Protein AF-0000000078799407 (afdb_homodimer)

Foldseek 3Di:
DDAFEKEKAWDPDDPPDDIDIDIDGPPPDDDDPVNVLVVVVVVDVDDSVRVVVVVVVVVVVCVVQQVVQDWDADPLFFIKGWAKDFPDDPDPVPRDPVRIDTPGMDTDGDPNNVVVVVVPHHHDYDHPQAAQPPDDPVRLLVLVLVVVVPPFWADLVRQCVSRSYDSVVSVVSQCVLCDDPDRQWHWDDDDPTIIIGGDDPGSPPDPPPPDD/DDAFEKEKAWDPDDPPDDIDIDIDGPPPDDDDPVNVLVVVVVVDVDDSVRVVVVVVVVVVVCVVQQVVQDWDADPLFFIKGWAKDFPDDPDPVPRDPVRIDTPGMDTDGDPNNVVVVVVPHHHDYDHPQAAQPPDDPVRLLVLVLVVVVPPFWDDLVRQCVSRSYDSVVSVVSQCVLCDDPDRQWHWDDDDPDIIIGGDDPGSPPDPPPPPD

Organism: NCBI:txid997891

InterPro domains:
  IPR000119 Histone-like DNA-binding protein [PTHR33175] (29-121)
  IPR010992 Integration host factor (IHF)-like DNA-binding domain superfamily [G3DSA:4.10.520.10] (23-118)
  IPR010992 Integration host factor (IHF)-like DNA-binding domain superfamily [SSF47729] (33-116)
  IPR041607 HU domain fused to wHTH, Ig, or Glycine-rich motif [PF18291] (4-123)

Sequence (424 aa):
MSDIKFDIYESPANDGEKKKYHVRNTNKQTIHSKDLIHEATLYTSVSRSDWAAVVEGLIDILSEKLGDGKRIHINGLGYFSVSIGSTESENPKKMTRGTVQITGVNFQPEKSFKKSIISRAHFVRERYKVHTVDLSPIEVDGLLSEYFKDHRSITCARMQQVCGMTRSTAYRRLQALTQGVHPSLQREGYKNATAYIPVKGHYGRSYTADRWMSDIKFDIYESPANDGEKKKYHVRNTNKQTIHSKDLIHEATLYTSVSRSDWAAVVEGLIDILSEKLGDGKRIHINGLGYFSVSIGSTESENPKKMTRGTVQITGVNFQPEKSFKKSIISRAHFVRERYKVHTVDLSPIEVDGLLSEYFKDHRSITCARMQQVCGMTRSTAYRRLQALTQGVHPSLQREGYKNATAYIPVKGHYGRSYTADRW

Secondary structure (DSSP, 8-state):
---EEEEEEEE---TTS--EEEEEE----EEEHHHHHHHHHHHSSS-HHHHHHHHHHHHHHHHHHHHTT-EEEETTTEEEEEEEEES--S-GGG--TTTEEEEEEEEEE-HHHHHHHHHH--EEE---TTS-----HHHHHHHHHHHTTT-S-EEHHHHHHHHT--HHHHHHHHHHHHSSSS-SEEEES-TT--EEEEPTTSTT--------/---EEEEEEEE---TTS--EEEEEE----EEEHHHHHHHHHHHSSS-HHHHHHHHHHHHHHHHHHHHTT-EEEETTTEEEEEEEEES--S-GGG--TTTEEEEEEEEEE-HHHHHHHHHH--EEE---TTS-----HHHHHHHHHHHTTT-S-EEHHHHHHHHT--HHHHHHHHHHHHSSSS-SEEEEEETTEEEEEEPTTSTT--------

Nearest PDB structures (foldseek):
  6n2l-assembly1_A-2  TM=7.820E-01  e=4.147E-05  Burkholderia ambifaria MC40-6
  5lvt-assembly2_B  TM=7.020E-01  e=3.246E-05  Lactococcus lactis subsp. lactis Il1403
  3rhi-assembly1_B  TM=7.546E-01  e=5.434E-04  Bacillus anthracis str. Sterne
  4qju-assembly1_B  TM=6.700E-01  e=3.131E-04  Staphylococcus aureus subsp. aureus Mu50
  1hue-assembly1_B  TM=7.453E-01  e=1.637E-03  Geobacillus stearothermophilus

pLDDT: mean 79.2, std 12.62, range [26.53, 95.38]

Solvent-accessible surface area (backbone atoms only — not comparable to full-atom values): 22953 Å² total; per-residue (Å²): 130,55,50,22,33,26,32,81,41,79,43,88,54,62,93,89,51,73,67,34,37,43,47,39,73,64,48,78,54,69,45,44,38,71,61,48,51,55,56,47,39,71,76,42,93,55,49,66,67,55,47,52,49,46,54,53,50,51,47,51,51,49,34,55,44,36,12,28,37,30,30,37,34,38,83,72,45,25,34,37,34,62,37,54,35,47,80,46,34,68,45,72,88,63,53,38,59,82,36,44,40,74,72,46,67,45,57,46,68,29,70,67,34,51,47,53,19,54,72,54,46,37,59,38,80,41,75,65,68,63,58,50,56,86,63,50,73,64,52,50,50,50,52,47,31,59,48,37,70,81,38,76,58,44,34,52,71,52,41,16,65,76,62,40,27,34,65,68,56,26,45,52,52,52,48,53,37,43,47,70,96,77,38,42,27,39,82,42,71,61,94,89,56,54,32,34,25,63,24,79,76,26,52,82,42,63,75,64,78,73,75,123,130,54,50,22,32,25,34,80,40,78,42,87,54,61,92,87,52,76,66,34,39,45,47,41,74,65,48,77,54,69,46,44,38,71,60,48,50,56,54,47,40,71,76,41,92,55,49,65,68,54,46,51,48,44,55,52,49,50,46,52,51,49,33,52,44,37,13,29,38,29,28,37,33,39,84,72,45,26,34,38,35,60,37,56,36,46,79,46,35,69,45,70,85,63,53,38,61,82,36,47,40,75,74,45,65,44,56,47,68,30,69,68,35,51,46,52,19,53,72,54,45,38,58,38,82,42,76,65,69,62,57,50,56,86,63,49,73,66,51,49,50,50,51,48,30,59,48,38,72,82,35,74,58,45,34,52,72,52,40,15,66,76,61,41,26,33,64,68,55,28,46,51,52,51,49,52,36,42,47,72,95,77,39,43,27,40,82,43,72,59,95,90,55,54,31,34,26,64,25,81,78,26,50,82,43,63,77,63,74,70,79,119

Radius of gyration: 33.86 Å; Cα contacts (8 Å, |Δi|>4): 729; chains: 2; bounding box: 66×125×49 Å

Structure (mmCIF, N/CA/C/O backbone):
data_AF-0000000078799407-model_v1
#
loop_
_entity.id
_entity.type
_entity.pdbx_description
1 polymer 'Viral histone-like protein'
#
loop_
_atom_site.group_PDB
_atom_site.id
_atom_site.type_symbol
_atom_site.label_atom_id
_atom_site.label_alt_id
_atom_site.label_comp_id
_atom_site.label_asym_id
_atom_site.label_entity_id
_atom_site.label_seq_id
_atom_site.pdbx_PDB_ins_code
_atom_site.Cartn_x
_atom_site.Cartn_y
_atom_site.Cartn_z
_atom_site.occupancy
_atom_site.B_iso_or_equiv
_atom_site.auth_seq_id
_atom_site.auth_comp_id
_atom_site.auth_asym_id
_atom_site.auth_atom_id
_atom_site.pdbx_PDB_model_num
ATOM 1 N N . MET A 1 1 ? 11.141 -11.859 -23.078 1 48.09 1 MET A N 1
ATOM 2 C CA . MET A 1 1 ? 10.141 -10.914 -22.594 1 48.09 1 MET A CA 1
ATOM 3 C C . MET A 1 1 ? 9.133 -11.609 -21.688 1 48.09 1 MET A C 1
ATOM 5 O O . MET A 1 1 ? 8.531 -12.609 -22.062 1 48.09 1 MET A O 1
ATOM 9 N N . SER A 1 2 ? 9.406 -11.648 -20.5 1 63.5 2 SER A N 1
ATOM 10 C CA . SER A 1 2 ? 8.555 -12.508 -19.688 1 63.5 2 SER A CA 1
ATOM 11 C C . SER A 1 2 ? 7.168 -11.906 -19.5 1 63.5 2 SER A C 1
ATOM 13 O O . SER A 1 2 ? 7.008 -10.68 -19.531 1 63.5 2 SER A O 1
ATOM 15 N N . ASP A 1 3 ? 6.223 -12.641 -19.891 1 75.19 3 ASP A N 1
ATOM 16 C CA . ASP A 1 3 ? 4.801 -12.32 -19.875 1 75.19 3 ASP A CA 1
ATOM 17 C C . ASP A 1 3 ? 4.207 -12.469 -18.484 1 75.19 3 ASP A C 1
ATOM 19 O O . ASP A 1 3 ? 4.672 -13.289 -17.688 1 75.19 3 ASP A O 1
ATOM 23 N N . ILE A 1 4 ? 3.455 -11.516 -18.156 1 81.62 4 ILE A N 1
ATOM 24 C CA . ILE A 1 4 ? 2.693 -11.633 -16.922 1 81.62 4 ILE A CA 1
ATOM 25 C C . ILE A 1 4 ? 1.514 -12.578 -17.125 1 81.62 4 ILE A C 1
ATOM 27 O O . ILE A 1 4 ? 0.664 -12.344 -17.984 1 81.62 4 ILE A O 1
ATOM 31 N N . LYS A 1 5 ? 1.596 -13.641 -16.469 1 80.88 5 LYS A N 1
ATOM 32 C CA . LYS A 1 5 ? 0.52 -14.625 -16.562 1 80.88 5 LYS A CA 1
ATOM 33 C C . LYS A 1 5 ? -0.622 -14.289 -15.617 1 80.88 5 LYS A C 1
ATOM 35 O O . LYS A 1 5 ? -0.386 -13.914 -14.461 1 80.88 5 LYS A O 1
ATOM 40 N N . PHE A 1 6 ? -1.775 -14.344 -16.156 1 83.88 6 PHE A N 1
ATOM 41 C CA . PHE A 1 6 ? -2.914 -14.031 -15.305 1 83.88 6 PHE A CA 1
ATOM 42 C C . PHE A 1 6 ? -4.062 -15 -15.555 1 83.88 6 PHE A C 1
ATOM 44 O O . PHE A 1 6 ? -4.082 -15.695 -16.562 1 83.88 6 PHE A O 1
ATOM 51 N N . ASP A 1 7 ? -4.965 -15.062 -14.562 1 82.44 7 ASP A N 1
ATOM 52 C CA . ASP A 1 7 ? -6.199 -15.836 -14.672 1 82.44 7 ASP A CA 1
ATOM 53 C C . ASP A 1 7 ? -7.395 -15.031 -14.172 1 82.44 7 ASP A C 1
ATOM 55 O O . ASP A 1 7 ? -7.227 -14 -13.523 1 82.44 7 ASP A O 1
ATOM 59 N N . ILE A 1 8 ? -8.547 -15.453 -14.617 1 80.38 8 ILE A N 1
ATOM 60 C CA . ILE A 1 8 ? -9.773 -14.734 -14.289 1 80.38 8 ILE A CA 1
ATOM 61 C C . ILE A 1 8 ? -10.523 -15.477 -13.18 1 80.38 8 ILE A C 1
ATOM 63 O O . ILE A 1 8 ? -10.695 -16.703 -13.25 1 80.38 8 ILE A O 1
ATOM 67 N N . TYR A 1 9 ? -10.883 -14.727 -12.164 1 80.5 9 TYR A N 1
ATOM 68 C CA . TYR A 1 9 ? -11.586 -15.297 -11.023 1 80.5 9 TYR A CA 1
ATOM 69 C C . TYR A 1 9 ? -12.93 -14.594 -10.805 1 80.5 9 TYR A C 1
ATOM 71 O O . TYR A 1 9 ? -13.086 -13.422 -11.156 1 80.5 9 TYR A O 1
ATOM 79 N N . GLU A 1 10 ? -13.883 -15.406 -10.344 1 75.88 10 GLU A N 1
ATOM 80 C CA . GLU A 1 10 ? -15.203 -14.852 -10.047 1 75.88 10 GLU A CA 1
ATOM 81 C C . GLU A 1 10 ? -15.211 -14.117 -8.711 1 75.88 10 GLU A C 1
ATOM 83 O O . GLU A 1 10 ? -14.711 -14.641 -7.707 1 75.88 10 GLU A O 1
ATOM 88 N N . SER A 1 11 ? -15.656 -12.797 -8.688 1 76.38 11 SER A N 1
ATOM 89 C CA . SER A 1 11 ? -15.766 -12.039 -7.445 1 76.38 11 SER A CA 1
ATOM 90 C C . SER A 1 11 ? -16.969 -12.484 -6.629 1 76.38 11 SER A C 1
ATOM 92 O O . SER A 1 11 ? -18.016 -12.812 -7.191 1 76.38 11 SER A O 1
ATOM 94 N N . PRO A 1 12 ? -16.719 -12.602 -5.305 1 71.56 12 PRO A N 1
ATOM 95 C CA . PRO A 1 12 ? -17.844 -13.023 -4.461 1 71.56 12 PRO A CA 1
ATOM 96 C C . PRO A 1 12 ? -19.047 -12.086 -4.574 1 71.56 12 PRO A C 1
ATOM 98 O O . PRO A 1 12 ? -18.875 -10.867 -4.594 1 71.56 12 PRO A O 1
ATOM 101 N N . ALA A 1 13 ? -20.016 -12.523 -5.273 1 61.34 13 ALA A N 1
ATOM 102 C CA . ALA A 1 13 ? -21.203 -11.719 -5.504 1 61.34 13 ALA A CA 1
ATOM 103 C C . ALA A 1 13 ? -22.125 -11.734 -4.281 1 61.34 13 ALA A C 1
ATOM 105 O O . ALA A 1 13 ? -22.188 -12.727 -3.559 1 61.34 13 ALA A O 1
ATOM 106 N N . ASN A 1 14 ? -22.297 -10.523 -3.795 1 59.12 14 ASN A N 1
ATOM 107 C CA . ASN A 1 14 ? -23.422 -10.516 -2.875 1 59.12 14 ASN A CA 1
ATOM 108 C C . ASN A 1 14 ? -24.688 -11.023 -3.547 1 59.12 14 ASN A C 1
ATOM 110 O O . ASN A 1 14 ? -24.797 -11.031 -4.773 1 59.12 14 ASN A O 1
ATOM 114 N N . ASP A 1 15 ? -25.656 -11.586 -2.836 1 57.06 15 ASP A N 1
ATOM 115 C CA . ASP A 1 15 ? -26.938 -12.125 -3.262 1 57.06 15 ASP A CA 1
ATOM 116 C C . ASP A 1 15 ? -27.625 -11.195 -4.273 1 57.06 15 ASP A C 1
ATOM 118 O O . ASP A 1 15 ? -27.828 -10.016 -3.994 1 57.06 15 ASP A O 1
ATOM 122 N N . GLY A 1 16 ? -27.844 -11.703 -5.57 1 61.22 16 GLY A N 1
ATOM 123 C CA . GLY A 1 16 ? -28.641 -11.055 -6.602 1 61.22 16 GLY A CA 1
ATOM 124 C C . GLY A 1 16 ? -27.812 -10.312 -7.625 1 61.22 16 GLY A C 1
ATOM 125 O O . GLY A 1 16 ? -28.344 -9.781 -8.602 1 61.22 16 GLY A O 1
ATOM 126 N N . GLU A 1 17 ? -26.656 -9.945 -7.301 1 61.72 17 GLU A N 1
ATOM 127 C CA . GLU A 1 17 ? -25.906 -9.094 -8.219 1 61.72 17 GLU A CA 1
ATOM 128 C C . GLU A 1 17 ? -25.172 -9.922 -9.266 1 61.72 17 GLU A C 1
ATOM 130 O O . GLU A 1 17 ? -24.938 -11.117 -9.07 1 61.72 17 GLU A O 1
ATOM 135 N N . LYS A 1 18 ? -25.234 -9.445 -10.477 1 65.69 18 LYS A N 1
ATOM 136 C CA . LYS A 1 18 ? -24.547 -10.078 -11.602 1 65.69 18 LYS A CA 1
ATOM 137 C C . LYS A 1 18 ? -23.125 -10.477 -11.227 1 65.69 18 LYS A C 1
ATOM 139 O O . LYS A 1 18 ? -22.5 -9.836 -10.391 1 65.69 18 LYS A O 1
ATOM 144 N N . LYS A 1 19 ? -22.797 -11.641 -11.57 1 74.44 19 LYS A N 1
ATOM 145 C CA . LYS A 1 19 ? -21.469 -12.18 -11.305 1 74.44 19 LYS A CA 1
ATOM 146 C C . LYS A 1 19 ? -20.375 -11.258 -11.844 1 74.44 19 LYS A C 1
ATOM 148 O O . LYS A 1 19 ? -20.484 -10.742 -12.961 1 74.44 19 LYS A O 1
ATOM 153 N N . LYS A 1 20 ? -19.5 -10.734 -10.961 1 80.81 20 LYS A N 1
ATOM 154 C CA . LYS A 1 20 ? -18.359 -9.922 -11.359 1 80.81 20 LYS A CA 1
ATOM 155 C C . LYS A 1 20 ? -17.062 -10.75 -11.336 1 80.81 20 LYS A C 1
ATOM 157 O O . LYS A 1 20 ? -16.953 -11.711 -10.57 1 80.81 20 LYS A O 1
ATOM 162 N N . TYR A 1 21 ? -16.25 -10.43 -12.328 1 81.5 21 TYR A N 1
ATOM 163 C CA . TYR A 1 21 ? -15 -11.164 -12.453 1 81.5 21 TYR A CA 1
ATOM 164 C C . TYR A 1 21 ? -13.805 -10.25 -12.242 1 81.5 21 TYR A C 1
ATOM 166 O O . TYR A 1 21 ? -13.891 -9.039 -12.492 1 81.5 21 TYR A O 1
ATOM 174 N N . HIS A 1 22 ? -12.664 -10.781 -11.648 1 85.44 22 HIS A N 1
ATOM 175 C CA . HIS A 1 22 ? -11.406 -10.055 -11.508 1 85.44 22 HIS A CA 1
ATOM 176 C C . HIS A 1 22 ? -10.227 -10.914 -11.938 1 85.44 22 HIS A C 1
ATOM 178 O O . HIS A 1 22 ? -10.336 -12.141 -12.016 1 85.44 22 HIS A O 1
ATOM 184 N N . VAL A 1 23 ? -9.211 -10.281 -12.344 1 84.94 23 VAL A N 1
ATOM 185 C CA . VAL A 1 23 ? -8.016 -10.984 -12.812 1 84.94 23 VAL A CA 1
ATOM 186 C C . VAL A 1 23 ? -7.008 -11.109 -11.672 1 84.94 23 VAL A C 1
ATOM 188 O O . VAL A 1 23 ? -6.938 -10.234 -10.805 1 84.94 23 VAL A O 1
ATOM 191 N N . ARG A 1 24 ? -6.34 -12.25 -11.68 1 83.56 24 ARG A N 1
ATOM 192 C CA . ARG A 1 24 ? -5.285 -12.461 -10.695 1 83.56 24 ARG A CA 1
ATOM 193 C C . ARG A 1 24 ? -3.98 -12.875 -11.367 1 83.56 24 ARG A C 1
ATOM 195 O O . ARG A 1 24 ? -3.99 -13.625 -12.344 1 83.56 24 ARG A O 1
ATOM 202 N N . ASN A 1 25 ? -2.908 -12.281 -10.812 1 82.38 25 ASN A N 1
ATOM 203 C CA . ASN A 1 25 ? -1.582 -12.688 -11.266 1 82.38 25 ASN A CA 1
ATOM 204 C C . ASN A 1 25 ? -1.241 -14.102 -10.805 1 82.38 25 ASN A C 1
ATOM 206 O O . ASN A 1 25 ? -1.233 -14.383 -9.602 1 82.38 25 ASN A O 1
ATOM 210 N N . THR A 1 26 ? -0.996 -15.008 -11.719 1 77.12 26 THR A N 1
ATOM 211 C CA . THR A 1 26 ? -0.738 -16.406 -11.383 1 77.12 26 THR A CA 1
ATOM 212 C C . THR A 1 26 ? 0.762 -16.672 -11.312 1 77.12 26 THR A C 1
ATOM 214 O O . THR A 1 26 ? 1.184 -17.781 -10.945 1 77.12 26 THR A O 1
ATOM 217 N N . ASN A 1 27 ? 1.531 -15.672 -11.727 1 73.81 27 ASN A N 1
ATOM 218 C CA . ASN A 1 27 ? 2.975 -15.852 -11.594 1 73.81 27 ASN A CA 1
ATOM 219 C C . ASN A 1 27 ? 3.408 -15.859 -10.133 1 73.81 27 ASN A C 1
ATOM 221 O O . ASN A 1 27 ? 3.266 -14.852 -9.43 1 73.81 27 ASN A O 1
ATOM 225 N N . LYS A 1 28 ? 3.836 -16.969 -9.664 1 70.12 28 LYS A N 1
ATOM 226 C CA . LYS A 1 28 ? 4.184 -17.094 -8.25 1 70.12 28 LYS A CA 1
ATOM 227 C C . LYS A 1 28 ? 5.695 -17.078 -8.055 1 70.12 28 LYS A C 1
ATOM 229 O O . LYS A 1 28 ? 6.191 -17.391 -6.969 1 70.12 28 LYS A O 1
ATOM 234 N N . GLN A 1 29 ? 6.418 -16.75 -9.086 1 82.31 29 GLN A N 1
ATOM 235 C CA . GLN A 1 29 ? 7.867 -16.781 -8.914 1 82.31 29 GLN A CA 1
ATOM 236 C C . GLN A 1 29 ? 8.352 -15.586 -8.109 1 82.31 29 GLN A C 1
ATOM 238 O O . GLN A 1 29 ? 7.938 -14.453 -8.352 1 82.31 29 GLN A O 1
ATOM 243 N N . THR A 1 30 ? 9.102 -15.891 -7.07 1 87.31 30 THR A N 1
ATOM 244 C CA . THR A 1 30 ? 9.695 -14.852 -6.23 1 87.31 30 THR A CA 1
ATOM 245 C C . THR A 1 30 ? 11.203 -14.773 -6.449 1 87.31 30 THR A C 1
ATOM 247 O O . THR A 1 30 ? 11.898 -15.781 -6.375 1 87.31 30 THR A O 1
ATOM 250 N N . ILE A 1 31 ? 11.656 -13.625 -6.832 1 89.06 31 ILE A N 1
ATOM 251 C CA . ILE A 1 31 ? 13.086 -13.383 -6.977 1 89.06 31 ILE A CA 1
ATOM 252 C C . ILE A 1 31 ? 13.625 -12.742 -5.699 1 89.06 31 ILE A C 1
ATOM 254 O O . ILE A 1 31 ? 13.039 -11.805 -5.164 1 89.06 31 ILE A O 1
ATOM 258 N N . HIS A 1 32 ? 14.789 -13.25 -5.281 1 91.69 32 HIS A N 1
ATOM 259 C CA . HIS A 1 32 ? 15.367 -12.758 -4.039 1 91.69 32 HIS A CA 1
ATOM 260 C C . HIS A 1 32 ? 16.531 -11.797 -4.309 1 91.69 32 HIS A C 1
ATOM 262 O O . HIS A 1 32 ? 17.125 -11.828 -5.391 1 91.69 32 HIS A O 1
ATOM 268 N N . SER A 1 33 ? 16.781 -10.961 -3.328 1 86.88 33 SER A N 1
ATOM 269 C CA . SER A 1 33 ? 17.781 -9.898 -3.432 1 86.88 33 SER A CA 1
ATOM 270 C C . SER A 1 33 ? 19.125 -10.445 -3.893 1 86.88 33 SER A C 1
ATOM 272 O O . SER A 1 33 ? 19.844 -9.789 -4.656 1 86.88 33 SER A O 1
ATOM 274 N N . LYS A 1 34 ? 19.484 -11.625 -3.357 1 82.69 34 LYS A N 1
ATOM 275 C CA . LYS A 1 34 ? 20.766 -12.203 -3.734 1 82.69 34 LYS A CA 1
ATOM 276 C C . LYS A 1 34 ? 20.875 -12.391 -5.246 1 82.69 34 LYS A C 1
ATOM 278 O O . LYS A 1 34 ? 21.906 -12.094 -5.848 1 82.69 34 LYS A O 1
ATOM 283 N N . ASP A 1 35 ? 19.75 -12.891 -5.785 1 85.12 35 ASP A N 1
ATOM 284 C CA . ASP A 1 35 ? 19.703 -13.109 -7.227 1 85.12 35 ASP A CA 1
ATOM 285 C C . ASP A 1 35 ? 19.719 -11.773 -7.98 1 85.12 35 ASP A C 1
ATOM 287 O O . ASP A 1 35 ? 20.344 -11.664 -9.039 1 85.12 35 ASP A O 1
ATOM 291 N N . LEU A 1 36 ? 19.156 -10.82 -7.426 1 83.19 36 LEU A N 1
ATOM 292 C CA . LEU A 1 36 ? 19.078 -9.5 -8.055 1 83.19 36 LEU A CA 1
ATOM 293 C C . LEU A 1 36 ? 20.438 -8.82 -8.055 1 83.19 36 LEU A C 1
ATOM 295 O O . LEU A 1 36 ? 20.828 -8.211 -9.047 1 83.19 36 LEU A O 1
ATOM 299 N N . ILE A 1 37 ? 21.109 -8.969 -6.898 1 80.31 37 ILE A N 1
ATOM 300 C CA . ILE A 1 37 ? 22.438 -8.367 -6.781 1 80.31 37 ILE A CA 1
ATOM 301 C C . ILE A 1 37 ? 23.375 -8.992 -7.805 1 80.31 37 ILE A C 1
ATOM 303 O O . ILE A 1 37 ? 24.188 -8.297 -8.43 1 80.31 37 ILE A O 1
ATOM 307 N N . HIS A 1 38 ? 23.219 -10.281 -7.941 1 82.38 38 HIS A N 1
ATOM 308 C CA . HIS A 1 38 ? 24.047 -10.984 -8.914 1 82.38 38 HIS A CA 1
ATOM 309 C C . HIS A 1 38 ? 23.797 -10.469 -10.328 1 82.38 38 HIS A C 1
ATOM 311 O O . HIS A 1 38 ? 24.75 -10.203 -11.07 1 82.38 38 HIS A O 1
ATOM 317 N N . GLU A 1 39 ? 22.594 -10.289 -10.594 1 81.69 39 GLU A N 1
ATOM 318 C CA . GLU A 1 39 ? 22.234 -9.789 -11.914 1 81.69 39 GLU A CA 1
ATOM 319 C C . GLU A 1 39 ? 22.688 -8.344 -12.102 1 81.69 39 GLU A C 1
ATOM 321 O O . GLU A 1 39 ? 23.141 -7.961 -13.18 1 81.69 39 GLU A O 1
ATOM 326 N N . ALA A 1 40 ? 22.531 -7.621 -11.102 1 79.88 40 ALA A N 1
ATOM 327 C CA . ALA A 1 40 ? 22.906 -6.207 -11.172 1 79.88 40 ALA A CA 1
ATOM 328 C C . ALA A 1 40 ? 24.406 -6.039 -11.367 1 79.88 40 ALA A C 1
ATOM 330 O O . ALA A 1 40 ? 24.844 -5.125 -12.078 1 79.88 40 ALA A O 1
ATOM 331 N N . THR A 1 41 ? 25.188 -6.844 -10.68 1 79.88 41 THR A N 1
ATOM 332 C CA . THR A 1 41 ? 26.641 -6.734 -10.742 1 79.88 41 THR A CA 1
ATOM 333 C C . THR A 1 41 ? 27.156 -7.137 -12.125 1 79.88 41 THR A C 1
ATOM 335 O O . THR A 1 41 ? 28.266 -6.77 -12.508 1 79.88 41 THR A O 1
ATOM 338 N N . LEU A 1 42 ? 26.312 -7.777 -12.828 1 77.12 42 LEU A N 1
ATOM 339 C CA . LEU A 1 42 ? 26.688 -8.164 -14.188 1 77.12 42 LEU A CA 1
ATOM 340 C C . LEU A 1 42 ? 26.641 -6.961 -15.125 1 77.12 42 LEU A C 1
ATOM 342 O O . LEU A 1 42 ? 27.406 -6.883 -16.078 1 77.12 42 LEU A O 1
ATOM 346 N N . TYR A 1 43 ? 25.828 -6 -14.734 1 72.5 43 TYR A N 1
ATOM 347 C CA . TYR A 1 43 ? 25.578 -4.898 -15.656 1 72.5 43 TYR A CA 1
ATOM 348 C C . TYR A 1 43 ? 26.203 -3.609 -15.148 1 72.5 43 TYR A C 1
ATOM 350 O O . TYR A 1 43 ? 26.141 -2.572 -15.812 1 72.5 43 TYR A O 1
ATOM 358 N N . THR A 1 44 ? 26.703 -3.686 -14 1 72.19 44 THR A N 1
ATOM 359 C CA . THR A 1 44 ? 27.281 -2.463 -13.453 1 72.19 44 THR A CA 1
ATOM 360 C C . THR A 1 44 ? 28.75 -2.678 -13.07 1 72.19 44 THR A C 1
ATOM 362 O O . THR A 1 44 ? 29.203 -3.816 -12.969 1 72.19 44 THR A O 1
ATOM 365 N N . SER A 1 45 ? 29.469 -1.532 -12.961 1 80.38 45 SER A N 1
ATOM 366 C CA . SER A 1 45 ? 30.875 -1.558 -12.594 1 80.38 45 SER A CA 1
ATOM 367 C C . SER A 1 45 ? 31.047 -1.56 -11.078 1 80.38 45 SER A C 1
ATOM 369 O O . SER A 1 45 ? 32.188 -1.657 -10.578 1 80.38 45 SER A O 1
ATOM 371 N N . VAL A 1 46 ? 29.969 -1.605 -10.406 1 83.44 46 VAL A N 1
ATOM 372 C CA . VAL A 1 46 ? 30.047 -1.553 -8.953 1 83.44 46 VAL A CA 1
ATOM 373 C C . VAL A 1 46 ? 30.188 -2.965 -8.391 1 83.44 46 VAL A C 1
ATOM 375 O O . VAL A 1 46 ? 29.562 -3.904 -8.875 1 83.44 46 VAL A O 1
ATOM 378 N N . SER A 1 47 ? 31.094 -3.127 -7.469 1 85.25 47 SER A N 1
ATOM 379 C CA . SER A 1 47 ? 31.375 -4.434 -6.883 1 85.25 47 SER A CA 1
ATOM 380 C C . SER A 1 47 ? 30.156 -4.961 -6.117 1 85.25 47 SER A C 1
ATOM 382 O O . SER A 1 47 ? 29.297 -4.184 -5.695 1 85.25 47 SER A O 1
ATOM 384 N N . ARG A 1 48 ? 30.203 -6.27 -5.938 1 85.69 48 ARG A N 1
ATOM 385 C CA . ARG A 1 48 ? 29.141 -6.93 -5.199 1 85.69 48 ARG A CA 1
ATOM 386 C C . ARG A 1 48 ? 29.078 -6.434 -3.76 1 85.69 48 ARG A C 1
ATOM 388 O O . ARG A 1 48 ? 27.984 -6.262 -3.201 1 85.69 48 ARG A O 1
ATOM 395 N N . SER A 1 49 ? 30.203 -6.262 -3.248 1 86.88 49 SER A N 1
ATOM 396 C CA . SER A 1 49 ? 30.266 -5.805 -1.865 1 86.88 49 SER A CA 1
ATOM 397 C C . SER A 1 49 ? 29.703 -4.398 -1.718 1 86.88 49 SER A C 1
ATOM 399 O O . SER A 1 49 ? 29.016 -4.102 -0.742 1 86.88 49 SER A O 1
ATOM 401 N N . ASP A 1 50 ? 30 -3.613 -2.688 1 86.38 50 ASP A N 1
ATOM 402 C CA . ASP A 1 50 ? 29.484 -2.248 -2.656 1 86.38 50 ASP A CA 1
ATOM 403 C C . ASP A 1 50 ? 27.969 -2.23 -2.85 1 86.38 50 ASP A C 1
ATOM 405 O O . ASP A 1 50 ? 27.266 -1.446 -2.211 1 86.38 50 ASP A O 1
ATOM 409 N N . TRP A 1 51 ? 27.484 -3.062 -3.689 1 87.88 51 TRP A N 1
ATOM 410 C CA . TRP A 1 51 ? 26.047 -3.188 -3.926 1 87.88 51 TRP A CA 1
ATOM 411 C C . TRP A 1 51 ? 25.312 -3.553 -2.641 1 87.88 51 TRP A C 1
ATOM 413 O O . TRP A 1 51 ? 24.328 -2.906 -2.275 1 87.88 51 TRP A O 1
ATOM 423 N N . ALA A 1 52 ? 25.875 -4.5 -2.012 1 87.25 52 ALA A N 1
ATOM 424 C CA . ALA A 1 52 ? 25.25 -4.957 -0.771 1 87.25 52 ALA A CA 1
ATOM 425 C C . ALA A 1 52 ? 25.281 -3.865 0.293 1 87.25 52 ALA A C 1
ATOM 427 O O . ALA A 1 52 ? 24.297 -3.662 1.014 1 87.25 52 ALA A O 1
ATOM 428 N N . ALA A 1 53 ? 26.328 -3.203 0.342 1 88 53 ALA A N 1
ATOM 429 C CA . ALA A 1 53 ? 26.5 -2.15 1.34 1 88 53 ALA A CA 1
ATOM 430 C C . ALA A 1 53 ? 25.516 -1.011 1.104 1 88 53 ALA A C 1
ATOM 432 O O . ALA A 1 53 ? 24.938 -0.468 2.055 1 88 53 ALA A O 1
ATOM 433 N N . VAL A 1 54 ? 25.375 -0.695 -0.137 1 88.38 54 VAL A N 1
ATOM 434 C CA . VAL A 1 54 ? 24.484 0.415 -0.485 1 88.38 54 VAL A CA 1
ATOM 435 C C . VAL A 1 54 ? 23.047 0.034 -0.195 1 88.38 54 VAL A C 1
ATOM 437 O O . VAL A 1 54 ? 22.281 0.826 0.375 1 88.38 54 VAL A O 1
ATOM 440 N N . VAL A 1 55 ? 22.625 -1.145 -0.557 1 88.88 55 VAL A N 1
ATOM 441 C CA . VAL A 1 55 ? 21.266 -1.595 -0.327 1 88.88 55 VAL A CA 1
ATOM 442 C C . VAL A 1 55 ? 20.984 -1.651 1.173 1 88.88 55 VAL A C 1
ATOM 444 O O . VAL A 1 55 ? 19.938 -1.171 1.635 1 88.88 55 VAL A O 1
ATOM 447 N N . GLU A 1 56 ? 21.891 -2.172 1.903 1 88.69 56 GLU A N 1
ATOM 448 C CA . GLU A 1 56 ? 21.734 -2.23 3.354 1 88.69 56 GLU A CA 1
ATOM 449 C C . GLU A 1 56 ? 21.688 -0.831 3.961 1 88.69 56 GLU A C 1
ATOM 451 O O . GLU A 1 56 ? 20.906 -0.575 4.879 1 88.69 56 GLU A O 1
ATOM 456 N N . GLY A 1 57 ? 22.578 -0.019 3.467 1 88.19 57 GLY A N 1
ATOM 457 C CA . GLY A 1 57 ? 22.578 1.36 3.926 1 88.19 57 GLY A CA 1
ATOM 458 C C . GLY A 1 57 ? 21.266 2.072 3.645 1 88.19 57 GLY A C 1
ATOM 459 O O . GLY A 1 57 ? 20.781 2.838 4.48 1 88.19 57 GLY A O 1
ATOM 460 N N . LEU A 1 58 ? 20.734 1.866 2.5 1 89 58 LEU A N 1
ATOM 461 C CA . LEU A 1 58 ? 19.469 2.465 2.119 1 89 58 LEU A CA 1
ATOM 462 C C . LEU A 1 58 ? 18.344 2.014 3.057 1 89 58 LEU A C 1
ATOM 464 O O . LEU A 1 58 ? 17.531 2.828 3.498 1 89 58 LEU A O 1
ATOM 468 N N . ILE A 1 59 ? 18.312 0.732 3.391 1 90.25 59 ILE A N 1
ATOM 469 C CA . ILE A 1 59 ? 17.297 0.165 4.273 1 90.25 59 ILE A CA 1
ATOM 470 C C . ILE A 1 59 ? 17.422 0.796 5.66 1 90.25 59 ILE A C 1
ATOM 472 O O . ILE A 1 59 ? 16.406 1.129 6.281 1 90.25 59 ILE A O 1
ATOM 476 N N . ASP A 1 60 ? 18.594 0.979 6.078 1 90.19 60 ASP A N 1
ATOM 477 C CA . ASP A 1 60 ? 18.812 1.581 7.391 1 90.19 60 ASP A CA 1
ATOM 478 C C . ASP A 1 60 ? 18.328 3.025 7.426 1 90.19 60 ASP A C 1
ATOM 480 O O . ASP A 1 60 ? 17.688 3.445 8.398 1 90.19 60 ASP A O 1
ATOM 484 N N . ILE A 1 61 ? 18.641 3.715 6.414 1 88.81 61 ILE A N 1
ATOM 485 C CA . ILE A 1 61 ? 18.234 5.113 6.344 1 88.81 61 ILE A CA 1
ATOM 486 C C . ILE A 1 61 ? 16.719 5.207 6.273 1 88.81 61 ILE A C 1
ATOM 488 O O . ILE A 1 61 ? 16.109 6.066 6.918 1 88.81 61 ILE A O 1
ATOM 492 N N . LEU A 1 62 ? 16.094 4.367 5.469 1 90.81 62 LEU A N 1
ATOM 493 C CA . LEU A 1 62 ? 14.641 4.332 5.383 1 90.81 62 LEU A CA 1
ATOM 494 C C . LEU A 1 62 ? 14.016 4.066 6.75 1 90.81 62 LEU A C 1
ATOM 496 O O . LEU A 1 62 ? 13.062 4.738 7.145 1 90.81 62 LEU A O 1
ATOM 500 N N . SER A 1 63 ? 14.602 3.088 7.387 1 90.75 63 SER A N 1
ATOM 501 C CA . SER A 1 63 ? 14.086 2.729 8.703 1 90.75 63 SER A CA 1
ATOM 502 C C . SER A 1 63 ? 14.18 3.902 9.672 1 90.75 63 SER A C 1
ATOM 504 O O . SER A 1 63 ? 13.25 4.16 10.438 1 90.75 63 SER A O 1
ATOM 506 N N . GLU A 1 64 ? 15.266 4.551 9.641 1 89.25 64 GLU A N 1
ATOM 507 C CA . GLU A 1 64 ? 15.508 5.672 10.547 1 89.25 64 GLU A CA 1
ATOM 508 C C . GLU A 1 64 ? 14.547 6.824 10.266 1 89.25 64 GLU A C 1
ATOM 510 O O . GLU A 1 64 ? 13.906 7.344 11.18 1 89.25 64 GLU A O 1
ATOM 515 N N . LYS A 1 65 ? 14.461 7.207 9.008 1 89.62 65 LYS A N 1
ATOM 516 C CA . LYS A 1 65 ? 13.664 8.375 8.648 1 89.62 65 LYS A CA 1
ATOM 517 C C . LYS A 1 65 ? 12.172 8.078 8.781 1 89.62 65 LYS A C 1
ATOM 519 O O . LYS A 1 65 ? 11.398 8.938 9.195 1 89.62 65 LYS A O 1
ATOM 524 N N . LEU A 1 66 ? 11.742 6.922 8.414 1 90.5 66 LEU A N 1
ATOM 525 C CA . LEU A 1 66 ? 10.352 6.527 8.602 1 90.5 66 LEU A CA 1
ATOM 526 C C . LEU A 1 66 ? 10 6.449 10.086 1 90.5 66 LEU A C 1
ATOM 528 O O . LEU A 1 66 ? 8.875 6.77 10.477 1 90.5 66 LEU A O 1
ATOM 532 N N . GLY A 1 67 ? 10.938 5.969 10.797 1 88.25 67 GLY A N 1
ATOM 533 C CA . GLY A 1 67 ? 10.734 5.945 12.234 1 88.25 67 GLY A CA 1
ATOM 534 C C . GLY A 1 67 ? 10.477 7.316 12.828 1 88.25 67 GLY A C 1
ATOM 535 O O . GLY A 1 67 ? 9.852 7.438 13.883 1 88.25 67 GLY A O 1
ATOM 536 N N . ASP A 1 68 ? 10.992 8.289 12.109 1 86.25 68 ASP A N 1
ATOM 537 C CA . ASP A 1 68 ? 10.789 9.672 12.523 1 86.25 68 ASP A CA 1
ATOM 538 C C . ASP A 1 68 ? 9.469 10.219 11.984 1 86.25 68 ASP A C 1
ATOM 540 O O . ASP A 1 68 ? 9.148 11.398 12.18 1 86.25 68 ASP A O 1
ATOM 544 N N . GLY A 1 69 ? 8.789 9.383 11.281 1 86.25 69 GLY A N 1
ATOM 545 C CA . GLY A 1 69 ? 7.492 9.781 10.758 1 86.25 69 GLY A CA 1
ATOM 546 C C . GLY A 1 69 ? 7.586 10.625 9.5 1 86.25 69 GLY A C 1
ATOM 547 O O . GLY A 1 69 ? 6.609 11.266 9.102 1 86.25 69 GLY A O 1
ATOM 548 N N . LYS A 1 70 ? 8.719 10.68 8.906 1 88.44 70 LYS A N 1
ATOM 549 C CA . LYS A 1 70 ? 8.93 11.484 7.699 1 88.44 70 LYS A CA 1
ATOM 550 C C . LYS A 1 70 ? 8.578 10.688 6.445 1 88.44 70 LYS A C 1
ATOM 552 O O . LYS A 1 70 ? 8.562 9.453 6.469 1 88.44 70 LYS A O 1
ATOM 557 N N . ARG A 1 71 ? 8.242 11.484 5.484 1 92 71 ARG A N 1
ATOM 558 C CA . ARG A 1 71 ? 8.047 10.898 4.16 1 92 71 ARG A CA 1
ATOM 559 C C . ARG A 1 71 ? 9.336 10.938 3.35 1 92 71 ARG A C 1
ATOM 561 O O . ARG A 1 71 ? 10.078 11.922 3.398 1 92 71 ARG A O 1
ATOM 568 N N . ILE A 1 72 ? 9.578 9.859 2.672 1 93.62 72 ILE A N 1
ATOM 569 C CA . ILE A 1 72 ? 10.82 9.758 1.915 1 93.62 72 ILE A CA 1
ATOM 570 C C . ILE A 1 72 ? 10.508 9.594 0.429 1 93.62 72 ILE A C 1
ATOM 572 O O . ILE A 1 72 ? 9.695 8.75 0.051 1 93.62 72 ILE A O 1
ATOM 576 N N . HIS A 1 73 ? 11.164 10.453 -0.284 1 95.19 73 HIS A N 1
ATOM 577 C CA . HIS A 1 73 ? 11.039 10.344 -1.733 1 95.19 73 HIS A CA 1
ATOM 578 C C . HIS A 1 73 ? 12.328 9.82 -2.359 1 95.19 73 HIS A C 1
ATOM 580 O O . HIS A 1 73 ? 13.391 10.43 -2.201 1 95.19 73 HIS A O 1
ATOM 586 N N . ILE A 1 74 ? 12.258 8.742 -3.004 1 92.94 74 ILE A N 1
ATOM 587 C CA . ILE A 1 74 ? 13.359 8.219 -3.795 1 92.94 74 ILE A CA 1
ATOM 588 C C . ILE A 1 74 ? 13.117 8.5 -5.277 1 92.94 74 ILE A C 1
ATOM 590 O O . ILE A 1 74 ? 12.172 7.977 -5.867 1 92.94 74 ILE A O 1
ATOM 594 N N . ASN A 1 75 ? 14.07 9.219 -5.816 1 92.19 75 ASN A N 1
ATOM 595 C CA . ASN A 1 75 ? 13.906 9.609 -7.215 1 92.19 75 ASN A CA 1
ATOM 596 C C . ASN A 1 75 ? 13.891 8.391 -8.133 1 92.19 75 ASN A C 1
ATOM 598 O O . ASN A 1 75 ? 14.805 7.562 -8.086 1 92.19 75 ASN A O 1
ATOM 602 N N . GLY A 1 76 ? 12.789 8.297 -8.914 1 92.25 76 GLY A N 1
ATOM 603 C CA . GLY A 1 76 ? 12.672 7.211 -9.867 1 92.25 76 GLY A CA 1
ATOM 604 C C . GLY A 1 76 ? 11.883 6.031 -9.328 1 92.25 76 GLY A C 1
ATOM 605 O O . GLY A 1 76 ? 11.5 5.137 -10.086 1 92.25 76 GLY A O 1
ATOM 606 N N . LEU A 1 77 ? 11.703 5.965 -8.117 1 93.69 77 LEU A N 1
ATOM 607 C CA . LEU A 1 77 ? 11.008 4.848 -7.484 1 93.69 77 LEU A CA 1
ATOM 608 C C . LEU A 1 77 ? 9.664 5.289 -6.918 1 93.69 77 LEU A C 1
ATOM 610 O O . LEU A 1 77 ? 8.609 4.926 -7.449 1 93.69 77 LEU A O 1
ATOM 614 N N . GLY A 1 78 ? 9.727 6.215 -5.938 1 95.25 78 GLY A N 1
ATOM 615 C CA . GLY A 1 78 ? 8.477 6.656 -5.352 1 95.25 78 GLY A CA 1
ATOM 616 C C . GLY A 1 78 ? 8.617 7.129 -3.918 1 95.25 78 GLY A C 1
ATOM 617 O O . GLY A 1 78 ? 9.68 7.613 -3.521 1 95.25 78 GLY A O 1
ATOM 618 N N . TYR A 1 79 ? 7.48 7.043 -3.256 1 94.81 79 TYR A N 1
ATOM 619 C CA . TYR A 1 79 ? 7.41 7.598 -1.91 1 94.81 79 TYR A CA 1
ATOM 620 C C . TYR A 1 79 ? 7.168 6.504 -0.88 1 94.81 79 TYR A C 1
ATOM 622 O O . TYR A 1 79 ? 6.375 5.586 -1.115 1 94.81 79 TYR A O 1
ATOM 630 N N . PHE A 1 80 ? 7.879 6.68 0.235 1 94.5 80 PHE A N 1
ATOM 631 C CA . PHE A 1 80 ? 7.645 5.832 1.398 1 94.5 80 PHE A CA 1
ATOM 632 C C . PHE A 1 80 ? 7.121 6.652 2.57 1 94.5 80 PHE A C 1
ATOM 634 O O . PHE A 1 80 ? 7.578 7.773 2.799 1 94.5 80 PHE A O 1
ATOM 641 N N . SER A 1 81 ? 6.188 6.094 3.234 1 93 81 SER A N 1
ATOM 642 C CA . SER A 1 81 ? 5.641 6.73 4.43 1 93 81 SER A CA 1
ATOM 643 C C . SER A 1 81 ? 5.086 5.695 5.402 1 93 81 SER A C 1
ATOM 645 O O . SER A 1 81 ? 4.988 4.512 5.066 1 93 81 SER A O 1
ATOM 647 N N . VAL A 1 82 ? 4.82 6.152 6.582 1 91.06 82 VAL A N 1
ATOM 648 C CA . VAL A 1 82 ? 4.309 5.23 7.586 1 91.06 82 VAL A CA 1
ATOM 649 C C . VAL A 1 82 ? 2.818 5.484 7.812 1 91.06 82 VAL A C 1
ATOM 651 O O . VAL A 1 82 ? 2.355 6.625 7.707 1 91.06 82 VAL A O 1
ATOM 654 N N . SER A 1 83 ? 2.111 4.434 8.016 1 90.5 83 SER A N 1
ATOM 655 C CA . SER A 1 83 ? 0.721 4.523 8.445 1 90.5 83 SER A CA 1
ATOM 656 C C . SER A 1 83 ? 0.601 4.371 9.961 1 90.5 83 SER A C 1
ATOM 658 O O . SER A 1 83 ? 1.233 3.492 10.555 1 90.5 83 SER A O 1
ATOM 660 N N . ILE A 1 84 ? -0.12 5.297 10.531 1 87.62 84 ILE A N 1
ATOM 661 C CA . ILE A 1 84 ? -0.304 5.246 11.984 1 87.62 84 ILE A CA 1
ATOM 662 C C . ILE A 1 84 ? -1.77 4.969 12.305 1 87.62 84 ILE A C 1
ATOM 664 O O . ILE A 1 84 ? -2.662 5.332 11.539 1 87.62 84 ILE A O 1
ATOM 668 N N . GLY A 1 85 ? -1.937 4.285 13.281 1 86.94 85 GLY A N 1
ATOM 669 C CA . GLY A 1 85 ? -3.268 3.99 13.789 1 86.94 85 GLY A CA 1
ATOM 670 C C . GLY A 1 85 ? -3.334 3.939 15.305 1 86.94 85 GLY A C 1
ATOM 671 O O . GLY A 1 85 ? -2.303 3.967 15.977 1 86.94 85 GLY A O 1
ATOM 672 N N . SER A 1 86 ? -4.609 4.012 15.742 1 85.62 86 SER A N 1
ATOM 673 C CA . SER A 1 86 ? -4.82 3.938 17.188 1 85.62 86 SER A CA 1
ATOM 674 C C . SER A 1 86 ? -5.699 2.746 17.547 1 85.62 86 SER A C 1
ATOM 676 O O . SER A 1 86 ? -6.59 2.367 16.781 1 85.62 86 SER A O 1
ATOM 678 N N . THR A 1 87 ? -5.316 2.162 18.594 1 79.62 87 THR A N 1
ATOM 679 C CA . THR A 1 87 ? -6.121 1.055 19.094 1 79.62 87 THR A CA 1
ATOM 680 C C . THR A 1 87 ? -7.438 1.562 19.672 1 79.62 87 THR A C 1
ATOM 682 O O . THR A 1 87 ? -8.422 0.82 19.734 1 79.62 87 THR A O 1
ATOM 685 N N . GLU A 1 88 ? -7.438 2.758 20.047 1 77.19 88 GLU A N 1
ATOM 686 C CA . GLU A 1 88 ? -8.641 3.385 20.578 1 77.19 88 GLU A CA 1
ATOM 687 C C . GLU A 1 88 ? -9.312 4.273 19.531 1 77.19 88 GLU A C 1
ATOM 689 O O . GLU A 1 88 ? -8.633 5.035 18.844 1 77.19 88 GLU A O 1
ATOM 694 N N . SER A 1 89 ? -10.492 4.047 19.25 1 77.56 89 SER A N 1
ATOM 695 C CA . SER A 1 89 ? -11.164 4.84 18.219 1 77.56 89 SER A CA 1
ATOM 696 C C . SER A 1 89 ? -12.375 5.574 18.797 1 77.56 89 SER A C 1
ATOM 698 O O . SER A 1 89 ? -12.93 6.457 18.141 1 77.56 89 SER A O 1
ATOM 700 N N . GLU A 1 90 ? -12.719 5.254 19.938 1 75.62 90 GLU A N 1
ATOM 701 C CA . GLU A 1 90 ? -13.945 5.84 20.469 1 75.62 90 GLU A CA 1
ATOM 702 C C . GLU A 1 90 ? -13.641 7.051 21.344 1 75.62 90 GLU A C 1
ATOM 704 O O . GLU A 1 90 ? -14.391 8.023 21.359 1 75.62 90 GLU A O 1
ATOM 709 N N . ASN A 1 91 ? -12.609 6.953 22.094 1 75.81 91 ASN A N 1
ATOM 710 C CA . ASN A 1 91 ? -12.289 8.016 23.031 1 75.81 91 ASN A CA 1
ATOM 711 C C . ASN A 1 91 ? -11.016 8.758 22.625 1 75.81 91 ASN A C 1
ATOM 713 O O . ASN A 1 91 ? -9.906 8.273 22.844 1 75.81 91 ASN A O 1
ATOM 717 N N . PRO A 1 92 ? -11.258 9.93 22.078 1 74.88 92 PRO A N 1
ATOM 718 C CA . PRO A 1 92 ? -10.094 10.719 21.641 1 74.88 92 PRO A CA 1
ATOM 719 C C . PRO A 1 92 ? -9.133 11.016 22.797 1 74.88 92 PRO A C 1
ATOM 721 O O . PRO A 1 92 ? -7.93 11.18 22.562 1 74.88 92 PRO A O 1
ATOM 724 N N . LYS A 1 93 ? -9.617 11.102 24 1 74.62 93 LYS A N 1
ATOM 725 C CA . LYS A 1 93 ? -8.758 11.414 25.141 1 74.62 93 LYS A CA 1
ATOM 726 C C . LYS A 1 93 ? -7.82 10.242 25.453 1 74.62 93 LYS A C 1
ATOM 728 O O . LYS A 1 93 ? -6.754 10.438 26.031 1 74.62 93 LYS A O 1
ATOM 733 N N . LYS A 1 94 ? -8.219 9.117 25.047 1 76.5 94 LYS A N 1
ATOM 734 C CA . LYS A 1 94 ? -7.41 7.93 25.328 1 76.5 94 LYS A CA 1
ATOM 735 C C . LYS A 1 94 ? -6.434 7.656 24.172 1 76.5 94 LYS A C 1
ATOM 737 O O . LYS A 1 94 ? -5.594 6.762 24.266 1 76.5 94 LYS A O 1
ATOM 742 N N . MET A 1 95 ? -6.672 8.383 23.141 1 71.31 95 MET A N 1
ATOM 743 C CA . MET A 1 95 ? -5.754 8.219 22.016 1 71.31 95 MET A CA 1
ATOM 744 C C . MET A 1 95 ? -4.453 8.977 22.266 1 71.31 95 MET A C 1
ATOM 746 O O . MET A 1 95 ? -4.277 10.094 21.781 1 71.31 95 MET A O 1
ATOM 750 N N . THR A 1 96 ? -3.684 8.359 23.172 1 73.94 96 THR A N 1
ATOM 751 C CA . THR A 1 96 ? -2.424 8.961 23.609 1 73.94 96 THR A CA 1
ATOM 752 C C . THR A 1 96 ? -1.238 8.234 22.969 1 73.94 96 THR A C 1
ATOM 754 O O . THR A 1 96 ? -1.421 7.359 22.125 1 73.94 96 THR A O 1
ATOM 757 N N . ARG A 1 97 ? -0.004 8.711 23.219 1 73.06 97 ARG A N 1
ATOM 758 C CA . ARG A 1 97 ? 1.258 8.188 22.703 1 73.06 97 ARG A CA 1
ATOM 759 C C . ARG A 1 97 ? 1.336 6.676 22.891 1 73.06 97 ARG A C 1
ATOM 761 O O . ARG A 1 97 ? 1.996 5.984 22.109 1 73.06 97 ARG A O 1
ATOM 768 N N . GLY A 1 98 ? 0.545 6.238 23.781 1 73.38 98 GLY A N 1
ATOM 769 C CA . GLY A 1 98 ? 0.631 4.816 24.094 1 73.38 98 GLY A CA 1
ATOM 770 C C . GLY A 1 98 ? -0.27 3.965 23.219 1 73.38 98 GLY A C 1
ATOM 771 O O . GLY A 1 98 ? -0.033 2.766 23.062 1 73.38 98 GLY A O 1
ATOM 772 N N . THR A 1 99 ? -1.268 4.582 22.688 1 80 99 THR A N 1
ATOM 773 C CA . THR A 1 99 ? -2.227 3.779 21.938 1 80 99 THR A CA 1
ATOM 774 C C . THR A 1 99 ? -1.977 3.9 20.438 1 80 99 THR A C 1
ATOM 776 O O . THR A 1 99 ? -2.486 3.1 19.641 1 80 99 THR A O 1
ATOM 779 N N . VAL A 1 100 ? -1.218 4.902 20.203 1 84.25 100 VAL A N 1
ATOM 780 C CA . VAL A 1 100 ? -0.913 5.113 18.797 1 84.25 100 VAL A CA 1
ATOM 781 C C . VAL A 1 100 ? 0.27 4.238 18.375 1 84.25 100 VAL A C 1
ATOM 783 O O . VAL A 1 100 ? 1.236 4.098 19.141 1 84.25 100 VAL A O 1
ATOM 786 N N . GLN A 1 101 ? 0.074 3.596 17.281 1 86.62 101 GLN A N 1
ATOM 787 C CA . GLN A 1 101 ? 1.122 2.707 16.797 1 86.62 101 GLN A CA 1
ATOM 788 C C . GLN A 1 101 ? 1.252 2.797 15.273 1 86.62 101 GLN A C 1
ATOM 790 O O . GLN A 1 101 ? 0.337 3.268 14.594 1 86.62 101 GLN A O 1
ATOM 795 N N . ILE A 1 102 ? 2.373 2.4 14.883 1 87.31 102 ILE A N 1
ATOM 796 C CA . ILE A 1 102 ? 2.57 2.273 13.445 1 87.31 102 ILE A CA 1
ATOM 797 C C . ILE A 1 102 ? 1.87 1.014 12.938 1 87.31 102 ILE A C 1
ATOM 799 O O . ILE A 1 102 ? 2.09 -0.08 13.461 1 87.31 102 ILE A O 1
ATOM 803 N N . THR A 1 103 ? 0.987 1.207 12 1 86.56 103 THR A N 1
ATOM 804 C CA . THR A 1 103 ? 0.205 0.082 11.5 1 86.56 103 THR A CA 1
ATOM 805 C C . THR A 1 103 ? 0.82 -0.479 10.219 1 86.56 103 THR A C 1
ATOM 807 O O . THR A 1 103 ? 0.582 -1.636 9.867 1 86.56 103 THR A O 1
ATOM 810 N N . GLY A 1 104 ? 1.596 0.342 9.586 1 90.69 104 GLY A N 1
ATOM 811 C CA . GLY A 1 104 ? 2.18 -0.157 8.344 1 90.69 104 GLY A CA 1
ATOM 812 C C . GLY A 1 104 ? 3.078 0.853 7.66 1 90.69 104 GLY A C 1
ATOM 813 O O . GLY A 1 104 ? 3.303 1.947 8.18 1 90.69 104 GLY A O 1
ATOM 814 N N . VAL A 1 105 ? 3.711 0.324 6.547 1 93.06 105 VAL A N 1
ATOM 815 C CA . VAL A 1 105 ? 4.543 1.164 5.695 1 93.06 105 VAL A CA 1
ATOM 816 C C . VAL A 1 105 ? 3.918 1.275 4.305 1 93.06 105 VAL A C 1
ATOM 818 O O . VAL A 1 105 ? 3.533 0.267 3.709 1 93.06 105 VAL A O 1
ATOM 821 N N . ASN A 1 106 ? 3.77 2.512 3.883 1 92.75 106 ASN A N 1
ATOM 822 C CA . ASN A 1 106 ? 3.16 2.76 2.582 1 92.75 106 ASN A CA 1
ATOM 823 C C . ASN A 1 106 ? 4.215 3.039 1.513 1 92.75 106 ASN A C 1
ATOM 825 O O . ASN A 1 106 ? 5.211 3.713 1.778 1 92.75 106 ASN A O 1
ATOM 829 N N . PHE A 1 107 ? 3.953 2.479 0.387 1 95.38 107 PHE A N 1
ATOM 830 C CA . PHE A 1 107 ? 4.754 2.779 -0.795 1 95.38 107 PHE A CA 1
ATOM 831 C C . PHE A 1 107 ? 3.877 3.314 -1.921 1 95.38 107 PHE A C 1
ATOM 833 O O . PHE A 1 107 ? 2.895 2.678 -2.307 1 95.38 107 PHE A O 1
ATOM 840 N N . GLN A 1 108 ? 4.266 4.461 -2.375 1 95 108 GLN A N 1
ATOM 841 C CA . GLN A 1 108 ? 3.598 5.066 -3.523 1 95 108 GLN A CA 1
ATOM 842 C C . GLN A 1 108 ? 4.566 5.246 -4.691 1 95 108 GLN A C 1
ATOM 844 O O . GLN A 1 108 ? 5.395 6.156 -4.684 1 95 108 GLN A O 1
ATOM 849 N N . PRO A 1 109 ? 4.395 4.504 -5.738 1 95.19 109 PRO A N 1
ATOM 850 C CA . PRO A 1 109 ? 5.316 4.59 -6.875 1 95.19 109 PRO A CA 1
ATOM 851 C C . PRO A 1 109 ? 5.16 5.887 -7.668 1 95.19 109 PRO A C 1
ATOM 853 O O . PRO A 1 109 ? 4.055 6.426 -7.758 1 95.19 109 PRO A O 1
ATOM 856 N N . GLU A 1 110 ? 6.281 6.344 -8.18 1 94.25 110 GLU A N 1
ATOM 857 C CA . GLU A 1 110 ? 6.242 7.473 -9.102 1 94.25 110 GLU A CA 1
ATOM 858 C C . GLU A 1 110 ? 5.547 7.098 -10.406 1 94.25 110 GLU A C 1
ATOM 860 O O . GLU A 1 110 ? 5.543 5.93 -10.797 1 94.25 110 GLU A O 1
ATOM 865 N N . LYS A 1 111 ? 5.027 8.109 -11.023 1 93.62 111 LYS A N 1
ATOM 866 C CA . LYS A 1 111 ? 4.332 7.879 -12.289 1 93.62 111 LYS A CA 1
ATOM 867 C C . LYS A 1 111 ? 5.273 7.281 -13.328 1 93.62 111 LYS A C 1
ATOM 869 O O . LYS A 1 111 ? 4.891 6.375 -14.078 1 93.62 111 LYS A O 1
ATOM 874 N N . SER A 1 112 ? 6.441 7.801 -13.359 1 92.62 112 SER A N 1
ATOM 875 C CA . SER A 1 112 ? 7.414 7.324 -14.344 1 92.62 112 SER A CA 1
ATOM 876 C C . SER A 1 112 ? 7.773 5.863 -14.094 1 92.62 112 SER A C 1
ATOM 878 O O . SER A 1 112 ? 7.938 5.09 -15.039 1 92.62 112 SER A O 1
ATOM 880 N N . PHE A 1 113 ? 7.926 5.539 -12.859 1 93.75 113 PHE A N 1
ATOM 881 C CA . PHE A 1 113 ? 8.234 4.16 -12.492 1 93.75 113 PHE A CA 1
ATOM 882 C C . PHE A 1 113 ? 7.105 3.225 -12.914 1 93.75 113 PHE A C 1
ATOM 884 O O . PHE A 1 113 ? 7.348 2.189 -13.539 1 93.75 113 PHE A O 1
ATOM 891 N N . LYS A 1 114 ? 5.945 3.598 -12.602 1 92.75 114 LYS A N 1
ATOM 892 C CA . LYS A 1 114 ? 4.773 2.811 -12.977 1 92.75 114 LYS A CA 1
ATOM 893 C C . LYS A 1 114 ? 4.688 2.652 -14.492 1 92.75 114 LYS A C 1
ATOM 895 O O . LYS A 1 114 ? 4.418 1.559 -14.992 1 92.75 114 LYS A O 1
ATOM 900 N N . LYS A 1 115 ? 4.949 3.711 -15.156 1 92.44 115 LYS A N 1
ATOM 901 C CA . LYS A 1 115 ? 4.898 3.676 -16.609 1 92.44 115 LYS A CA 1
ATOM 902 C C . LYS A 1 115 ? 5.945 2.719 -17.172 1 92.44 115 LYS A C 1
ATOM 904 O O . LYS A 1 115 ? 5.691 2.021 -18.156 1 92.44 115 LYS A O 1
ATOM 909 N N . SER A 1 116 ? 7.078 2.791 -16.578 1 91.69 116 SER A N 1
ATOM 910 C CA . SER A 1 116 ? 8.148 1.903 -17.016 1 91.69 116 SER A CA 1
ATOM 911 C C . SER A 1 116 ? 7.746 0.439 -16.875 1 91.69 116 SER A C 1
ATOM 913 O O . SER A 1 116 ? 8.047 -0.38 -17.75 1 91.69 116 SER A O 1
ATOM 915 N N . ILE A 1 117 ? 7.074 0.133 -15.82 1 91.25 117 ILE A N 1
ATOM 916 C CA . ILE A 1 117 ? 6.633 -1.236 -15.586 1 91.25 117 ILE A CA 1
ATOM 917 C C . ILE A 1 117 ? 5.539 -1.608 -16.578 1 91.25 117 ILE A C 1
ATOM 919 O O . ILE A 1 117 ? 5.574 -2.689 -17.188 1 91.25 117 ILE A O 1
ATOM 923 N N . ILE A 1 118 ? 4.629 -0.662 -16.781 1 87.62 118 ILE A N 1
ATOM 924 C CA . ILE A 1 118 ? 3.49 -0.894 -17.672 1 87.62 118 ILE A CA 1
ATOM 925 C C . ILE A 1 118 ? 3.98 -1.088 -19.109 1 87.62 118 ILE A C 1
ATOM 927 O O . ILE A 1 118 ? 3.449 -1.923 -19.844 1 87.62 118 ILE A O 1
ATOM 931 N N . SER A 1 119 ? 5.008 -0.363 -19.469 1 88 119 SER A N 1
ATOM 932 C CA . SER A 1 119 ? 5.527 -0.428 -20.828 1 88 119 SER A CA 1
ATOM 933 C C . SER A 1 119 ? 6.184 -1.776 -21.109 1 88 119 SER A C 1
ATOM 935 O O . SER A 1 119 ? 6.246 -2.217 -22.266 1 88 119 SER A O 1
ATOM 937 N N . ARG A 1 120 ? 6.629 -2.379 -20.109 1 84.06 120 ARG A N 1
ATOM 938 C CA . ARG A 1 120 ? 7.32 -3.654 -20.266 1 84.06 120 ARG A CA 1
ATOM 939 C C . ARG A 1 120 ? 6.355 -4.824 -20.109 1 84.06 120 ARG A C 1
ATOM 941 O O . ARG A 1 120 ? 6.672 -5.957 -20.469 1 84.06 120 ARG A O 1
ATOM 948 N N . ALA A 1 121 ? 5.195 -4.551 -19.656 1 83.19 121 ALA A N 1
ATOM 949 C CA . ALA A 1 121 ? 4.277 -5.613 -19.266 1 83.19 121 ALA A CA 1
ATOM 950 C C . ALA A 1 121 ? 3.553 -6.199 -20.469 1 83.19 121 ALA A C 1
ATOM 952 O O . ALA A 1 121 ? 3.152 -5.465 -21.375 1 83.19 121 ALA A O 1
ATOM 953 N N . HIS A 1 122 ? 3.631 -7.492 -20.594 1 83.88 122 HIS A N 1
ATOM 954 C CA . HIS A 1 122 ? 2.84 -8.266 -21.531 1 83.88 122 HIS A CA 1
ATOM 955 C C . HIS A 1 122 ? 2.012 -9.328 -20.828 1 83.88 122 HIS A C 1
ATOM 957 O O . HIS A 1 122 ? 2.51 -10.008 -19.922 1 83.88 122 HIS A O 1
ATOM 963 N N . PHE A 1 123 ? 0.744 -9.352 -21.203 1 85.5 123 PHE A N 1
ATOM 964 C CA . PHE A 1 123 ? -0.151 -10.234 -20.469 1 85.5 123 PHE A CA 1
ATOM 965 C C . PHE A 1 123 ? -0.508 -11.461 -21.297 1 85.5 123 PHE A C 1
ATOM 967 O O . PHE A 1 123 ? -0.729 -11.359 -22.5 1 85.5 123 PHE A O 1
ATOM 974 N N . VAL A 1 124 ? -0.371 -12.578 -20.672 1 79.12 124 VAL A N 1
ATOM 975 C CA . VAL A 1 124 ? -0.8 -13.836 -21.281 1 79.12 124 VAL A CA 1
ATOM 976 C C . VAL A 1 124 ? -1.728 -14.578 -20.328 1 79.12 124 VAL A C 1
ATOM 978 O O . VAL A 1 124 ? -1.417 -14.734 -19.141 1 79.12 124 VAL A O 1
ATOM 981 N N . ARG A 1 125 ? -2.857 -14.867 -20.859 1 78.62 125 ARG A N 1
ATOM 982 C CA . ARG A 1 125 ? -3.787 -15.609 -20.016 1 78.62 125 ARG A CA 1
ATOM 983 C C . ARG A 1 125 ? -3.348 -17.062 -19.859 1 78.62 125 ARG A C 1
ATOM 985 O O . ARG A 1 125 ? -3.059 -17.734 -20.859 1 78.62 125 ARG A O 1
ATOM 992 N N . GLU A 1 126 ? -2.982 -17.328 -18.688 1 71.38 126 GLU A N 1
ATOM 993 C CA . GLU A 1 126 ? -2.666 -18.719 -18.391 1 71.38 126 GLU A CA 1
ATOM 994 C C . GLU A 1 126 ? -3.732 -19.359 -17.5 1 71.38 126 GLU A C 1
ATOM 996 O O . GLU A 1 126 ? -3.895 -18.969 -16.344 1 71.38 126 GLU A O 1
ATOM 1001 N N . ARG A 1 127 ? -4.656 -20.031 -18.141 1 59.56 127 ARG A N 1
ATOM 1002 C CA . ARG A 1 127 ? -5.688 -20.719 -17.375 1 59.56 127 ARG A CA 1
ATOM 1003 C C . ARG A 1 127 ? -5.07 -21.719 -16.391 1 59.56 127 ARG A C 1
ATOM 1005 O O . ARG A 1 127 ? -4.242 -22.547 -16.766 1 59.56 127 ARG A O 1
ATOM 1012 N N . TYR A 1 128 ? -4.699 -21.109 -15.297 1 55.69 128 TYR A N 1
ATOM 1013 C CA . TYR A 1 128 ? -4.129 -22.031 -14.328 1 55.69 128 TYR A CA 1
ATOM 1014 C C . TYR A 1 128 ? -4.973 -23.297 -14.219 1 55.69 128 TYR A C 1
ATOM 1016 O O . TYR A 1 128 ? -6.207 -23.234 -14.227 1 55.69 128 TYR A O 1
ATOM 1024 N N . LYS A 1 129 ? -4.523 -24.375 -14.773 1 50.28 129 LYS A N 1
ATOM 1025 C CA . LYS A 1 129 ? -5.059 -25.734 -14.789 1 50.28 129 LYS A CA 1
ATOM 1026 C C . LYS A 1 129 ? -5.883 -26.016 -13.539 1 50.28 129 LYS A C 1
ATOM 1028 O O . LYS A 1 129 ? -6.926 -26.672 -13.609 1 50.28 129 LYS A O 1
ATOM 1033 N N . VAL A 1 130 ? -5.199 -25.766 -12.328 1 49.31 130 VAL A N 1
ATOM 1034 C CA . VAL A 1 130 ? -5.715 -26.625 -11.273 1 49.31 130 VAL A CA 1
ATOM 1035 C C . VAL A 1 130 ? -7.07 -26.109 -10.797 1 49.31 130 VAL A C 1
ATOM 1037 O O . VAL A 1 130 ? -7.598 -26.578 -9.781 1 49.31 130 VAL A O 1
ATOM 1040 N N . HIS A 1 131 ? -7.477 -24.891 -11.219 1 52.97 131 HIS A N 1
ATOM 1041 C CA . HIS A 1 131 ? -8.75 -24.609 -10.57 1 52.97 131 HIS A CA 1
ATOM 1042 C C . HIS A 1 131 ? -9.836 -25.594 -11.008 1 52.97 131 HIS A C 1
ATOM 1044 O O . HIS A 1 131 ? -9.758 -26.156 -12.102 1 52.97 131 HIS A O 1
ATOM 1050 N N . THR A 1 132 ? -10.367 -26.281 -10.031 1 54.12 132 THR A N 1
ATOM 1051 C CA . THR A 1 132 ? -11.43 -27.25 -10.25 1 54.12 132 THR A CA 1
ATOM 1052 C C . THR A 1 132 ? -12.43 -26.75 -11.273 1 54.12 132 THR A C 1
ATOM 1054 O O . THR A 1 132 ? -12.906 -25.609 -11.18 1 54.12 132 THR A O 1
ATOM 1057 N N . VAL A 1 133 ? -12.273 -27.266 -12.516 1 54.19 133 VAL A N 1
ATOM 1058 C CA . VAL A 1 133 ? -13.375 -27.047 -13.445 1 54.19 133 VAL A CA 1
ATOM 1059 C C . VAL A 1 133 ? -14.703 -27.109 -12.703 1 54.19 133 VAL A C 1
ATOM 1061 O O . VAL A 1 133 ? -14.922 -28 -11.883 1 54.19 133 VAL A O 1
ATOM 1064 N N . ASP A 1 134 ? -15.312 -26.109 -12.539 1 60.16 134 ASP A N 1
ATOM 1065 C CA . ASP A 1 134 ? -16.641 -26.094 -11.914 1 60.16 134 ASP A CA 1
ATOM 1066 C C . ASP A 1 134 ? -17.578 -27.078 -12.586 1 60.16 134 ASP A C 1
ATOM 1068 O O . ASP A 1 134 ? -18.375 -26.703 -13.453 1 60.16 134 ASP A O 1
ATOM 1072 N N . LEU A 1 135 ? -17.375 -28.344 -12.422 1 71.62 135 LEU A N 1
ATOM 1073 C CA . LEU A 1 135 ? -18.281 -29.328 -12.992 1 71.62 135 LEU A CA 1
ATOM 1074 C C . LEU A 1 135 ? -19.5 -29.547 -12.086 1 71.62 135 LEU A C 1
ATOM 1076 O O . LEU A 1 135 ? -19.359 -29.625 -10.867 1 71.62 135 LEU A O 1
ATOM 1080 N N . SER A 1 136 ? -20.641 -29.484 -12.68 1 76.75 136 SER A N 1
ATOM 1081 C CA . SER A 1 136 ? -21.859 -29.797 -11.945 1 76.75 136 SER A CA 1
ATOM 1082 C C . SER A 1 136 ? -21.859 -31.266 -11.508 1 76.75 136 SER A C 1
ATOM 1084 O O . SER A 1 136 ? -21.141 -32.094 -12.07 1 76.75 136 SER A O 1
ATOM 1086 N N . PRO A 1 137 ? -22.625 -31.531 -10.438 1 80 137 PRO A N 1
ATOM 1087 C CA . PRO A 1 137 ? -22.719 -32.906 -9.992 1 80 137 PRO A CA 1
ATOM 1088 C C . PRO A 1 137 ? -23.141 -33.875 -11.117 1 80 137 PRO A C 1
ATOM 1090 O O . PRO A 1 137 ? -22.672 -35 -11.188 1 80 137 PRO A O 1
ATOM 1093 N N . ILE A 1 138 ? -23.891 -33.281 -11.953 1 81 138 ILE A N 1
ATOM 1094 C CA . ILE A 1 138 ? -24.375 -34.125 -13.047 1 81 138 ILE A CA 1
ATOM 1095 C C . ILE A 1 138 ? -23.25 -34.406 -14.031 1 81 138 ILE A C 1
ATOM 1097 O O . ILE A 1 138 ? -23.125 -35.5 -14.539 1 81 138 ILE A O 1
ATOM 1101 N N . GLU A 1 139 ? -22.484 -33.406 -14.18 1 84.19 139 GLU A N 1
ATOM 1102 C CA . GLU A 1 139 ? -21.359 -33.594 -15.109 1 84.19 139 GLU A CA 1
ATOM 1103 C C . GLU A 1 139 ? -20.312 -34.531 -14.547 1 84.19 139 GLU A C 1
ATOM 1105 O O . GLU A 1 139 ? -19.75 -35.344 -15.289 1 84.19 139 GLU A O 1
ATOM 1110 N N . VAL A 1 140 ? -20.078 -34.406 -13.344 1 84.81 140 VAL A N 1
ATOM 1111 C CA . VAL A 1 140 ? -19.125 -35.312 -12.688 1 84.81 140 VAL A CA 1
ATOM 1112 C C . VAL A 1 140 ? -19.625 -36.75 -12.789 1 84.81 140 VAL A C 1
ATOM 1114 O O . VAL A 1 140 ? -18.844 -37.656 -13.094 1 84.81 140 VAL A O 1
ATOM 1117 N N . ASP A 1 141 ? -20.891 -36.938 -12.547 1 81.94 141 ASP A N 1
ATOM 1118 C CA . ASP A 1 141 ? -21.5 -38.25 -12.641 1 81.94 141 ASP A CA 1
ATOM 1119 C C . ASP A 1 141 ? -21.375 -38.812 -14.055 1 81.94 141 ASP A C 1
ATOM 1121 O O . ASP A 1 141 ? -21.141 -40 -14.242 1 81.94 141 ASP A O 1
ATOM 1125 N N . GLY A 1 142 ? -21.562 -37.906 -14.945 1 83 142 GLY A N 1
ATOM 1126 C CA . GLY A 1 142 ? -21.406 -38.312 -16.328 1 83 142 GLY A CA 1
ATOM 1127 C C . GLY A 1 142 ? -20 -38.781 -16.656 1 83 142 GLY A C 1
ATOM 1128 O O . GLY A 1 142 ? -19.812 -39.812 -17.312 1 83 142 GLY A O 1
ATOM 1129 N N . LEU A 1 143 ? -19.078 -38.062 -16.203 1 86.88 143 LEU A N 1
ATOM 1130 C CA . LEU A 1 143 ? -17.688 -38.406 -16.438 1 86.88 143 LEU A CA 1
ATOM 1131 C C . LEU A 1 143 ? -17.312 -39.719 -15.734 1 86.88 143 LEU A C 1
ATOM 1133 O O . LEU A 1 143 ? -16.625 -40.562 -16.312 1 86.88 143 LEU A O 1
ATOM 1137 N N . LEU A 1 144 ? -17.828 -39.844 -14.57 1 86.94 144 LEU A N 1
ATOM 1138 C CA . LEU A 1 144 ? -17.562 -41.062 -13.82 1 86.94 144 LEU A CA 1
ATOM 1139 C C . LEU A 1 144 ? -18.234 -42.25 -14.484 1 86.94 144 LEU A C 1
ATOM 1141 O O . LEU A 1 144 ? -17.656 -43.344 -14.523 1 86.94 144 LEU A O 1
ATOM 1145 N N . SER A 1 145 ? -19.422 -42.031 -15.008 1 84.06 145 SER A N 1
ATOM 1146 C CA . SER A 1 145 ? -20.141 -43.125 -15.688 1 84.06 145 SER A CA 1
ATOM 1147 C C . SER A 1 145 ? -19.375 -43.594 -16.922 1 84.06 145 SER A C 1
ATOM 1149 O O . SER A 1 145 ? -19.312 -44.781 -17.188 1 84.06 145 SER A O 1
ATOM 1151 N N . GLU A 1 146 ? -18.828 -42.625 -17.547 1 84.5 146 GLU A N 1
ATOM 1152 C CA . GLU A 1 146 ? -18 -42.969 -18.703 1 84.5 146 GLU A CA 1
ATOM 1153 C C . GLU A 1 146 ? -16.71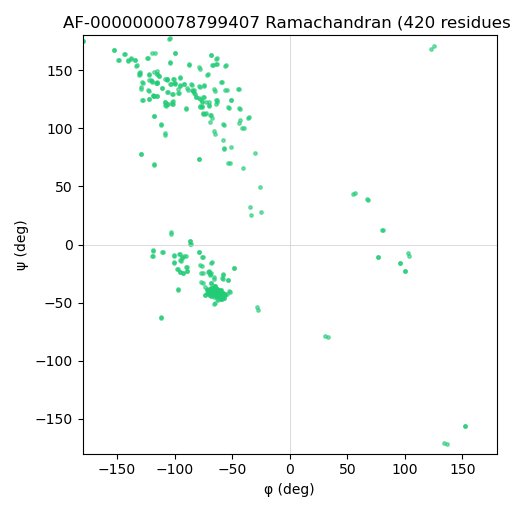9 -43.688 -18.297 1 84.5 146 GLU A C 1
ATOM 1155 O O . GLU A 1 146 ? -16.297 -44.625 -18.938 1 84.5 146 GLU A O 1
ATOM 1160 N N . TYR A 1 147 ? -16.203 -43.25 -17.281 1 87.06 147 TYR A N 1
ATOM 1161 C CA . TYR A 1 147 ? -14.953 -43.812 -16.797 1 87.06 147 TYR A CA 1
ATOM 1162 C C . TYR A 1 147 ? -15.164 -45.25 -16.312 1 87.06 147 TYR A C 1
ATOM 1164 O O . TYR A 1 147 ? -14.336 -46.125 -16.578 1 87.06 147 TYR A O 1
ATOM 1172 N N . PHE A 1 148 ? -16.25 -45.5 -15.68 1 85.69 148 PHE A N 1
ATOM 1173 C CA . PHE A 1 148 ? -16.5 -46.812 -15.078 1 85.69 148 PHE A CA 1
ATOM 1174 C C . PHE A 1 148 ? -16.938 -47.812 -16.141 1 85.69 148 PHE A C 1
ATOM 1176 O O . PHE A 1 148 ? -17.047 -49 -15.852 1 85.69 148 PHE A O 1
ATOM 1183 N N . LYS A 1 149 ? -17.125 -47.375 -17.266 1 81.12 149 LYS A N 1
ATOM 1184 C CA . LYS A 1 149 ? -17.391 -48.312 -18.359 1 81.12 149 LYS A CA 1
ATOM 1185 C C . LYS A 1 149 ? -16.188 -49.188 -18.641 1 81.12 149 LYS A C 1
ATOM 1187 O O . LYS A 1 149 ? -16.328 -50.344 -19 1 81.12 149 LYS A O 1
ATOM 1192 N N . ASP A 1 150 ? -15.023 -48.531 -18.328 1 82.38 150 ASP A N 1
ATOM 1193 C CA . ASP A 1 150 ? -13.789 -49.25 -18.672 1 82.38 150 ASP A CA 1
ATOM 1194 C C . ASP A 1 150 ? -12.953 -49.531 -17.422 1 82.38 150 ASP A C 1
ATOM 1196 O O . ASP A 1 150 ? -11.93 -50.188 -17.5 1 82.38 150 ASP A O 1
ATOM 1200 N N . HIS A 1 151 ? -13.438 -49 -16.312 1 83.88 151 HIS A N 1
ATOM 1201 C CA . HIS A 1 151 ? -12.648 -49.156 -15.102 1 83.88 151 HIS A CA 1
ATOM 1202 C C . HIS A 1 151 ? -13.508 -49.656 -13.953 1 83.88 151 HIS A C 1
ATOM 1204 O O . HIS A 1 151 ? -14.703 -49.375 -13.883 1 83.88 151 HIS A O 1
ATOM 1210 N N . ARG A 1 152 ? -12.961 -50.406 -13.078 1 80.88 152 ARG A N 1
ATOM 1211 C CA . ARG A 1 152 ? -13.68 -51 -11.969 1 80.88 152 ARG A CA 1
ATOM 1212 C C . ARG A 1 152 ? -13.625 -50.125 -10.727 1 80.88 152 ARG A C 1
ATOM 1214 O O . ARG A 1 152 ? -14.477 -50.25 -9.844 1 80.88 152 ARG A O 1
ATOM 1221 N N . SER A 1 153 ? -12.648 -49.344 -10.664 1 84.62 153 SER A N 1
ATOM 1222 C CA . SER A 1 153 ? -12.484 -48.5 -9.492 1 84.62 153 SER A CA 1
ATOM 1223 C C . SER A 1 153 ? -11.812 -47.156 -9.852 1 84.62 153 SER A C 1
ATOM 1225 O O . SER A 1 153 ? -11.25 -47.031 -10.938 1 84.62 153 SER A O 1
ATOM 1227 N N . ILE A 1 154 ? -12.023 -46.219 -9 1 85.44 154 ILE A N 1
ATOM 1228 C CA . ILE A 1 154 ? -11.391 -44.906 -9.227 1 85.44 154 ILE A CA 1
ATOM 1229 C C . ILE A 1 154 ? -10.664 -44.469 -7.961 1 85.44 154 ILE A C 1
ATOM 1231 O O . ILE A 1 154 ? -11.141 -44.688 -6.848 1 85.44 154 ILE A O 1
ATOM 1235 N N . THR A 1 155 ? -9.461 -44 -8.133 1 86.12 155 THR A N 1
ATOM 1236 C CA . THR A 1 155 ? -8.695 -43.438 -7.027 1 86.12 155 THR A CA 1
ATOM 1237 C C . THR A 1 155 ? -8.781 -41.906 -7.055 1 86.12 155 THR A C 1
ATOM 1239 O O . THR A 1 155 ? -9.25 -41.312 -8.031 1 86.12 155 THR A O 1
ATOM 1242 N N . CYS A 1 156 ? -8.375 -41.344 -5.902 1 86.44 156 CYS A N 1
ATOM 1243 C CA . CYS A 1 156 ? -8.375 -39.906 -5.816 1 86.44 156 CYS A CA 1
ATOM 1244 C C . CYS A 1 156 ? -7.504 -39.281 -6.906 1 86.44 156 CYS A C 1
ATOM 1246 O O . CYS A 1 156 ? -7.879 -38.281 -7.52 1 86.44 156 CYS A O 1
ATOM 1248 N N . ALA A 1 157 ? -6.414 -39.875 -7.098 1 83.62 157 ALA A N 1
ATOM 1249 C CA . ALA A 1 157 ? -5.512 -39.406 -8.141 1 83.62 157 ALA A CA 1
ATOM 1250 C C . ALA A 1 157 ? -6.18 -39.438 -9.508 1 83.62 157 ALA A C 1
ATOM 1252 O O . ALA A 1 157 ? -6.043 -38.5 -10.297 1 83.62 157 ALA A O 1
ATOM 1253 N N . ARG A 1 158 ? -6.836 -40.562 -9.773 1 83.56 158 ARG A N 1
ATOM 1254 C CA . ARG A 1 158 ? -7.508 -40.688 -11.062 1 83.56 158 ARG A CA 1
ATOM 1255 C C . ARG A 1 158 ? -8.688 -39.75 -11.18 1 83.56 158 ARG A C 1
ATOM 1257 O O . ARG A 1 158 ? -8.961 -39.188 -12.25 1 83.56 158 ARG A O 1
ATOM 1264 N N . MET A 1 159 ? -9.398 -39.562 -10.094 1 87.12 159 MET A N 1
ATOM 1265 C CA . MET A 1 159 ? -10.477 -38.594 -10.047 1 87.12 159 MET A CA 1
ATOM 1266 C C . MET A 1 159 ? -9.977 -37.188 -10.438 1 87.12 159 MET A C 1
ATOM 1268 O O . MET A 1 159 ? -10.641 -36.469 -11.18 1 87.12 159 MET A O 1
ATOM 1272 N N . GLN A 1 160 ? -8.852 -36.875 -9.938 1 84.62 160 GLN A N 1
ATOM 1273 C CA . GLN A 1 160 ? -8.227 -35.594 -10.273 1 84.62 160 GLN A CA 1
ATOM 1274 C C . GLN A 1 160 ? -8.047 -35.438 -11.781 1 84.62 160 GLN A C 1
ATOM 1276 O O . GLN A 1 160 ? -8.359 -34.406 -12.352 1 84.62 160 GLN A O 1
ATOM 1281 N N . GLN A 1 161 ? -7.617 -36.469 -12.359 1 82.88 161 GLN A N 1
ATOM 1282 C CA . GLN A 1 161 ? -7.312 -36.469 -13.789 1 82.88 161 GLN A CA 1
ATOM 1283 C C . GLN A 1 161 ? -8.586 -36.469 -14.625 1 82.88 161 GLN A C 1
ATOM 1285 O O . GLN A 1 161 ? -8.68 -35.75 -15.617 1 82.88 161 GLN A O 1
ATOM 1290 N N . VAL A 1 162 ? -9.555 -37.312 -14.211 1 82.31 162 VAL A N 1
ATOM 1291 C CA . VAL A 1 162 ? -10.773 -37.5 -14.984 1 82.31 162 VAL A CA 1
ATOM 1292 C C . VAL A 1 162 ? -11.602 -36.188 -14.953 1 82.31 162 VAL A C 1
ATOM 1294 O O . VAL A 1 162 ? -12.148 -35.781 -15.977 1 82.31 162 VAL A O 1
ATOM 1297 N N . CYS A 1 163 ? -11.688 -35.562 -13.773 1 84.69 163 CYS A N 1
ATOM 1298 C CA . CYS A 1 163 ? -12.555 -34.406 -13.609 1 84.69 163 CYS A CA 1
ATOM 1299 C C . CYS A 1 163 ? -11.742 -33.125 -13.664 1 84.69 163 CYS A C 1
ATOM 1301 O O . CYS A 1 163 ? -12.312 -32.031 -13.719 1 84.69 163 CYS A O 1
ATOM 1303 N N . GLY A 1 164 ? -10.43 -33.219 -13.641 1 78 164 GLY A N 1
ATOM 1304 C CA . GLY A 1 164 ? -9.578 -32.031 -13.711 1 78 164 GLY A CA 1
ATOM 1305 C C . GLY A 1 164 ? -9.68 -31.156 -12.477 1 78 164 GLY A C 1
ATOM 1306 O O . GLY A 1 164 ? -9.82 -29.938 -12.594 1 78 164 GLY A O 1
ATOM 1307 N N . MET A 1 165 ? -9.781 -31.781 -11.406 1 80.31 165 MET A N 1
ATOM 1308 C CA . MET A 1 165 ? -9.938 -31.031 -10.172 1 80.31 165 MET A CA 1
ATOM 1309 C C . MET A 1 165 ? -8.766 -31.266 -9.227 1 80.31 165 MET A C 1
ATOM 1311 O O . MET A 1 165 ? -7.957 -32.156 -9.461 1 80.31 165 MET A O 1
ATOM 1315 N N . THR A 1 166 ? -8.68 -30.391 -8.25 1 78.94 166 THR A N 1
ATOM 1316 C CA . THR A 1 166 ? -7.633 -30.531 -7.242 1 78.94 166 THR A CA 1
ATOM 1317 C C . THR A 1 166 ? -7.879 -31.766 -6.379 1 78.94 166 THR A C 1
ATOM 1319 O O . THR A 1 166 ? -8.984 -32.312 -6.359 1 78.94 166 THR A O 1
ATOM 1322 N N . ARG A 1 167 ? -6.762 -32.125 -5.695 1 79.94 167 ARG A N 1
ATOM 1323 C CA . ARG A 1 167 ? -6.855 -33.312 -4.84 1 79.94 167 ARG A CA 1
ATOM 1324 C C . ARG A 1 167 ? -7.91 -33.094 -3.758 1 79.94 167 ARG A C 1
ATOM 1326 O O . ARG A 1 167 ? -8.68 -34.031 -3.467 1 79.94 167 ARG A O 1
ATOM 1333 N N . SER A 1 168 ? -7.957 -31.969 -3.223 1 80.75 168 SER A N 1
ATOM 1334 C CA . SER A 1 168 ? -8.906 -31.703 -2.148 1 80.75 168 SER A CA 1
ATOM 1335 C C . SER A 1 168 ? -10.344 -31.75 -2.658 1 80.75 168 SER A C 1
ATOM 1337 O O . SER A 1 168 ? -11.219 -32.312 -2.002 1 80.75 168 SER A O 1
ATOM 1339 N N . THR A 1 169 ? -10.57 -31.188 -3.852 1 82.81 169 THR A N 1
ATOM 1340 C CA . THR A 1 169 ? -11.914 -31.203 -4.434 1 82.81 169 THR A CA 1
ATOM 1341 C C . THR A 1 169 ? -12.305 -32.625 -4.832 1 82.81 169 THR A C 1
ATOM 1343 O O . THR A 1 169 ? -13.453 -33.031 -4.641 1 82.81 169 THR A O 1
ATOM 1346 N N . ALA A 1 170 ? -11.328 -33.312 -5.395 1 85 170 ALA A N 1
ATOM 1347 C CA . ALA A 1 170 ? -11.57 -34.719 -5.762 1 85 170 ALA A CA 1
ATOM 1348 C C . ALA A 1 170 ? -11.953 -35.531 -4.539 1 85 170 ALA A C 1
ATOM 1350 O O . ALA A 1 170 ? -12.914 -36.312 -4.582 1 85 170 ALA A O 1
ATOM 1351 N N . TYR A 1 171 ? -11.227 -35.312 -3.539 1 85 171 TYR A N 1
ATOM 1352 C CA . TYR A 1 171 ? -11.5 -36.031 -2.305 1 85 171 TYR A CA 1
ATOM 1353 C C . TYR A 1 171 ? -12.883 -35.688 -1.76 1 85 171 TYR A C 1
ATOM 1355 O O . TYR A 1 171 ? -13.641 -36.562 -1.36 1 85 171 TYR A O 1
ATOM 1363 N N . ARG A 1 172 ? -13.188 -34.469 -1.786 1 84.88 172 ARG A N 1
ATOM 1364 C CA . ARG A 1 172 ? -14.484 -34 -1.29 1 84.88 172 ARG A CA 1
ATOM 1365 C C . ARG A 1 172 ? -15.625 -34.594 -2.115 1 84.88 172 ARG A C 1
ATOM 1367 O O . ARG A 1 172 ? -16.641 -35.031 -1.563 1 84.88 172 ARG A O 1
ATOM 1374 N N . ARG A 1 173 ? -15.492 -34.594 -3.35 1 84.38 173 ARG A N 1
ATOM 1375 C CA . ARG A 1 173 ? -16.516 -35.125 -4.238 1 84.38 173 ARG A CA 1
ATOM 1376 C C . ARG A 1 173 ? -16.656 -36.625 -4.074 1 84.38 173 ARG A C 1
ATOM 1378 O O . ARG A 1 173 ? -17.781 -37.156 -4.086 1 84.38 173 ARG A O 1
ATOM 1385 N N . LEU A 1 174 ? -15.617 -37.312 -3.936 1 85.62 174 LEU A N 1
ATOM 1386 C CA . LEU A 1 174 ? -15.656 -38.781 -3.717 1 85.62 174 LEU A CA 1
ATOM 1387 C C . LEU A 1 174 ? -16.344 -39.094 -2.396 1 85.62 174 LEU A C 1
ATOM 1389 O O . LEU A 1 174 ? -17.156 -40.031 -2.328 1 85.62 174 LEU A O 1
ATOM 1393 N N . GLN A 1 175 ? -16.031 -38.312 -1.422 1 84.19 175 GLN A N 1
ATOM 1394 C CA . GLN A 1 175 ? -16.672 -38.5 -0.127 1 84.19 175 GLN A CA 1
ATOM 1395 C C . GLN A 1 175 ? -18.172 -38.281 -0.22 1 84.19 175 GLN A C 1
ATOM 1397 O O . GLN A 1 175 ? -18.969 -39.031 0.373 1 84.19 175 GLN A O 1
ATOM 1402 N N . ALA A 1 176 ? -18.484 -37.344 -0.962 1 83.81 176 ALA A N 1
ATOM 1403 C CA . ALA A 1 176 ? -19.891 -37.031 -1.132 1 83.81 176 ALA A CA 1
ATOM 1404 C C . ALA A 1 176 ? -20.625 -38.188 -1.834 1 83.81 176 ALA A C 1
ATOM 1406 O O . ALA A 1 176 ? -21.781 -38.5 -1.518 1 83.81 176 ALA A O 1
ATOM 1407 N N . LEU A 1 177 ? -20 -38.844 -2.76 1 83.75 177 LEU A N 1
ATOM 1408 C CA . LEU A 1 177 ? -20.594 -39.906 -3.537 1 83.75 177 LEU A CA 1
ATOM 1409 C C . LEU A 1 177 ? -20.641 -41.219 -2.729 1 83.75 177 LEU A C 1
ATOM 1411 O O . LEU A 1 177 ? -21.391 -42.125 -3.064 1 83.75 177 LEU A O 1
ATOM 1415 N N . THR A 1 178 ? -19.812 -41.156 -1.711 1 81.56 178 THR A N 1
ATOM 1416 C CA . THR A 1 178 ? -19.781 -42.344 -0.87 1 81.56 178 THR A CA 1
ATOM 1417 C C . THR A 1 178 ? -20.703 -42.188 0.33 1 81.56 178 THR A C 1
ATOM 1419 O O . THR A 1 178 ? -21.172 -43.156 0.899 1 81.56 178 THR A O 1
ATOM 1422 N N . GLN A 1 179 ? -20.875 -40.812 0.581 1 76.62 179 GLN A N 1
ATOM 1423 C CA . GLN A 1 179 ? -21.672 -40.5 1.777 1 76.62 179 GLN A CA 1
ATOM 1424 C C . GLN A 1 179 ? -23.125 -40.219 1.425 1 76.62 179 GLN A C 1
ATOM 1426 O O . GLN A 1 179 ? -23.406 -39.75 0.317 1 76.62 179 GLN A O 1
ATOM 1431 N N . GLY A 1 180 ? -24.156 -40.781 2.145 1 68.44 180 GLY A N 1
ATOM 1432 C CA . GLY A 1 180 ? -25.562 -40.469 1.942 1 68.44 180 GLY A CA 1
ATOM 1433 C C . GLY A 1 180 ? -26.453 -41.688 1.951 1 68.44 180 GLY A C 1
ATOM 1434 O O . GLY A 1 180 ? -25.984 -42.812 2.227 1 68.44 180 GLY A O 1
ATOM 1435 N N . VAL A 1 181 ? -27.75 -41.5 1.603 1 71.19 181 VAL A N 1
ATOM 1436 C CA . VAL A 1 181 ? -28.766 -42.562 1.659 1 71.19 181 VAL A CA 1
ATOM 1437 C C . VAL A 1 181 ? -28.578 -43.531 0.491 1 71.19 181 VAL A C 1
ATOM 1439 O O . VAL A 1 181 ? -28.734 -44.75 0.646 1 71.19 181 VAL A O 1
ATOM 1442 N N . HIS A 1 182 ? -28.125 -43.062 -0.661 1 73.25 182 HIS A N 1
ATOM 1443 C CA . HIS A 1 182 ? -27.875 -43.875 -1.846 1 73.25 182 HIS A CA 1
ATOM 1444 C C . HIS A 1 182 ? -26.469 -43.625 -2.398 1 73.25 182 HIS A C 1
ATOM 1446 O O . HIS A 1 182 ? -26.297 -42.844 -3.336 1 73.25 182 HIS A O 1
ATOM 1452 N N . PRO A 1 183 ? -25.484 -44.219 -1.741 1 76.81 183 PRO A N 1
ATOM 1453 C CA . PRO A 1 183 ? -24.109 -44.031 -2.211 1 76.81 183 PRO A CA 1
ATOM 1454 C C . PRO A 1 183 ? -23.859 -44.625 -3.588 1 76.81 183 PRO A C 1
ATOM 1456 O O . PRO A 1 183 ? -24.328 -45.75 -3.871 1 76.81 183 PRO A O 1
ATOM 1459 N N . SER A 1 184 ? -23.281 -43.938 -4.445 1 78.81 184 SER A N 1
ATOM 1460 C CA . SER A 1 184 ? -22.984 -44.438 -5.785 1 78.81 184 SER A CA 1
ATOM 1461 C C . SER A 1 184 ? -21.625 -45.125 -5.824 1 78.81 184 SER A C 1
ATOM 1463 O O . SER A 1 184 ? -21.344 -45.875 -6.754 1 78.81 184 SER A O 1
ATOM 1465 N N . LEU A 1 185 ? -20.859 -44.75 -4.758 1 82.31 185 LEU A N 1
ATOM 1466 C CA . LEU A 1 185 ? -19.547 -45.344 -4.691 1 82.31 185 LEU A CA 1
ATOM 1467 C C . LEU A 1 185 ? -19.281 -45.906 -3.301 1 82.31 185 LEU A C 1
ATOM 1469 O O . LEU A 1 185 ? -19.891 -45.5 -2.322 1 82.31 185 LEU A O 1
ATOM 1473 N N . GLN A 1 186 ? -18.562 -46.969 -3.234 1 80.69 186 GLN A N 1
ATOM 1474 C CA . GLN A 1 186 ? -18.125 -47.562 -1.975 1 80.69 186 GLN A CA 1
ATOM 1475 C C . GLN A 1 186 ? -16.609 -47.562 -1.859 1 80.69 186 GLN A C 1
ATOM 1477 O O . GLN A 1 186 ? -15.906 -47.875 -2.824 1 80.69 186 GLN A O 1
ATOM 1482 N N . ARG A 1 187 ? -16.203 -47.031 -0.765 1 79.06 187 ARG A N 1
ATOM 1483 C CA . ARG A 1 187 ? -14.773 -46.906 -0.518 1 79.06 187 ARG A CA 1
ATOM 1484 C C . ARG A 1 187 ? -14.164 -48.25 -0.123 1 79.06 187 ARG A C 1
ATOM 1486 O O . ARG A 1 187 ? -14.688 -48.938 0.759 1 79.06 187 ARG A O 1
ATOM 1493 N N . GLU A 1 188 ? -13.25 -48.75 -0.889 1 76.31 188 GLU A N 1
ATOM 1494 C CA . GLU A 1 188 ? -12.539 -49.969 -0.552 1 76.31 188 GLU A CA 1
ATOM 1495 C C . GLU A 1 188 ? -11.039 -49.719 -0.454 1 76.31 188 GLU A C 1
ATOM 1497 O O . GLU A 1 188 ? -10.492 -48.906 -1.177 1 76.31 188 GLU A O 1
ATOM 1502 N N . GLY A 1 189 ? -10.422 -50.375 0.51 1 69.38 189 GLY A N 1
ATOM 1503 C CA . GLY A 1 189 ? -8.969 -50.344 0.564 1 69.38 189 GLY A CA 1
ATOM 1504 C C . GLY A 1 189 ? -8.43 -49.812 1.886 1 69.38 189 GLY A C 1
ATOM 1505 O O . GLY A 1 189 ? -9.203 -49.531 2.807 1 69.38 189 GLY A O 1
ATOM 1506 N N . TYR A 1 190 ? -7.199 -49.969 2.082 1 64.88 190 TYR A N 1
ATOM 1507 C CA . TYR A 1 190 ? -6.516 -49.656 3.328 1 64.88 190 TYR A CA 1
ATOM 1508 C C . TYR A 1 190 ? -5.742 -48.344 3.199 1 64.88 190 TYR A C 1
ATOM 1510 O O . TYR A 1 190 ? -4.973 -48.156 2.254 1 64.88 190 TYR A O 1
ATOM 1518 N N . LYS A 1 191 ? -5.723 -47.469 4.117 1 60.19 191 LYS A N 1
ATOM 1519 C CA . LYS A 1 191 ? -5.074 -46.219 4.504 1 60.19 191 LYS A CA 1
ATOM 1520 C C . LYS A 1 191 ? -4.742 -45.375 3.281 1 60.19 191 LYS A C 1
ATOM 1522 O O . LYS A 1 191 ? -5.285 -44.281 3.109 1 60.19 191 LYS A O 1
ATOM 1527 N N . ASN A 1 192 ? -3.617 -45.719 2.574 1 59.91 192 ASN A N 1
ATOM 1528 C CA . ASN A 1 192 ? -2.99 -44.875 1.554 1 59.91 192 ASN A CA 1
ATOM 1529 C C . ASN A 1 192 ? -3.469 -45.25 0.154 1 59.91 192 ASN A C 1
ATOM 1531 O O . ASN A 1 192 ? -3.129 -44.594 -0.822 1 59.91 192 ASN A O 1
ATOM 1535 N N . ALA A 1 193 ? -4.148 -46.438 -0.03 1 61.41 193 ALA A N 1
ATOM 1536 C CA . ALA A 1 193 ? -4.629 -46.906 -1.333 1 61.41 193 ALA A CA 1
ATOM 1537 C C . ALA A 1 193 ? -6.148 -47.031 -1.343 1 61.41 193 ALA A C 1
ATOM 1539 O O . ALA A 1 193 ? -6.684 -48.156 -1.311 1 61.41 193 ALA A O 1
ATOM 1540 N N . THR A 1 194 ? -6.805 -45.875 -1.283 1 72.12 194 THR A N 1
ATOM 1541 C CA . THR A 1 194 ? -8.258 -45.938 -1.266 1 72.12 194 THR A CA 1
ATOM 1542 C C . THR A 1 194 ? -8.82 -45.906 -2.686 1 72.12 194 THR A C 1
ATOM 1544 O O . THR A 1 194 ? -8.383 -45.125 -3.518 1 72.12 194 THR A O 1
ATOM 1547 N N . ALA A 1 195 ? -9.508 -47.031 -3.037 1 77.19 195 ALA A N 1
ATOM 1548 C CA . ALA A 1 195 ? -10.211 -47.094 -4.316 1 77.19 195 ALA A CA 1
ATOM 1549 C C . ALA A 1 195 ? -11.719 -47 -4.117 1 77.19 195 ALA A C 1
ATOM 1551 O O . ALA A 1 195 ? -12.25 -47.438 -3.098 1 77.19 195 ALA A O 1
ATOM 1552 N N . TYR A 1 196 ? -12.312 -46.312 -4.996 1 79.19 196 TYR A N 1
ATOM 1553 C CA . TYR A 1 196 ? -13.766 -46.156 -4.977 1 79.19 196 TYR A CA 1
ATOM 1554 C C . TYR A 1 196 ? -14.414 -46.969 -6.082 1 79.19 196 TYR A C 1
ATOM 1556 O O . TYR A 1 196 ? -14.016 -46.906 -7.242 1 79.19 196 TYR A O 1
ATOM 1564 N N . ILE A 1 197 ? -15.266 -47.844 -5.617 1 74.94 197 ILE A N 1
ATOM 1565 C CA . ILE A 1 197 ? -15.945 -48.75 -6.543 1 74.94 197 ILE A CA 1
ATOM 1566 C C . ILE A 1 197 ? -17.422 -48.406 -6.617 1 74.94 197 ILE A C 1
ATOM 1568 O O . ILE A 1 197 ? -18.062 -48.125 -5.598 1 74.94 197 ILE A O 1
ATOM 1572 N N . PRO A 1 198 ? -17.906 -48.375 -7.895 1 74.12 198 PRO A N 1
ATOM 1573 C CA . PRO A 1 198 ? -19.344 -48.062 -8.016 1 74.12 198 PRO A CA 1
ATOM 1574 C C . PRO A 1 198 ? -20.203 -49.094 -7.27 1 74.12 198 PRO A C 1
ATOM 1576 O O . PRO A 1 198 ? -19.906 -50.281 -7.258 1 74.12 198 PRO A O 1
ATOM 1579 N N . VAL A 1 199 ? -21.25 -48.5 -6.602 1 69.81 199 VAL A N 1
ATOM 1580 C CA . VAL A 1 199 ? -22.234 -49.375 -5.934 1 69.81 199 VAL A CA 1
ATOM 1581 C C . VAL A 1 199 ? -23.203 -49.938 -6.965 1 69.81 199 VAL A C 1
ATOM 1583 O O . VAL A 1 199 ? -23.422 -49.344 -8.023 1 69.81 199 VAL A O 1
ATOM 1586 N N . LYS A 1 200 ? -23.688 -51.094 -6.594 1 69 200 LYS A N 1
ATOM 1587 C CA . LYS A 1 200 ? -24.625 -51.781 -7.477 1 69 200 LYS A CA 1
ATOM 1588 C C . LYS A 1 200 ? -25.75 -50.875 -7.898 1 69 200 LYS A C 1
ATOM 1590 O O . LYS A 1 200 ? -26.359 -50.188 -7.059 1 69 200 LYS A O 1
ATOM 1595 N N . GLY A 1 201 ? -26 -50.688 -9.289 1 65.38 201 GLY A N 1
ATOM 1596 C CA . GLY A 1 201 ? -27.094 -49.875 -9.797 1 65.38 201 GLY A CA 1
ATOM 1597 C C . GLY A 1 201 ? -26.641 -48.531 -10.305 1 65.38 201 GLY A C 1
ATOM 1598 O O . GLY A 1 201 ? -27.422 -47.781 -10.891 1 65.38 201 GLY A O 1
ATOM 1599 N N . HIS A 1 202 ? -25.312 -48.344 -9.953 1 70.38 202 HIS A N 1
ATOM 1600 C CA . HIS A 1 202 ? -24.797 -47.062 -10.398 1 70.38 202 HIS A CA 1
ATOM 1601 C C . HIS A 1 202 ? -23.688 -47.219 -11.422 1 70.38 202 HIS A C 1
ATOM 1603 O O . HIS A 1 202 ? -22.953 -48.219 -11.391 1 70.38 202 HIS A O 1
ATOM 1609 N N . TYR A 1 203 ? -23.516 -46.312 -12.352 1 71.44 203 TYR A N 1
ATOM 1610 C CA . TYR A 1 203 ? -22.469 -46.188 -13.352 1 71.44 203 TYR A CA 1
ATOM 1611 C C . TYR A 1 203 ? -22.344 -47.438 -14.195 1 71.44 203 TYR A C 1
ATOM 1613 O O . TYR A 1 203 ? -21.234 -47.875 -14.531 1 71.44 203 TYR A O 1
ATOM 1621 N N . GLY A 1 204 ? -23.375 -48.094 -14.68 1 60.31 204 GLY A N 1
ATOM 1622 C CA . GLY A 1 204 ? -23.438 -49.219 -15.594 1 60.31 204 GLY A CA 1
ATOM 1623 C C . GLY A 1 204 ? -23.094 -50.562 -14.93 1 60.31 204 GLY A C 1
ATOM 1624 O O . GLY A 1 204 ? -22.938 -51.562 -15.609 1 60.31 204 GLY A O 1
ATOM 1625 N N . ARG A 1 205 ? -22.578 -50.5 -13.703 1 59.78 205 ARG A N 1
ATOM 1626 C CA . ARG A 1 205 ? -22.266 -51.781 -13.047 1 59.78 205 ARG A CA 1
ATOM 1627 C C . ARG A 1 205 ? -23.547 -52.594 -12.773 1 59.78 205 ARG A C 1
ATOM 1629 O O . ARG A 1 205 ? -24.516 -52.062 -12.227 1 59.78 205 ARG A O 1
ATOM 1636 N N . SER A 1 206 ? -23.719 -53.469 -13.719 1 51.41 206 SER A N 1
ATOM 1637 C CA . SER A 1 206 ? -24.859 -54.375 -13.602 1 51.41 206 SER A CA 1
ATOM 1638 C C . SER A 1 206 ? -24.844 -55.125 -12.258 1 51.41 206 SER A C 1
ATOM 1640 O O . SER A 1 206 ? -23.797 -55.219 -11.617 1 51.41 206 SER A O 1
ATOM 1642 N N . TYR A 1 207 ? -26 -55.156 -11.578 1 45 207 TYR A N 1
ATOM 1643 C CA . TYR A 1 207 ? -26.266 -56.031 -10.438 1 45 207 TYR A CA 1
ATOM 1644 C C . TYR A 1 207 ? -25.547 -57.375 -10.586 1 45 207 TYR A C 1
ATOM 1646 O O . TYR A 1 207 ? -26.188 -58.375 -10.891 1 45 207 TYR A O 1
ATOM 1654 N N . THR A 1 208 ? -24.469 -57.469 -11.32 1 37.75 208 THR A N 1
ATOM 1655 C CA . THR A 1 208 ? -24.109 -58.875 -11.281 1 37.75 208 THR A CA 1
ATOM 1656 C C . THR A 1 208 ? -23.656 -59.281 -9.875 1 37.75 208 THR A C 1
ATOM 1658 O O . THR A 1 208 ? -22.875 -58.562 -9.242 1 37.75 208 THR A O 1
ATOM 1661 N N . ALA A 1 209 ? -24.391 -60.062 -9.094 1 38.56 209 ALA A N 1
ATOM 1662 C CA . ALA A 1 209 ? -24.078 -60.969 -7.984 1 38.56 209 ALA A CA 1
ATOM 1663 C C . ALA A 1 209 ? -22.641 -61.469 -8.07 1 38.56 209 ALA A C 1
ATOM 1665 O O . ALA A 1 209 ? -22.359 -62.469 -8.727 1 38.56 209 ALA A O 1
ATOM 1666 N N . ASP A 1 210 ? -21.672 -60.781 -8.633 1 35.22 210 ASP A N 1
ATOM 1667 C CA . ASP A 1 210 ? -20.5 -61.656 -8.531 1 35.22 210 ASP A CA 1
ATOM 1668 C C . ASP A 1 210 ? -20.203 -62.031 -7.078 1 35.22 210 ASP A C 1
ATOM 1670 O O . ASP A 1 210 ? -20.094 -61.125 -6.223 1 35.22 210 ASP A O 1
ATOM 1674 N N . ARG A 1 211 ? -20.781 -63.062 -6.684 1 33.5 211 ARG A N 1
ATOM 1675 C CA . ARG A 1 211 ? -20.391 -64 -5.633 1 33.5 211 ARG A CA 1
ATOM 1676 C C . ARG A 1 211 ? -18.875 -64.062 -5.504 1 33.5 211 ARG A C 1
ATOM 1678 O O . ARG A 1 211 ? -18.188 -64.5 -6.434 1 33.5 211 ARG A O 1
ATOM 1685 N N . TRP A 1 212 ? -18.141 -63.188 -4.898 1 27.8 212 TRP A N 1
ATOM 1686 C CA . TRP A 1 212 ? -17.125 -63.906 -4.156 1 27.8 212 TRP A CA 1
ATOM 1687 C C . TRP A 1 212 ? -17.734 -64.688 -3.004 1 27.8 212 TRP A C 1
ATOM 1689 O O . TRP A 1 212 ? -18.766 -64.312 -2.449 1 27.8 212 TRP A O 1
ATOM 1699 N N . MET B 1 1 ? 15.945 12.5 18.5 1 47.97 1 MET B N 1
ATOM 1700 C CA . MET B 1 1 ? 14.977 11.43 18.281 1 47.97 1 MET B CA 1
ATOM 1701 C C . MET B 1 1 ? 13.672 11.977 17.703 1 47.97 1 MET B C 1
ATOM 1703 O O . MET B 1 1 ? 13.078 12.898 18.281 1 47.97 1 MET B O 1
ATOM 1707 N N . SER B 1 2 ? 13.602 12.047 16.5 1 63.5 2 SER B N 1
ATOM 1708 C CA . SER B 1 2 ? 12.461 12.789 15.969 1 63.5 2 SER B CA 1
ATOM 1709 C C . SER B 1 2 ? 11.156 12.023 16.188 1 63.5 2 SER B C 1
ATOM 1711 O O . SER B 1 2 ? 11.156 10.797 16.234 1 63.5 2 SER B O 1
ATOM 1713 N N . ASP B 1 3 ? 10.289 12.664 16.844 1 75.5 3 ASP B N 1
ATOM 1714 C CA . ASP B 1 3 ? 8.969 12.18 17.25 1 75.5 3 ASP B CA 1
ATOM 1715 C C . ASP B 1 3 ? 7.988 12.242 16.078 1 75.5 3 ASP B C 1
ATOM 1717 O O . ASP B 1 3 ? 8.117 13.102 15.203 1 75.5 3 ASP B O 1
ATOM 1721 N N . ILE B 1 4 ? 7.277 11.227 15.961 1 81.75 4 ILE B N 1
ATOM 1722 C CA . ILE B 1 4 ? 6.184 11.234 15 1 81.75 4 ILE B CA 1
ATOM 1723 C C . ILE B 1 4 ? 5.02 12.062 15.547 1 81.75 4 ILE B C 1
ATOM 1725 O O . ILE B 1 4 ? 4.48 11.758 16.609 1 81.75 4 ILE B O 1
ATOM 1729 N N . LYS B 1 5 ? 4.809 13.117 14.922 1 81.12 5 LYS B N 1
ATOM 1730 C CA . LYS B 1 5 ? 3.709 13.984 15.336 1 81.12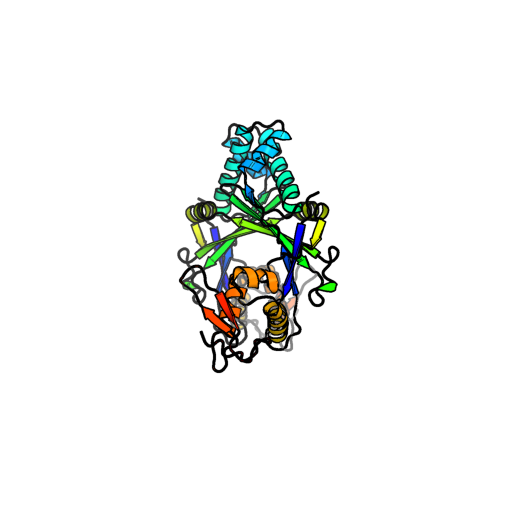 5 LYS B CA 1
ATOM 1731 C C . LYS B 1 5 ? 2.385 13.516 14.742 1 81.12 5 LYS B C 1
ATOM 1733 O O . LYS B 1 5 ? 2.314 13.156 13.57 1 81.12 5 LYS B O 1
ATOM 1738 N N . PHE B 1 6 ? 1.425 13.461 15.609 1 83.94 6 PHE B N 1
ATOM 1739 C CA . PHE B 1 6 ? 0.127 13.016 15.109 1 83.94 6 PHE B CA 1
ATOM 1740 C C . PHE B 1 6 ? -0.995 13.859 15.695 1 83.94 6 PHE B C 1
ATOM 1742 O O . PHE B 1 6 ? -0.795 14.57 16.688 1 83.94 6 PHE B O 1
ATOM 1749 N N . ASP B 1 7 ? -2.146 13.828 15.008 1 82.56 7 ASP 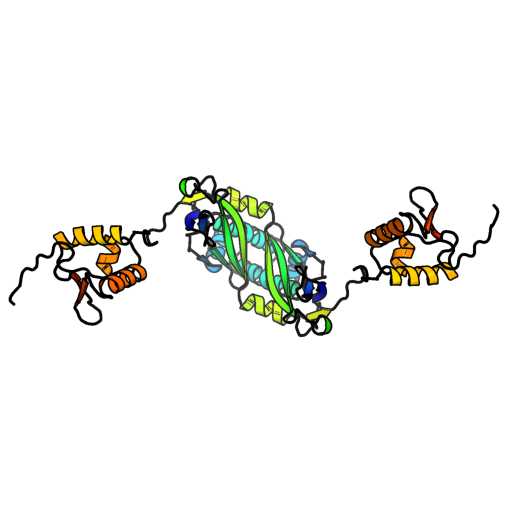B N 1
ATOM 1750 C CA . ASP B 1 7 ? -3.369 14.469 15.484 1 82.56 7 ASP B CA 1
ATOM 1751 C C . ASP B 1 7 ? -4.57 13.539 15.328 1 82.56 7 ASP B C 1
ATOM 1753 O O . ASP B 1 7 ? -4.488 12.516 14.641 1 82.56 7 ASP B O 1
ATOM 1757 N N . ILE B 1 8 ? -5.582 13.828 16.094 1 80.31 8 ILE B N 1
ATOM 1758 C CA . ILE B 1 8 ? -6.77 12.984 16.125 1 80.31 8 ILE B CA 1
ATOM 1759 C C . ILE B 1 8 ? -7.883 13.625 15.297 1 80.31 8 ILE B C 1
ATOM 1761 O O . ILE B 1 8 ? -8.156 14.82 15.438 1 80.31 8 ILE B O 1
ATOM 1765 N N . TYR B 1 9 ? -8.445 12.82 14.414 1 80.56 9 TYR B N 1
ATOM 1766 C CA . TYR B 1 9 ? -9.508 13.297 13.539 1 80.56 9 TYR B CA 1
ATOM 1767 C C . TYR B 1 9 ? -10.766 12.461 13.703 1 80.56 9 TYR B C 1
ATOM 1769 O O . TYR B 1 9 ? -10.695 11.281 14.062 1 80.56 9 TYR B O 1
ATOM 1777 N N . GLU B 1 10 ? -11.891 13.164 13.547 1 75.81 10 GLU B N 1
ATOM 1778 C CA . GLU B 1 10 ? -13.172 12.461 13.633 1 75.81 10 GLU B CA 1
ATOM 1779 C C . GLU B 1 10 ? -13.484 11.719 12.336 1 75.81 10 GLU B C 1
ATOM 1781 O O . GLU B 1 10 ? -13.344 12.273 11.242 1 75.81 10 GLU B O 1
ATOM 1786 N N . SER B 1 11 ? -13.773 10.352 12.43 1 76.38 11 SER B N 1
ATOM 1787 C CA . SER B 1 11 ? -14.148 9.57 11.258 1 76.38 11 SER B CA 1
ATOM 1788 C C . SER B 1 11 ? -15.578 9.875 10.82 1 76.38 11 SER B C 1
ATOM 1790 O O . SER B 1 11 ? -16.453 10.102 11.656 1 76.38 11 SER B O 1
ATOM 1792 N N . PRO B 1 12 ? -15.727 10.016 9.477 1 71.25 12 PRO B N 1
ATOM 1793 C CA . PRO B 1 12 ? -17.078 10.312 8.984 1 71.25 12 PRO B CA 1
ATOM 1794 C C . PRO B 1 12 ? -18.094 9.258 9.406 1 71.25 12 PRO B C 1
ATOM 1796 O O . PRO B 1 12 ? -17.812 8.055 9.344 1 71.25 12 PRO B O 1
ATOM 1799 N N . ALA B 1 13 ? -18.859 9.602 10.367 1 60.94 13 ALA B N 1
ATOM 1800 C CA . ALA B 1 13 ? -19.859 8.672 10.906 1 60.94 13 ALA B CA 1
ATOM 1801 C C . ALA B 1 13 ? -21.078 8.586 9.992 1 60.94 13 ALA B C 1
ATOM 1803 O O . ALA B 1 13 ? -21.438 9.562 9.336 1 60.94 13 ALA B O 1
ATOM 1804 N N . ASN B 1 14 ? -21.25 7.379 9.531 1 58.38 14 ASN B N 1
ATOM 1805 C CA . ASN B 1 14 ? -22.594 7.242 8.984 1 58.38 14 ASN B CA 1
ATOM 1806 C C . ASN B 1 14 ? -23.656 7.617 10.008 1 58.38 14 ASN B C 1
ATOM 1808 O O . ASN B 1 14 ? -23.391 7.617 11.211 1 58.38 14 ASN B O 1
ATOM 1812 N N . ASP B 1 15 ? -24.828 8.047 9.617 1 56.56 15 ASP B N 1
ATOM 1813 C CA . ASP B 1 15 ? -26 8.445 10.406 1 56.56 15 ASP B CA 1
ATOM 1814 C C . ASP B 1 15 ? -26.25 7.457 11.539 1 56.56 15 ASP B C 1
ATOM 1816 O O . ASP B 1 15 ? -26.406 6.258 11.305 1 56.56 15 ASP B O 1
ATOM 1820 N N . GLY B 1 16 ? -26.156 7.941 12.875 1 60.94 16 GLY B N 1
ATOM 1821 C CA . GLY B 1 16 ? -26.562 7.223 14.07 1 60.94 16 GLY B CA 1
ATOM 1822 C C . GLY B 1 16 ? -25.406 6.586 14.812 1 60.94 16 GLY B C 1
ATOM 1823 O O . GLY B 1 16 ? -25.578 6.016 15.891 1 60.94 16 GLY B O 1
ATOM 1824 N N . GLU B 1 17 ? -24.344 6.332 14.172 1 61.59 17 GLU B N 1
ATOM 1825 C CA . GLU B 1 17 ? -23.281 5.578 14.828 1 61.59 17 GLU B CA 1
ATOM 1826 C C . GLU B 1 17 ? -22.375 6.496 15.633 1 61.59 17 GLU B C 1
ATOM 1828 O O . GLU B 1 17 ? -22.328 7.703 15.398 1 61.59 17 GLU B O 1
ATOM 1833 N N . LYS B 1 18 ? -22.031 6.02 16.797 1 65.12 18 LYS B N 1
ATOM 1834 C CA . LYS B 1 18 ? -21.125 6.734 17.703 1 65.12 18 LYS B CA 1
ATOM 1835 C C . LYS B 1 18 ? -19.922 7.281 16.938 1 65.12 18 LYS B C 1
ATOM 1837 O O . LYS B 1 18 ? -19.484 6.699 15.945 1 65.12 18 LYS B O 1
ATOM 1842 N N . LYS B 1 19 ? -19.625 8.477 17.188 1 74.56 19 LYS B N 1
ATOM 1843 C CA . LYS B 1 19 ? -18.484 9.156 16.578 1 74.56 19 LYS B CA 1
ATOM 1844 C C . LYS B 1 19 ? -17.203 8.367 16.766 1 74.56 19 LYS B C 1
ATOM 1846 O O . LYS B 1 19 ? -16.922 7.867 17.859 1 74.56 19 LYS B O 1
ATOM 1851 N N . LYS B 1 20 ? -16.562 7.906 15.68 1 80.75 20 LYS B N 1
ATOM 1852 C CA . LYS B 1 20 ? -15.266 7.234 15.727 1 80.75 20 LYS B CA 1
ATOM 1853 C C . LYS B 1 20 ? -14.133 8.188 15.344 1 80.75 20 LYS B C 1
ATOM 1855 O O . LYS B 1 20 ? -14.352 9.148 14.594 1 80.75 20 LYS B O 1
ATOM 1860 N N . TYR B 1 21 ? -13.047 7.984 16.047 1 81.5 21 TYR B N 1
ATOM 1861 C CA . TYR B 1 21 ? -11.898 8.852 15.812 1 81.5 21 TYR B CA 1
ATOM 1862 C C . TYR B 1 21 ? -10.719 8.062 15.258 1 81.5 21 TYR B C 1
ATOM 1864 O O . TYR B 1 21 ? -10.602 6.859 15.508 1 81.5 21 TYR B O 1
ATOM 1872 N N . HIS B 1 22 ? -9.867 8.695 14.367 1 85.44 22 HIS B N 1
ATOM 1873 C CA . HIS B 1 22 ? -8.633 8.109 13.867 1 85.44 22 HIS B CA 1
ATOM 1874 C C . HIS B 1 22 ? -7.477 9.094 13.953 1 85.44 22 HIS B C 1
ATOM 1876 O O . HIS B 1 22 ? -7.691 10.297 14.086 1 85.44 22 HIS B O 1
ATOM 1882 N N . VAL B 1 23 ? -6.316 8.578 14.039 1 84.94 23 VAL B N 1
ATOM 1883 C CA . VAL B 1 23 ? -5.125 9.414 14.156 1 84.94 23 VAL B CA 1
ATOM 1884 C C . VAL B 1 23 ? -4.508 9.625 12.773 1 84.94 23 VAL B C 1
ATOM 1886 O O . VAL B 1 23 ? -4.594 8.75 11.906 1 84.94 23 VAL B O 1
ATOM 1889 N N . ARG B 1 24 ? -3.975 10.836 12.617 1 83.94 24 ARG B N 1
ATOM 1890 C CA . ARG B 1 24 ? -3.281 11.133 11.367 1 83.94 24 ARG B CA 1
ATOM 1891 C C . ARG B 1 24 ? -1.891 11.703 11.633 1 83.94 24 ARG B C 1
ATOM 1893 O O . ARG B 1 24 ? -1.698 12.461 12.586 1 83.94 24 ARG B O 1
ATOM 1900 N N . ASN B 1 25 ? -0.971 11.219 10.789 1 82.44 25 ASN B N 1
ATOM 1901 C CA . ASN B 1 25 ? 0.378 11.766 10.844 1 82.44 25 ASN B CA 1
ATOM 1902 C C . ASN B 1 25 ? 0.419 13.203 10.328 1 82.44 25 ASN B C 1
ATOM 1904 O O . ASN B 1 25 ? 0.046 13.477 9.188 1 82.44 25 ASN B O 1
ATOM 1908 N N . THR B 1 26 ? 0.816 14.148 11.148 1 77.25 26 THR B N 1
ATOM 1909 C CA . THR B 1 26 ? 0.819 15.555 10.781 1 77.25 26 THR B CA 1
ATOM 1910 C C . THR B 1 26 ? 2.197 15.984 10.281 1 77.25 26 THR B C 1
ATOM 1912 O O . THR B 1 26 ? 2.375 17.109 9.812 1 77.25 26 THR B O 1
ATOM 1915 N N . ASN B 1 27 ? 3.154 15.07 10.43 1 73.94 27 ASN B N 1
ATOM 1916 C CA . ASN B 1 27 ? 4.469 15.398 9.883 1 73.94 27 ASN B CA 1
ATOM 1917 C C . ASN B 1 27 ? 4.453 15.414 8.359 1 73.94 27 ASN B C 1
ATOM 1919 O O . ASN B 1 27 ? 4.23 14.375 7.727 1 73.94 27 ASN B O 1
ATOM 1923 N N . LYS B 1 28 ? 4.598 16.562 7.805 1 70.25 28 LYS B N 1
ATOM 1924 C CA . LYS B 1 28 ? 4.504 16.688 6.352 1 70.25 28 LYS B CA 1
ATOM 1925 C C . LYS B 1 28 ? 5.887 16.828 5.723 1 70.25 28 LYS B C 1
ATOM 1927 O O . LYS B 1 28 ? 6.004 17.172 4.547 1 70.25 28 LYS B O 1
ATOM 1932 N N . GLN B 1 29 ? 6.918 16.625 6.508 1 82.75 29 GLN B N 1
ATOM 1933 C CA . GLN B 1 29 ? 8.242 16.812 5.922 1 82.75 29 GLN B CA 1
ATOM 1934 C C . GLN B 1 29 ? 8.602 15.656 4.992 1 82.75 29 GLN B C 1
ATOM 1936 O O . GLN B 1 29 ? 8.398 14.484 5.336 1 82.75 29 GLN B O 1
ATOM 1941 N N . THR B 1 30 ? 8.977 15.992 3.787 1 87.81 30 THR B N 1
ATOM 1942 C CA . THR B 1 30 ? 9.406 15.008 2.803 1 87.81 30 THR B CA 1
ATOM 1943 C C . THR B 1 30 ? 10.914 15.094 2.572 1 87.81 30 THR B C 1
ATOM 1945 O O . THR B 1 30 ? 11.445 16.172 2.312 1 87.81 30 THR B O 1
ATOM 1948 N N . ILE B 1 31 ? 11.578 14.016 2.781 1 89.25 31 ILE B N 1
ATOM 1949 C CA . ILE B 1 31 ? 13.008 13.93 2.502 1 89.25 31 ILE B CA 1
ATOM 1950 C C . ILE B 1 31 ? 13.227 13.336 1.113 1 89.25 31 ILE B C 1
ATOM 1952 O O . ILE B 1 31 ? 12.617 12.32 0.764 1 89.25 31 ILE B O 1
ATOM 1956 N N . HIS B 1 32 ? 14.164 13.945 0.39 1 91.81 32 HIS B N 1
ATOM 1957 C CA . HIS B 1 32 ? 14.406 13.5 -0.976 1 91.81 32 HIS B CA 1
ATOM 1958 C C . HIS B 1 32 ? 15.688 12.672 -1.066 1 91.81 32 HIS B C 1
ATOM 1960 O O . HIS B 1 32 ? 16.562 12.789 -0.204 1 91.81 32 HIS B O 1
ATOM 1966 N N . SER B 1 33 ? 15.742 11.852 -2.1 1 87 33 SER B N 1
ATOM 1967 C CA . SER B 1 33 ? 16.828 10.898 -2.305 1 87 33 SER B CA 1
ATOM 1968 C C . SER B 1 33 ? 18.188 11.594 -2.248 1 87 33 SER B C 1
ATOM 1970 O O . SER B 1 33 ? 19.156 11.031 -1.73 1 87 33 SER B O 1
ATOM 1972 N N . LYS B 1 34 ? 18.234 12.805 -2.848 1 82.62 34 LYS B N 1
ATOM 1973 C CA . LYS B 1 34 ? 19.516 13.516 -2.854 1 82.62 34 LYS B CA 1
ATOM 1974 C C . LYS B 1 34 ? 20.016 13.75 -1.432 1 82.62 34 LYS B C 1
ATOM 1976 O O . LYS B 1 34 ? 21.203 13.57 -1.156 1 82.62 34 LYS B O 1
ATOM 1981 N N . ASP B 1 35 ? 19.062 14.133 -0.587 1 85.38 35 ASP B N 1
ATOM 1982 C CA . ASP B 1 35 ? 19.422 14.367 0.81 1 85.38 35 ASP B CA 1
ATOM 1983 C C . ASP B 1 35 ? 19.797 13.062 1.505 1 85.38 35 ASP B C 1
ATOM 1985 O O . ASP B 1 35 ? 20.703 13.031 2.336 1 85.38 35 ASP B O 1
ATOM 1989 N N . LEU B 1 36 ? 19.188 12.023 1.125 1 83.25 36 LEU B N 1
ATOM 1990 C CA . LEU B 1 36 ? 19.438 10.719 1.731 1 83.25 36 LEU B CA 1
ATOM 1991 C C . LEU B 1 36 ? 20.812 10.188 1.331 1 83.25 36 LEU B C 1
ATOM 1993 O O . LEU B 1 36 ? 21.531 9.633 2.162 1 83.25 36 LEU B O 1
ATOM 1997 N N . ILE B 1 37 ? 21.094 10.391 0.031 1 80.19 37 ILE B N 1
ATOM 1998 C CA . ILE B 1 37 ? 22.391 9.922 -0.469 1 80.19 37 ILE B CA 1
ATOM 1999 C C . ILE B 1 37 ? 23.516 10.664 0.246 1 80.19 37 ILE B C 1
ATOM 2001 O O . ILE B 1 37 ? 24.531 10.062 0.604 1 80.19 37 ILE B O 1
ATOM 2005 N N . HIS B 1 38 ? 23.266 11.938 0.435 1 82.31 38 HIS B N 1
ATOM 2006 C CA . HIS B 1 38 ? 24.25 12.742 1.139 1 82.31 38 HIS B CA 1
ATOM 2007 C C . HIS B 1 38 ? 24.484 12.219 2.557 1 82.31 38 HIS B C 1
ATOM 2009 O O . HIS B 1 38 ? 25.625 12.062 2.99 1 82.31 38 HIS B O 1
ATOM 2015 N N . GLU B 1 39 ? 23.422 11.922 3.162 1 81.81 39 GLU B N 1
ATOM 2016 C CA . GLU B 1 39 ? 23.516 11.406 4.527 1 81.81 39 GLU B CA 1
ATOM 2017 C C . GLU B 1 39 ? 24.141 10.016 4.555 1 81.81 39 GLU B C 1
ATOM 2019 O O . GLU B 1 39 ? 24.922 9.703 5.453 1 81.81 39 GLU B O 1
ATOM 2024 N N . ALA B 1 40 ? 23.797 9.266 3.631 1 79.94 40 ALA B N 1
ATOM 2025 C CA . ALA B 1 40 ? 24.297 7.895 3.574 1 79.94 40 ALA B CA 1
ATOM 2026 C C . ALA B 1 40 ? 25.812 7.883 3.326 1 79.94 40 ALA B C 1
ATOM 2028 O O . ALA B 1 40 ? 26.531 7.035 3.861 1 79.94 40 ALA B O 1
ATOM 2029 N N . THR B 1 41 ? 26.281 8.758 2.447 1 80 41 THR B N 1
ATOM 2030 C CA . THR B 1 41 ? 27.703 8.805 2.088 1 80 41 THR B CA 1
ATOM 2031 C C . THR B 1 41 ? 28.547 9.281 3.264 1 80 41 THR B C 1
ATOM 2033 O O . THR B 1 41 ? 29.75 9.039 3.307 1 80 41 THR B O 1
ATOM 2036 N N . LEU B 1 42 ? 27.859 9.828 4.191 1 77.06 42 LEU B N 1
ATOM 2037 C CA . LEU B 1 42 ? 28.578 10.273 5.383 1 77.06 42 LEU B CA 1
ATOM 2038 C C . LEU B 1 42 ? 28.922 9.086 6.277 1 77.06 42 LEU B C 1
ATOM 2040 O O . LEU B 1 42 ? 29.938 9.109 6.973 1 77.06 42 LEU B O 1
ATOM 2044 N N . TYR B 1 43 ? 28.141 8.047 6.137 1 72.5 43 TYR B N 1
ATOM 2045 C CA . TYR B 1 43 ? 28.281 6.938 7.074 1 72.5 43 TYR B CA 1
ATOM 2046 C C . TYR B 1 43 ? 28.875 5.715 6.387 1 72.5 43 TYR B C 1
ATOM 2048 O O . TYR B 1 43 ? 29.109 4.684 7.023 1 72.5 43 TYR B O 1
ATOM 2056 N N . THR B 1 44 ? 29.016 5.828 5.137 1 72.19 44 THR B N 1
ATOM 2057 C CA . THR B 1 44 ? 29.547 4.664 4.43 1 72.19 44 THR B CA 1
ATOM 2058 C C . THR B 1 44 ? 30.797 5.027 3.646 1 72.19 44 THR B C 1
ATOM 2060 O O . THR B 1 44 ? 31.094 6.207 3.434 1 72.19 44 THR B O 1
ATOM 2063 N N . SER B 1 45 ? 31.578 3.965 3.309 1 80.44 45 SER B N 1
ATOM 2064 C CA . SER B 1 45 ? 32.812 4.133 2.549 1 80.44 45 SER B CA 1
ATOM 2065 C C . SER B 1 45 ? 32.531 4.129 1.049 1 80.44 45 SER B C 1
ATOM 2067 O O . SER B 1 45 ? 33.438 4.336 0.247 1 80.44 45 SER B O 1
ATOM 2069 N N . VAL B 1 46 ? 31.312 4.047 0.725 1 83.44 46 VAL B N 1
ATOM 2070 C CA . VAL B 1 46 ? 30.969 3.979 -0.69 1 83.44 46 VAL B CA 1
ATOM 2071 C C . VAL B 1 46 ? 30.797 5.391 -1.251 1 83.44 46 VAL B C 1
ATOM 2073 O O . VAL B 1 46 ? 30.234 6.266 -0.589 1 83.44 46 VAL B O 1
ATOM 2076 N N . SER B 1 47 ? 31.391 5.629 -2.385 1 85.38 47 SER B N 1
ATOM 2077 C CA . SER B 1 47 ? 31.344 6.949 -3.006 1 85.38 47 SER B CA 1
ATOM 2078 C C . SER B 1 47 ? 29.906 7.336 -3.379 1 85.38 47 SER B C 1
ATOM 2080 O O . SER B 1 47 ? 29.047 6.465 -3.545 1 85.38 47 SER B O 1
ATOM 2082 N N . ARG B 1 48 ? 29.766 8.633 -3.551 1 85.81 48 ARG B N 1
ATOM 2083 C CA . ARG B 1 48 ? 28.469 9.164 -3.93 1 85.81 48 ARG B CA 1
ATOM 2084 C C . ARG B 1 48 ? 28.047 8.648 -5.301 1 85.81 48 ARG B C 1
ATOM 2086 O O . ARG B 1 48 ? 26.859 8.359 -5.523 1 85.81 48 ARG B O 1
ATOM 2093 N N . SER B 1 49 ? 28.984 8.594 -6.117 1 86.94 49 SER B N 1
ATOM 2094 C CA . SER B 1 49 ? 28.703 8.125 -7.469 1 86.94 49 SER B CA 1
ATOM 2095 C C . SER B 1 49 ? 28.25 6.664 -7.465 1 86.94 49 SER B C 1
ATOM 2097 O O . SER B 1 49 ? 27.344 6.285 -8.203 1 86.94 49 SER B O 1
ATOM 2099 N N . ASP B 1 50 ? 28.906 5.922 -6.637 1 86.38 50 ASP B N 1
ATOM 2100 C CA . ASP B 1 50 ? 28.547 4.508 -6.539 1 86.38 50 ASP B CA 1
ATOM 2101 C C . ASP B 1 50 ? 27.156 4.336 -5.914 1 86.38 50 ASP B C 1
ATOM 2103 O O . ASP B 1 50 ? 26.391 3.477 -6.336 1 86.38 50 ASP B O 1
ATOM 2107 N N . TRP B 1 51 ? 26.844 5.129 -4.957 1 87.94 51 TRP B N 1
ATOM 2108 C CA . TRP B 1 51 ? 25.531 5.105 -4.312 1 87.94 51 TRP B CA 1
ATOM 2109 C C . TRP B 1 51 ? 24.422 5.375 -5.328 1 87.94 51 TRP B C 1
ATOM 2111 O O . TRP B 1 51 ? 23.453 4.629 -5.398 1 87.94 51 TRP B O 1
ATOM 2121 N N . ALA B 1 52 ? 24.688 6.367 -6.074 1 87.25 52 ALA B N 1
ATOM 2122 C CA . ALA B 1 52 ? 23.688 6.738 -7.074 1 87.25 52 ALA B CA 1
ATOM 2123 C C . ALA B 1 52 ? 23.531 5.637 -8.117 1 87.25 52 ALA B C 1
ATOM 2125 O O . ALA B 1 52 ? 22.406 5.32 -8.531 1 87.25 52 ALA B O 1
ATOM 2126 N N . ALA B 1 53 ? 24.578 5.086 -8.484 1 87.94 53 ALA B N 1
ATOM 2127 C CA . ALA B 1 53 ? 24.562 4.039 -9.508 1 87.94 53 ALA B CA 1
ATOM 2128 C C . ALA B 1 53 ? 23.812 2.807 -9.016 1 87.94 53 ALA B C 1
ATOM 2130 O O . ALA B 1 53 ? 23.047 2.193 -9.766 1 87.94 53 ALA B O 1
ATOM 2131 N N . VAL B 1 54 ? 24.078 2.494 -7.789 1 88.31 54 VAL B N 1
ATOM 2132 C CA . VAL B 1 54 ? 23.453 1.304 -7.219 1 88.31 54 VAL B CA 1
ATOM 2133 C C . VAL B 1 54 ? 21.938 1.527 -7.07 1 88.31 54 VAL B C 1
ATOM 2135 O O . VAL B 1 54 ? 21.141 0.653 -7.414 1 88.31 54 VAL B O 1
ATOM 2138 N N . VAL B 1 55 ? 21.531 2.662 -6.586 1 88.94 55 VAL B N 1
ATOM 2139 C CA . VAL B 1 55 ? 20.109 2.963 -6.406 1 88.94 55 VAL B CA 1
ATOM 2140 C C . VAL B 1 55 ? 19.406 2.969 -7.758 1 88.94 55 VAL B C 1
ATOM 2142 O O . VAL B 1 55 ? 18.344 2.375 -7.914 1 88.94 55 VAL B O 1
ATOM 2145 N N . GLU B 1 56 ? 20.016 3.572 -8.711 1 88.69 56 GLU B N 1
ATOM 2146 C CA . GLU B 1 56 ? 19.453 3.592 -10.055 1 88.69 56 GLU B CA 1
ATOM 2147 C C . GLU B 1 56 ? 19.375 2.186 -10.641 1 88.69 56 GLU B C 1
ATOM 2149 O O . GLU B 1 56 ? 18.391 1.838 -11.305 1 88.69 56 GLU B O 1
ATOM 2154 N N . GLY B 1 57 ? 20.453 1.478 -10.445 1 88.19 57 GLY B N 1
ATOM 2155 C CA . GLY B 1 57 ? 20.453 0.098 -10.906 1 88.19 57 GLY B CA 1
ATOM 2156 C C . GLY B 1 57 ? 19.359 -0.742 -10.266 1 88.19 57 GLY B C 1
ATOM 2157 O O . GLY B 1 57 ? 18.734 -1.563 -10.938 1 88.19 57 GLY B O 1
ATOM 2158 N N . LEU B 1 58 ? 19.172 -0.574 -9.008 1 88.94 58 LEU B N 1
ATOM 2159 C CA . LEU B 1 58 ? 18.125 -1.297 -8.289 1 88.94 58 LEU B CA 1
ATOM 2160 C C . LEU B 1 58 ? 16.75 -0.978 -8.859 1 88.94 58 LEU B C 1
ATOM 2162 O O . LEU B 1 58 ? 15.93 -1.88 -9.055 1 88.94 58 LEU B O 1
ATOM 2166 N N . ILE B 1 59 ? 16.484 0.291 -9.148 1 90.25 59 ILE B N 1
ATOM 2167 C CA . ILE B 1 59 ? 15.211 0.736 -9.695 1 90.25 59 ILE B CA 1
ATOM 2168 C C . ILE B 1 59 ? 14.984 0.101 -11.062 1 90.25 59 ILE B C 1
ATOM 2170 O O . ILE B 1 59 ? 13.875 -0.344 -11.375 1 90.25 59 ILE B O 1
ATOM 2174 N N . ASP B 1 60 ? 16 0.032 -11.805 1 90.19 60 ASP B N 1
ATOM 2175 C CA . ASP B 1 60 ? 15.898 -0.56 -13.133 1 90.19 60 ASP B CA 1
ATOM 2176 C C . ASP B 1 60 ? 15.57 -2.047 -13.047 1 90.19 60 ASP B C 1
ATOM 2178 O O . ASP B 1 60 ? 14.727 -2.545 -13.805 1 90.19 60 ASP B O 1
ATOM 2182 N N . ILE B 1 61 ? 16.234 -2.691 -12.195 1 88.88 61 ILE B N 1
ATOM 2183 C CA . ILE B 1 61 ? 16.016 -4.125 -12.031 1 88.88 61 ILE B CA 1
ATOM 2184 C C . ILE B 1 61 ? 14.594 -4.375 -11.531 1 88.88 61 ILE B C 1
ATOM 2186 O O . ILE B 1 61 ? 13.922 -5.301 -11.984 1 88.88 61 ILE B O 1
ATOM 2190 N N . LEU B 1 62 ? 14.148 -3.596 -10.555 1 90.81 62 LEU B N 1
ATOM 2191 C CA . LEU B 1 62 ? 12.789 -3.713 -10.047 1 90.81 62 LEU B CA 1
ATOM 2192 C C . LEU B 1 62 ? 11.773 -3.533 -11.172 1 90.81 62 LEU B C 1
ATOM 2194 O O . LEU B 1 62 ? 10.82 -4.309 -11.289 1 90.81 62 LEU B O 1
ATOM 2198 N N . SER B 1 63 ? 12.039 -2.506 -11.938 1 90.75 63 SER B N 1
ATOM 2199 C CA . SER B 1 63 ? 11.133 -2.221 -13.047 1 90.75 63 SER B CA 1
ATOM 2200 C C . SER B 1 63 ? 11.062 -3.395 -14.016 1 90.75 63 SER B C 1
ATOM 2202 O O . SER B 1 63 ? 9.984 -3.758 -14.484 1 90.75 63 SER B O 1
ATOM 2204 N N . GLU B 1 64 ? 12.172 -3.936 -14.305 1 89.25 64 GLU B N 1
ATOM 2205 C CA . GLU B 1 64 ? 12.25 -5.039 -15.258 1 89.25 64 GLU B CA 1
ATOM 2206 C C . GLU B 1 64 ? 11.539 -6.281 -14.727 1 89.25 64 GLU B C 1
ATOM 2208 O O . GLU B 1 64 ? 10.719 -6.875 -15.43 1 89.25 64 GLU B O 1
ATOM 2213 N N . LYS B 1 65 ? 11.875 -6.656 -13.516 1 89.56 65 LYS B N 1
ATOM 2214 C CA . LYS B 1 65 ? 11.336 -7.891 -12.961 1 89.56 65 LYS B CA 1
ATOM 2215 C C . LYS B 1 65 ? 9.852 -7.754 -12.648 1 89.56 65 LYS B C 1
ATOM 2217 O O . LYS B 1 65 ? 9.086 -8.703 -12.836 1 89.56 65 LYS B O 1
ATOM 2222 N N . LEU B 1 66 ? 9.422 -6.648 -12.148 1 90.56 66 LEU B N 1
ATOM 2223 C CA . LEU B 1 66 ? 8.008 -6.406 -11.922 1 90.56 66 LEU B CA 1
ATOM 2224 C C . LEU B 1 66 ? 7.234 -6.387 -13.234 1 90.56 66 LEU B C 1
ATOM 2226 O O . LEU B 1 66 ? 6.086 -6.832 -13.297 1 90.56 66 LEU B O 1
ATOM 2230 N N . GLY B 1 67 ? 7.875 -5.816 -14.188 1 88.19 67 GLY B N 1
ATOM 2231 C CA . GLY B 1 67 ? 7.266 -5.832 -15.508 1 88.19 67 GLY B CA 1
ATOM 2232 C C . GLY B 1 67 ? 6.992 -7.23 -16.016 1 88.19 67 GLY B C 1
ATOM 2233 O O . GLY B 1 67 ? 6.102 -7.434 -16.844 1 88.19 67 GLY B O 1
ATOM 2234 N N . ASP B 1 68 ? 7.789 -8.141 -15.492 1 86.12 68 ASP B N 1
ATOM 2235 C CA . ASP B 1 68 ? 7.621 -9.547 -15.859 1 86.12 68 ASP B CA 1
ATOM 2236 C C . ASP B 1 68 ? 6.578 -10.219 -14.969 1 86.12 68 ASP B C 1
ATOM 2238 O O . ASP B 1 68 ? 6.34 -11.422 -15.086 1 86.12 68 ASP B O 1
ATOM 2242 N N . GLY B 1 69 ? 6.047 -9.445 -14.078 1 86.19 69 GLY B N 1
ATOM 2243 C CA . GLY B 1 69 ? 5.004 -9.969 -13.219 1 86.19 69 GLY B CA 1
ATOM 2244 C C . GLY B 1 69 ? 5.543 -10.781 -12.047 1 86.19 69 GLY B C 1
ATOM 2245 O O . GLY B 1 69 ? 4.797 -11.516 -11.398 1 86.19 69 GLY B O 1
ATOM 2246 N N . LYS B 1 70 ? 6.801 -10.711 -11.805 1 88.38 70 LYS B N 1
ATOM 2247 C CA . LYS B 1 70 ? 7.426 -11.469 -10.719 1 88.38 70 LYS B CA 1
ATOM 2248 C C . LYS B 1 70 ? 7.375 -10.695 -9.406 1 88.38 70 LYS B C 1
ATOM 2250 O O . LYS B 1 70 ? 7.227 -9.469 -9.406 1 88.38 70 LYS B O 1
ATOM 2255 N N . ARG B 1 71 ? 7.426 -11.5 -8.406 1 91.94 71 ARG B N 1
ATOM 2256 C CA . ARG B 1 71 ? 7.559 -10.922 -7.078 1 91.94 71 ARG B CA 1
ATOM 2257 C C . ARG B 1 71 ? 9.023 -10.805 -6.676 1 91.94 71 ARG B C 1
ATOM 2259 O O . ARG B 1 71 ? 9.82 -11.711 -6.949 1 91.94 71 ARG B O 1
ATOM 2266 N N . ILE B 1 72 ? 9.336 -9.695 -6.078 1 93.56 72 ILE B N 1
ATOM 2267 C CA . ILE B 1 72 ? 10.727 -9.453 -5.711 1 93.56 72 ILE B CA 1
ATOM 2268 C C . ILE B 1 72 ? 10.844 -9.297 -4.199 1 93.56 72 ILE B C 1
ATOM 2270 O O . ILE B 1 72 ? 10.086 -8.539 -3.586 1 93.56 72 ILE B O 1
ATOM 2274 N N . HIS B 1 73 ? 11.758 -10.086 -3.713 1 95.06 73 HIS B N 1
ATOM 2275 C CA . HIS B 1 73 ? 12.047 -9.969 -2.289 1 95.06 73 HIS B CA 1
ATOM 2276 C C . HIS B 1 73 ? 13.398 -9.305 -2.055 1 95.06 73 HIS B C 1
ATOM 2278 O O . HIS B 1 73 ? 14.43 -9.805 -2.523 1 95.06 73 HIS B O 1
ATOM 2284 N N . ILE B 1 74 ? 13.406 -8.219 -1.404 1 92.94 74 ILE B N 1
ATOM 2285 C CA . ILE B 1 74 ? 14.641 -7.57 -0.96 1 92.94 74 ILE B CA 1
ATOM 2286 C C . ILE B 1 74 ? 14.867 -7.855 0.523 1 92.94 74 ILE B C 1
ATOM 2288 O O . ILE B 1 74 ? 14.078 -7.422 1.37 1 92.94 74 ILE B O 1
ATOM 2292 N N . ASN B 1 75 ? 15.992 -8.469 0.76 1 92.06 75 ASN B N 1
ATOM 2293 C CA . ASN B 1 75 ? 16.281 -8.844 2.139 1 92.06 75 ASN B CA 1
ATOM 2294 C C . ASN B 1 75 ? 16.406 -7.625 3.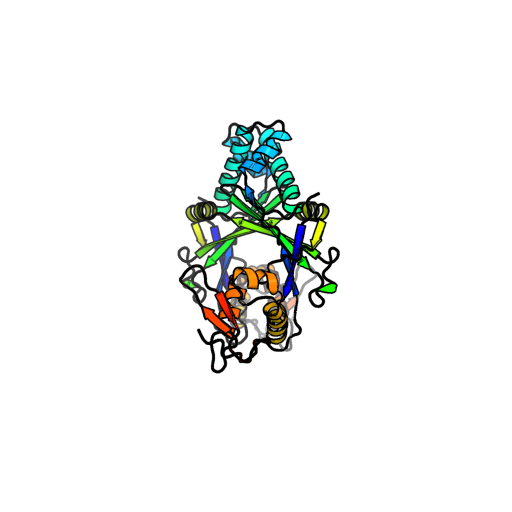043 1 92.06 75 ASN B C 1
ATOM 2296 O O . ASN B 1 75 ? 17.172 -6.703 2.75 1 92.06 75 ASN B O 1
ATOM 2300 N N . GLY B 1 76 ? 15.578 -7.637 4.102 1 92.25 76 GLY B N 1
ATOM 2301 C CA . GLY B 1 76 ? 15.625 -6.551 5.066 1 92.25 76 GLY B CA 1
ATOM 2302 C C . GLY B 1 76 ? 14.602 -5.469 4.797 1 92.25 76 GLY B C 1
ATOM 2303 O O . GLY B 1 76 ? 14.359 -4.602 5.641 1 92.25 76 GLY B O 1
ATOM 2304 N N . LEU B 1 77 ? 14.07 -5.441 3.686 1 93.69 77 LEU B N 1
ATOM 2305 C CA . LEU B 1 77 ? 13.117 -4.406 3.293 1 93.69 77 LEU B CA 1
ATOM 2306 C C . LEU B 1 77 ? 11.719 -4.992 3.129 1 93.69 77 LEU B C 1
ATOM 2308 O O . LEU B 1 77 ? 10.828 -4.719 3.938 1 93.69 77 LEU B O 1
ATOM 2312 N N . GLY B 1 78 ? 11.594 -5.918 2.162 1 95.25 78 GLY B N 1
ATOM 2313 C CA . GLY B 1 78 ? 10.273 -6.5 1.961 1 95.25 78 GLY B CA 1
ATOM 2314 C C . GLY B 1 78 ? 10.039 -6.98 0.54 1 95.25 78 GLY B C 1
ATOM 2315 O O . GLY B 1 78 ? 10.992 -7.359 -0.153 1 95.25 78 GLY B O 1
ATOM 2316 N N . TYR B 1 79 ? 8.758 -7.031 0.244 1 94.81 79 TYR B N 1
ATOM 2317 C CA . TYR B 1 79 ? 8.359 -7.613 -1.032 1 94.81 79 TYR B CA 1
ATOM 2318 C C . TYR B 1 79 ? 7.711 -6.566 -1.931 1 94.81 79 TYR B C 1
ATOM 2320 O O . TYR B 1 79 ? 6.93 -5.734 -1.462 1 94.81 79 TYR B O 1
ATOM 2328 N N . PHE B 1 80 ? 8.094 -6.684 -3.205 1 94.5 80 PHE B N 1
ATOM 2329 C CA . PHE B 1 80 ? 7.441 -5.883 -4.238 1 94.5 80 PHE B CA 1
ATOM 2330 C C . PHE B 1 80 ? 6.691 -6.773 -5.223 1 94.5 80 PHE B C 1
ATOM 2332 O O . PHE B 1 80 ? 7.176 -7.844 -5.59 1 94.5 80 PHE B O 1
ATOM 2339 N N . SER B 1 81 ? 5.551 -6.324 -5.574 1 93 81 SER B N 1
ATOM 2340 C CA . SER B 1 81 ? 4.75 -7.035 -6.566 1 93 81 SER B CA 1
ATOM 2341 C C . SER B 1 81 ? 3.832 -6.078 -7.32 1 93 81 SER B C 1
ATOM 2343 O O . SER B 1 81 ? 3.703 -4.91 -6.949 1 93 81 SER B O 1
ATOM 2345 N N . VAL B 1 82 ? 3.285 -6.582 -8.383 1 91.06 82 VAL B N 1
ATOM 2346 C CA . VAL B 1 82 ? 2.408 -5.734 -9.188 1 91.06 82 VAL B CA 1
ATOM 2347 C C . VAL B 1 82 ? 0.954 -6.148 -8.977 1 91.06 82 VAL B C 1
ATOM 2349 O O . VAL B 1 82 ? 0.664 -7.328 -8.766 1 91.06 82 VAL B O 1
ATOM 2352 N N . SER B 1 83 ? 0.111 -5.184 -8.945 1 90.5 83 SER B N 1
ATOM 2353 C CA . SER B 1 83 ? -1.328 -5.422 -8.961 1 90.5 83 SER B CA 1
ATOM 2354 C C . SER B 1 83 ? -1.894 -5.309 -10.375 1 90.5 83 SER B C 1
ATOM 2356 O O . SER B 1 83 ? -1.555 -4.379 -11.109 1 90.5 83 SER B O 1
ATOM 2358 N N . ILE B 1 84 ? -2.645 -6.309 -10.727 1 87.62 84 ILE B N 1
ATOM 2359 C CA . ILE B 1 84 ? -3.242 -6.305 -12.055 1 87.62 84 ILE B CA 1
ATOM 2360 C C . ILE B 1 84 ? -4.762 -6.188 -11.945 1 87.62 84 ILE B C 1
ATOM 2362 O O . ILE B 1 84 ? -5.348 -6.637 -10.953 1 87.62 84 ILE B O 1
ATOM 2366 N N . GLY B 1 85 ? -5.285 -5.539 -12.836 1 86.94 85 GLY B N 1
ATOM 2367 C CA . GLY B 1 85 ? -6.727 -5.395 -12.93 1 86.94 85 GLY B CA 1
ATOM 2368 C C . GLY B 1 85 ? -7.234 -5.375 -14.359 1 86.94 85 GLY B C 1
ATOM 2369 O O . GLY B 1 85 ? -6.445 -5.293 -15.297 1 86.94 85 GLY B O 1
ATOM 2370 N N . SER B 1 86 ? -8.562 -5.59 -14.414 1 85.5 86 SER B N 1
ATOM 2371 C CA . SER B 1 86 ? -9.188 -5.559 -15.734 1 85.5 86 SER B CA 1
ATOM 2372 C C . SER B 1 86 ? -10.258 -4.473 -15.812 1 85.5 86 SER B C 1
ATOM 2374 O O . SER B 1 86 ? -10.93 -4.18 -14.82 1 85.5 86 SER B O 1
ATOM 2376 N N . THR B 1 87 ? -10.25 -3.855 -16.906 1 79.56 87 THR B N 1
ATOM 2377 C CA . THR B 1 87 ? -11.281 -2.846 -17.141 1 79.56 87 THR B CA 1
ATOM 2378 C C . THR B 1 87 ? -12.648 -3.498 -17.328 1 79.56 87 THR B C 1
ATOM 2380 O O . THR B 1 87 ? -13.68 -2.863 -17.094 1 79.56 87 THR B O 1
ATOM 2383 N N . GLU B 1 88 ? -12.625 -4.695 -17.703 1 76.88 88 GLU B N 1
ATOM 2384 C CA . GLU B 1 88 ? -13.867 -5.449 -17.875 1 76.88 88 GLU B CA 1
ATOM 2385 C C . GLU B 1 88 ? -14.102 -6.395 -16.703 1 76.88 88 GLU B C 1
ATOM 2387 O O . GLU B 1 88 ? -13.18 -7.07 -16.25 1 76.88 88 GLU B O 1
ATOM 2392 N N . SER B 1 89 ? -15.164 -6.281 -16.062 1 77.38 89 SER B N 1
ATOM 2393 C CA . SER B 1 89 ? -15.422 -7.129 -14.906 1 77.38 89 SER B CA 1
ATOM 2394 C C . SER B 1 89 ? -16.656 -7.996 -15.117 1 77.38 89 SER B C 1
ATOM 2396 O O . SER B 1 89 ? -16.922 -8.922 -14.344 1 77.38 89 SER B O 1
ATOM 2398 N N . GLU B 1 90 ? -17.359 -7.738 -16.125 1 75.38 90 GLU B N 1
ATOM 2399 C CA . GLU B 1 90 ? -18.609 -8.453 -16.297 1 75.38 90 GLU B CA 1
ATOM 2400 C C . GLU B 1 90 ? -18.453 -9.641 -17.234 1 75.38 90 GLU B C 1
ATOM 2402 O O . GLU B 1 90 ? -19.062 -10.688 -17.047 1 75.38 90 GLU B O 1
ATOM 2407 N N . ASN B 1 91 ? -17.688 -9.453 -18.234 1 75.69 91 ASN B N 1
ATOM 2408 C CA . ASN B 1 91 ? -17.531 -10.492 -19.25 1 75.69 91 ASN B CA 1
ATOM 2409 C C . ASN B 1 91 ? -16.141 -11.086 -19.234 1 75.69 91 ASN B C 1
ATOM 2411 O O . ASN B 1 91 ? -15.195 -10.484 -19.75 1 75.69 91 ASN B O 1
ATOM 2415 N N . PRO B 1 92 ? -16.078 -12.281 -18.641 1 74.75 92 PRO B N 1
ATOM 2416 C CA . PRO B 1 92 ? -14.773 -12.93 -18.578 1 74.75 92 PRO B CA 1
ATOM 2417 C C . PRO B 1 92 ? -14.156 -13.133 -19.969 1 74.75 92 PRO B C 1
ATOM 2419 O O . PRO B 1 92 ? -12.93 -13.172 -20.094 1 74.75 92 PRO B O 1
ATOM 2422 N N . LYS B 1 93 ? -14.953 -13.297 -20.969 1 74.75 93 LYS B N 1
ATOM 2423 C CA . LYS B 1 93 ? -14.43 -13.523 -22.328 1 74.75 93 LYS B CA 1
ATOM 2424 C C . LYS B 1 93 ? -13.75 -12.273 -22.875 1 74.75 93 LYS B C 1
ATOM 2426 O O . LYS B 1 93 ? -12.883 -12.359 -23.734 1 74.75 93 LYS B O 1
ATOM 2431 N N . LYS B 1 94 ? -14.148 -11.195 -22.359 1 76.38 94 LYS B N 1
ATOM 2432 C CA . LYS B 1 94 ? -13.578 -9.938 -22.828 1 76.38 94 LYS B CA 1
ATOM 2433 C C . LYS B 1 94 ? -12.352 -9.547 -22.016 1 76.38 94 LYS B C 1
ATOM 24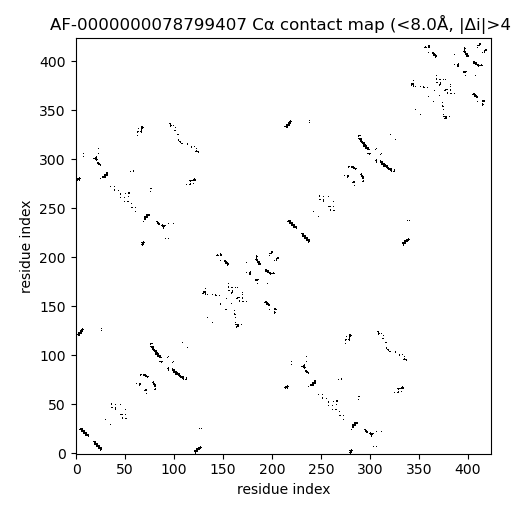35 O O . LYS B 1 94 ? -11.672 -8.57 -22.328 1 76.38 94 LYS B O 1
ATOM 2440 N N . MET B 1 95 ? -12.188 -10.281 -20.953 1 71.38 95 MET B N 1
ATOM 2441 C CA . MET B 1 95 ? -11.008 -10.008 -20.141 1 71.38 95 MET B CA 1
ATOM 2442 C C . MET B 1 95 ? -9.758 -10.625 -20.766 1 71.38 95 MET B C 1
ATOM 2444 O O . MET B 1 95 ? -9.336 -11.711 -20.375 1 71.38 95 MET B O 1
ATOM 2448 N N . THR B 1 96 ? -9.367 -9.938 -21.859 1 73.56 96 THR 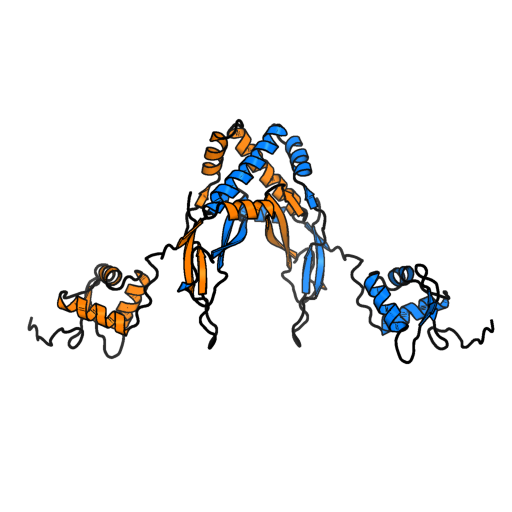B N 1
ATOM 2449 C CA . THR B 1 96 ? -8.227 -10.414 -22.641 1 73.56 96 THR B CA 1
ATOM 2450 C C . THR B 1 96 ? -6.996 -9.555 -22.359 1 73.56 96 THR B C 1
ATOM 2452 O O . THR B 1 96 ? -7.027 -8.672 -21.516 1 73.56 96 THR B O 1
ATOM 2455 N N . ARG B 1 97 ? -5.84 -9.898 -22.969 1 73.31 97 ARG B N 1
ATOM 2456 C CA . ARG B 1 97 ? -4.547 -9.227 -22.844 1 73.31 97 ARG B CA 1
ATOM 2457 C C . ARG B 1 97 ? -4.688 -7.723 -23.016 1 73.31 97 ARG B C 1
ATOM 2459 O O . ARG B 1 97 ? -3.916 -6.949 -22.438 1 73.31 97 ARG B O 1
ATOM 2466 N N . GLY B 1 98 ? -5.75 -7.391 -23.625 1 73.31 98 GLY B N 1
ATOM 2467 C CA . GLY B 1 98 ? -5.906 -5.973 -23.922 1 73.31 98 GLY B CA 1
ATOM 2468 C C . GLY B 1 98 ? -6.605 -5.211 -22.812 1 73.31 98 GLY B C 1
ATOM 2469 O O . GLY B 1 98 ? -6.457 -3.99 -22.703 1 73.31 98 GLY B O 1
ATOM 2470 N N . THR B 1 99 ? -7.332 -5.914 -22.031 1 79.94 99 THR B N 1
ATOM 2471 C CA . THR B 1 99 ? -8.117 -5.211 -21.016 1 79.94 99 THR B CA 1
ATOM 2472 C C . THR B 1 99 ? -7.43 -5.281 -19.656 1 79.94 99 THR B C 1
ATOM 2474 O O . THR B 1 99 ? -7.773 -4.531 -18.734 1 79.94 99 THR B O 1
ATOM 2477 N N . VAL B 1 100 ? -6.535 -6.184 -19.672 1 84.06 100 VAL B N 1
ATOM 2478 C CA . VAL B 1 100 ? -5.812 -6.344 -18.406 1 84.06 100 VAL B CA 1
ATOM 2479 C C . VAL B 1 100 ? -4.664 -5.34 -18.344 1 84.06 100 VAL B C 1
ATOM 2481 O O . VAL B 1 100 ? -3.977 -5.105 -19.344 1 84.06 100 VAL B O 1
ATOM 2484 N N . GLN B 1 101 ? -4.598 -4.711 -17.234 1 86.56 101 GLN B N 1
ATOM 2485 C CA . GLN B 1 101 ? -3.555 -3.705 -17.047 1 86.56 101 GLN B CA 1
ATOM 2486 C C . GLN B 1 101 ? -2.982 -3.756 -15.633 1 86.56 101 GLN B C 1
ATOM 2488 O O . GLN B 1 101 ? -3.607 -4.305 -14.727 1 86.56 101 GLN B O 1
ATOM 2493 N N . ILE B 1 102 ? -1.844 -3.242 -15.578 1 87.25 102 ILE B N 1
ATOM 2494 C CA . ILE B 1 102 ? -1.254 -3.07 -14.25 1 87.25 102 ILE B CA 1
ATOM 2495 C C . ILE B 1 102 ? -1.905 -1.883 -13.547 1 87.25 102 ILE B C 1
ATOM 2497 O O . ILE B 1 102 ? -1.965 -0.782 -14.102 1 87.25 102 ILE B O 1
ATOM 2501 N N . THR B 1 103 ? -2.441 -2.148 -12.391 1 86.62 103 THR B N 1
ATOM 2502 C CA . THR B 1 103 ? -3.16 -1.103 -11.672 1 86.62 103 THR B CA 1
ATOM 2503 C C . THR B 1 103 ? -2.268 -0.461 -10.617 1 86.62 103 THR B C 1
ATOM 2505 O O . THR B 1 103 ? -2.514 0.67 -10.195 1 86.62 103 THR B O 1
ATOM 2508 N N . GLY B 1 104 ? -1.267 -1.193 -10.25 1 90.69 104 GLY B N 1
ATOM 2509 C CA . GLY B 1 104 ? -0.411 -0.617 -9.227 1 90.69 104 GLY B CA 1
ATOM 2510 C C . GLY B 1 104 ? 0.751 -1.515 -8.844 1 90.69 104 GLY B C 1
ATOM 2511 O O . GLY B 1 104 ? 0.934 -2.584 -9.43 1 90.69 104 GLY B O 1
ATOM 2512 N N . VAL B 1 105 ? 1.616 -0.905 -7.945 1 93.06 105 VAL B N 1
ATOM 2513 C CA . VAL B 1 105 ? 2.744 -1.639 -7.383 1 93.06 105 VAL B CA 1
ATOM 2514 C C . VAL B 1 105 ? 2.559 -1.794 -5.875 1 93.06 105 VAL B C 1
ATOM 2516 O O . VAL B 1 105 ? 2.26 -0.822 -5.176 1 93.06 105 VAL B O 1
ATOM 2519 N N . ASN B 1 106 ? 2.676 -3.029 -5.438 1 92.75 106 ASN B N 1
ATOM 2520 C CA . ASN B 1 106 ? 2.496 -3.32 -4.02 1 92.75 106 ASN B CA 1
ATOM 2521 C C . ASN B 1 106 ? 3.836 -3.475 -3.305 1 92.75 106 ASN B C 1
ATOM 2523 O O . ASN B 1 106 ? 4.777 -4.043 -3.857 1 92.75 106 ASN B O 1
ATOM 2527 N N . PHE B 1 107 ? 3.85 -2.928 -2.152 1 95.38 107 PHE B N 1
ATOM 2528 C CA . PHE B 1 107 ? 4.984 -3.123 -1.257 1 95.38 107 PHE B CA 1
ATOM 2529 C C . PHE B 1 107 ? 4.535 -3.73 0.065 1 95.38 107 PHE B C 1
ATOM 2531 O O . PHE B 1 107 ? 3.646 -3.193 0.73 1 95.38 107 PHE B O 1
ATOM 2538 N N . GLN B 1 108 ? 5.164 -4.828 0.369 1 94.94 108 GLN B N 1
ATOM 2539 C CA . GLN B 1 108 ? 4.926 -5.484 1.651 1 94.94 108 GLN B CA 1
ATOM 2540 C C . GLN B 1 108 ? 6.203 -5.539 2.484 1 94.94 108 GLN B C 1
ATOM 2542 O O . GLN B 1 108 ? 7.086 -6.363 2.221 1 94.94 108 GLN B O 1
ATOM 2547 N N . PRO B 1 109 ? 6.266 -4.801 3.545 1 95.25 109 PRO B N 1
ATOM 2548 C CA . PRO B 1 109 ? 7.48 -4.77 4.359 1 95.25 109 PRO B CA 1
ATOM 2549 C C . PRO B 1 109 ? 7.703 -6.062 5.141 1 95.25 109 PRO B C 1
ATOM 2551 O O . PRO B 1 109 ? 6.738 -6.719 5.543 1 95.25 109 PRO B O 1
ATOM 2554 N N . GLU B 1 110 ? 8.977 -6.387 5.309 1 94.25 110 GLU B N 1
ATOM 2555 C CA . GLU B 1 110 ? 9.328 -7.504 6.184 1 94.25 110 GLU B CA 1
ATOM 2556 C C . GLU B 1 110 ? 9 -7.184 7.641 1 94.25 110 GLU B C 1
ATOM 2558 O O . GLU B 1 110 ? 8.992 -6.016 8.039 1 94.25 110 GLU B O 1
ATOM 2563 N N . LYS B 1 111 ? 8.789 -8.242 8.367 1 93.62 111 LYS B N 1
ATOM 2564 C CA . LYS B 1 111 ? 8.469 -8.062 9.781 1 93.62 111 LYS B CA 1
ATOM 2565 C C . LYS B 1 111 ? 9.602 -7.355 10.516 1 93.62 111 LYS B C 1
ATOM 2567 O O . LYS B 1 111 ? 9.352 -6.488 11.352 1 93.62 111 LYS B O 1
ATOM 2572 N N . SER B 1 112 ? 10.781 -7.742 10.195 1 92.69 112 SER B N 1
ATOM 2573 C CA . SER B 1 112 ? 11.938 -7.148 10.859 1 92.69 112 SER B CA 1
ATOM 2574 C C . SER B 1 112 ? 12.055 -5.66 10.539 1 92.69 112 SER B C 1
ATOM 2576 O O . SER B 1 112 ? 12.398 -4.859 11.414 1 92.69 112 SER B O 1
ATOM 2578 N N . PHE B 1 113 ? 11.797 -5.336 9.32 1 93.88 113 PHE B N 1
ATOM 2579 C CA . PHE B 1 113 ? 11.844 -3.941 8.906 1 93.88 113 PHE B CA 1
ATOM 2580 C C . PHE B 1 113 ? 10.789 -3.123 9.641 1 93.88 113 PHE B C 1
ATOM 2582 O O . PHE B 1 113 ? 11.086 -2.059 10.18 1 93.88 113 PHE B O 1
ATOM 2589 N N . LYS B 1 114 ? 9.633 -3.627 9.688 1 92.81 114 LYS B N 1
ATOM 2590 C CA . LYS B 1 114 ? 8.547 -2.963 10.398 1 92.81 114 LYS B CA 1
ATOM 2591 C C . LYS B 1 114 ? 8.883 -2.793 11.875 1 92.81 114 LYS B C 1
ATOM 2593 O O . LYS B 1 114 ? 8.648 -1.728 12.453 1 92.81 114 LYS B O 1
ATOM 2598 N N . LYS B 1 115 ? 9.438 -3.801 12.414 1 92.5 115 LYS B N 1
ATOM 2599 C CA . LYS B 1 115 ? 9.812 -3.75 13.828 1 92.5 115 LYS B CA 1
ATOM 2600 C C . LYS B 1 115 ? 10.867 -2.68 14.078 1 92.5 115 LYS B C 1
ATOM 2602 O O . LYS B 1 115 ? 10.836 -1.995 15.102 1 92.5 115 LYS B O 1
ATOM 2607 N N . SER B 1 116 ? 11.781 -2.641 13.18 1 91.75 116 SER B N 1
ATOM 2608 C CA . SER B 1 116 ? 12.836 -1.639 13.312 1 91.75 116 SER B CA 1
ATOM 2609 C C . SER B 1 116 ? 12.258 -0.228 13.312 1 91.75 116 SER B C 1
ATOM 2611 O O . SER B 1 116 ? 12.703 0.632 14.078 1 91.75 116 SER B O 1
ATOM 2613 N N . ILE B 1 117 ? 11.281 -0.015 12.5 1 91.31 117 ILE B N 1
ATOM 2614 C CA . ILE B 1 117 ? 10.648 1.297 12.422 1 91.31 117 ILE B CA 1
ATOM 2615 C C . ILE B 1 117 ? 9.859 1.563 13.703 1 91.31 117 ILE B C 1
ATOM 2617 O O . ILE B 1 117 ? 9.945 2.648 14.281 1 91.31 117 ILE B O 1
ATOM 2621 N N . ILE B 1 118 ? 9.141 0.527 14.141 1 87.62 118 ILE B N 1
ATOM 2622 C CA . ILE B 1 118 ? 8.289 0.649 15.32 1 87.62 118 ILE B CA 1
ATOM 2623 C C . ILE B 1 118 ? 9.148 0.914 16.562 1 87.62 118 ILE B C 1
ATOM 2625 O O . ILE B 1 118 ? 8.766 1.698 17.422 1 87.62 118 ILE B O 1
ATOM 2629 N N . SER B 1 119 ? 10.305 0.307 16.594 1 87.94 119 SER B N 1
ATOM 2630 C CA . SER B 1 119 ? 11.188 0.447 17.75 1 87.94 119 SER B CA 1
ATOM 2631 C C . SER B 1 119 ? 11.75 1.86 17.844 1 87.94 119 SER B C 1
ATOM 2633 O O . SER B 1 119 ? 12.102 2.32 18.938 1 87.94 119 SER B O 1
ATOM 2635 N N . ARG B 1 120 ? 11.828 2.5 16.766 1 84.25 120 ARG B N 1
ATOM 2636 C CA . ARG B 1 120 ? 12.398 3.844 16.734 1 84.25 120 ARG B CA 1
ATOM 2637 C C . ARG B 1 120 ? 11.312 4.902 16.875 1 84.25 120 ARG B C 1
ATOM 2639 O O . ARG B 1 120 ? 11.602 6.066 17.156 1 84.25 120 ARG B O 1
ATOM 2646 N N . ALA B 1 121 ? 10.102 4.504 16.781 1 83.25 121 ALA B N 1
ATOM 2647 C CA . ALA B 1 121 ? 9 5.457 16.688 1 83.25 121 ALA B CA 1
ATOM 2648 C C . ALA B 1 121 ? 8.602 5.98 18.062 1 83.25 121 ALA B C 1
ATOM 2650 O O . ALA B 1 121 ? 8.555 5.219 19.031 1 83.25 121 ALA B O 1
ATOM 2651 N N . HIS B 1 122 ? 8.578 7.281 18.172 1 84.12 122 HIS B N 1
ATOM 2652 C CA . HIS B 1 122 ? 8.008 7.98 19.328 1 84.12 122 HIS B CA 1
ATOM 2653 C C . HIS B 1 122 ? 6.906 8.945 18.891 1 84.12 122 HIS B C 1
ATOM 2655 O O . HIS B 1 122 ? 7.051 9.656 17.906 1 84.12 122 HIS B O 1
ATOM 2661 N N . PHE B 1 123 ? 5.816 8.852 19.625 1 85.56 123 PHE B N 1
ATOM 2662 C CA . PHE B 1 123 ? 4.656 9.617 19.188 1 85.56 123 PHE B CA 1
ATOM 2663 C C . PHE B 1 123 ? 4.43 10.82 20.094 1 85.56 123 PHE B C 1
ATOM 2665 O O . PHE B 1 123 ? 4.59 10.719 21.312 1 85.56 123 PHE B O 1
ATOM 2672 N N . VAL B 1 124 ? 4.254 11.93 19.469 1 79.44 124 VAL B N 1
ATOM 2673 C CA . VAL B 1 124 ? 3.891 13.141 20.203 1 79.44 124 VAL B CA 1
ATOM 2674 C C . VAL B 1 124 ? 2.652 13.773 19.562 1 79.44 124 VAL B C 1
ATOM 2676 O O . VAL B 1 124 ? 2.588 13.945 18.344 1 79.44 124 VAL B O 1
ATOM 2679 N N . ARG B 1 125 ? 1.704 13.938 20.406 1 78.75 125 ARG B N 1
ATOM 2680 C CA . ARG B 1 125 ? 0.498 14.57 19.875 1 78.75 125 ARG B CA 1
ATOM 2681 C C . ARG B 1 125 ? 0.723 16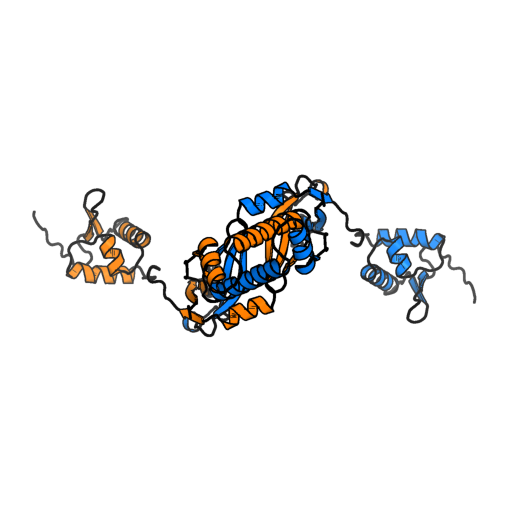.062 19.625 1 78.75 125 ARG B C 1
ATOM 2683 O O . ARG B 1 125 ? 1.229 16.766 20.5 1 78.75 125 ARG B O 1
ATOM 2690 N N . GLU B 1 126 ? 0.695 16.344 18.406 1 71.5 126 GLU B N 1
ATOM 2691 C CA . GLU B 1 126 ? 0.771 17.766 18.047 1 71.5 126 GLU B CA 1
ATOM 2692 C C . GLU B 1 126 ? -0.569 18.281 17.531 1 71.5 126 GLU B C 1
ATOM 2694 O O . GLU B 1 126 ? -1.028 17.844 16.469 1 71.5 126 GLU B O 1
ATOM 2699 N N . ARG B 1 127 ? -1.334 18.844 18.422 1 59.5 127 ARG B N 1
ATOM 2700 C CA . ARG B 1 127 ? -2.609 19.422 18 1 59.5 127 ARG B CA 1
ATOM 2701 C C . ARG B 1 127 ? -2.41 20.469 16.906 1 59.5 127 ARG B C 1
ATOM 2703 O O . ARG B 1 127 ? -1.584 21.375 17.047 1 59.5 127 ARG B O 1
ATOM 2710 N N . TYR B 1 128 ? -2.291 19.906 15.75 1 55.59 128 TYR B N 1
ATOM 2711 C CA . TYR B 1 128 ? -2.129 20.891 14.68 1 55.59 128 TYR B CA 1
ATOM 2712 C C . TYR B 1 128 ? -3.084 22.062 14.859 1 55.59 128 TYR B C 1
ATOM 2714 O O . TYR B 1 128 ? -4.238 21.875 15.25 1 55.59 128 TYR B O 1
ATOM 2722 N N . LYS B 1 129 ? -2.592 23.203 15.25 1 50.41 129 LYS B N 1
ATOM 2723 C CA . LYS B 1 129 ? -3.225 24.5 15.453 1 50.41 129 LYS B CA 1
ATOM 2724 C C . LYS B 1 129 ? -4.453 24.656 14.555 1 50.41 129 LYS B C 1
ATOM 2726 O O . LYS B 1 129 ? -5.477 25.188 14.992 1 50.41 129 LYS B O 1
ATOM 2731 N N . VAL B 1 130 ? -4.191 24.484 13.172 1 49.09 130 VAL B N 1
ATOM 2732 C CA . VAL B 1 130 ? -5.113 25.281 12.375 1 49.09 130 VAL B CA 1
ATOM 2733 C C . VAL B 1 130 ? -6.48 24.625 12.336 1 49.09 130 VAL B C 1
ATOM 2735 O O . VAL B 1 130 ? -7.352 25.016 11.555 1 49.09 130 VAL B O 1
ATOM 2738 N N . HIS B 1 131 ? -6.602 23.375 12.805 1 52.78 131 HIS B N 1
ATOM 2739 C CA . HIS B 1 131 ? -7.969 22.922 12.562 1 52.78 131 HIS B CA 1
ATOM 2740 C C . HIS B 1 131 ? -8.969 23.781 13.328 1 52.78 131 HIS B C 1
ATOM 2742 O O . HIS B 1 131 ? -8.633 24.359 14.359 1 52.78 131 HIS B O 1
ATOM 2748 N N . THR B 1 132 ? -9.867 24.359 12.562 1 54.44 132 THR B N 1
ATOM 2749 C CA . THR B 1 132 ? -10.93 25.203 13.102 1 54.44 132 THR B CA 1
ATOM 2750 C C . THR B 1 132 ? -11.516 24.594 14.367 1 54.44 132 THR B C 1
ATOM 2752 O O . THR B 1 132 ? -11.836 23.406 14.398 1 54.44 132 THR B O 1
ATOM 2755 N N . VAL B 1 133 ? -11.062 25.141 15.516 1 54.31 133 VAL B N 1
ATOM 2756 C CA . VAL B 1 133 ? -11.805 24.797 16.734 1 54.31 133 VAL B CA 1
ATOM 2757 C C . VAL B 1 133 ? -13.289 24.672 16.406 1 54.31 133 VAL B C 1
ATOM 2759 O O . VAL B 1 133 ? -13.852 25.516 15.711 1 54.31 133 VAL B O 1
ATOM 2762 N N . ASP B 1 134 ? -13.789 23.578 16.422 1 60.34 134 ASP B N 1
ATOM 2763 C CA . ASP B 1 134 ? -15.219 23.375 16.203 1 60.34 134 ASP B CA 1
ATOM 2764 C C . ASP B 1 134 ? -16.047 24.234 17.141 1 60.34 134 ASP B C 1
ATOM 2766 O O . ASP B 1 134 ? -16.5 23.766 18.188 1 60.34 134 ASP B O 1
ATOM 2770 N N . LEU B 1 135 ? -16.062 25.5 16.953 1 71.88 135 LEU B N 1
ATOM 2771 C CA . LEU B 1 135 ? -16.891 26.375 17.781 1 71.88 135 LEU B CA 1
ATOM 2772 C C . LEU B 1 135 ? -18.328 26.406 17.281 1 71.88 135 LEU B C 1
ATOM 2774 O O . LEU B 1 135 ? -18.562 26.484 16.062 1 71.88 135 LEU B O 1
ATOM 2778 N N . SER B 1 136 ? -19.219 26.188 18.172 1 76.88 136 SER B N 1
ATOM 2779 C CA . SER B 1 136 ? -20.625 26.328 17.828 1 76.88 136 SER B CA 1
ATOM 2780 C C . SER B 1 136 ? -20.969 27.766 17.438 1 76.88 136 SER B C 1
ATOM 2782 O O . SER B 1 136 ? -20.234 28.688 17.781 1 76.88 136 SER B O 1
ATOM 2784 N N . PRO B 1 137 ? -22.047 27.891 16.641 1 80.25 137 PRO B N 1
ATOM 2785 C CA . PRO B 1 137 ? -22.453 29.25 16.266 1 80.25 137 PRO B CA 1
ATOM 2786 C C . PRO B 1 137 ? -22.656 30.156 17.484 1 80.25 137 PRO B C 1
ATOM 2788 O O . PRO B 1 137 ? -22.344 31.344 17.422 1 80.25 137 PRO B O 1
ATOM 2791 N N . ILE B 1 138 ? -23.047 29.516 18.484 1 81.19 138 ILE B N 1
ATOM 2792 C CA . ILE B 1 138 ? -23.312 30.281 19.703 1 81.19 138 ILE B CA 1
ATOM 2793 C C . ILE B 1 138 ? -21.984 30.75 20.312 1 81.19 138 ILE B C 1
ATOM 2795 O O . ILE B 1 138 ? -21.875 31.891 20.781 1 81.19 138 ILE B O 1
ATOM 2799 N N . GLU B 1 139 ? -21.094 29.875 20.203 1 84.44 139 GLU B N 1
ATOM 2800 C CA . GLU B 1 139 ? -19.797 30.219 20.766 1 84.44 139 GLU B CA 1
ATOM 2801 C C . GLU B 1 139 ? -19.094 31.297 19.938 1 84.44 139 GLU B C 1
ATOM 2803 O O . GLU B 1 139 ? -18.453 32.188 20.5 1 84.44 139 GLU B O 1
ATOM 2808 N N . VAL B 1 140 ? -19.203 31.156 18.719 1 85 140 VAL B N 1
ATOM 2809 C CA . VAL B 1 140 ? -18.609 32.156 17.844 1 85 140 VAL B CA 1
ATOM 2810 C C . VAL B 1 140 ? -19.25 33.531 18.094 1 85 140 VAL B C 1
ATOM 2812 O O . VAL B 1 140 ? -18.547 34.531 18.172 1 85 140 VAL B O 1
ATOM 2815 N N . ASP B 1 141 ? -20.547 33.531 18.234 1 82.12 141 ASP B N 1
ATOM 2816 C CA . ASP B 1 141 ? -21.281 34.75 18.516 1 82.12 141 ASP B CA 1
ATOM 2817 C C . ASP B 1 141 ? -20.828 35.375 19.844 1 82.12 141 ASP B C 1
ATOM 2819 O O . ASP B 1 141 ? -20.719 36.594 19.969 1 82.12 141 ASP B O 1
ATOM 2823 N N . GLY B 1 142 ? -20.625 34.469 20.734 1 83.38 142 GLY B N 1
ATOM 2824 C CA . GLY B 1 142 ? -20.125 34.938 22.016 1 83.38 142 GLY B CA 1
ATOM 2825 C C . GLY B 1 142 ? -18.766 35.594 21.922 1 83.38 142 GLY B C 1
ATOM 2826 O O . GLY B 1 142 ? -18.531 36.656 22.516 1 83.38 142 GLY B O 1
ATOM 2827 N N . LEU B 1 143 ? -17.938 35 21.203 1 87.06 143 LEU B N 1
ATOM 2828 C CA . LEU B 1 143 ? -16.578 35.531 21.031 1 87.06 143 LEU B CA 1
ATOM 2829 C C . LEU B 1 143 ? -16.625 36.844 20.266 1 87.06 143 LEU B C 1
ATOM 2831 O O . LEU B 1 143 ? -15.906 37.781 20.625 1 87.06 143 LEU B O 1
ATOM 2835 N N . LEU B 1 144 ? -17.469 36.875 19.312 1 87.12 144 LEU B N 1
ATOM 2836 C CA . LEU B 1 144 ? -17.609 38.094 18.531 1 87.12 144 LEU B CA 1
ATOM 2837 C C . LEU B 1 144 ? -18.219 39.219 19.375 1 87.12 144 LEU B C 1
ATOM 2839 O O . LEU B 1 144 ? -17.812 40.375 19.266 1 87.12 144 LEU B O 1
ATOM 2843 N N . SER B 1 145 ? -19.156 38.844 20.219 1 84.38 145 SER B N 1
ATOM 2844 C CA . SER B 1 145 ? -19.781 39.844 21.094 1 84.38 145 SER B CA 1
ATOM 2845 C C . SER B 1 145 ? -18.75 40.438 22.047 1 84.38 145 SER B C 1
ATOM 2847 O O . SER B 1 145 ? -18.781 41.656 22.297 1 84.38 145 SER B O 1
ATOM 2849 N N . GLU B 1 146 ? -17.922 39.562 22.469 1 84.75 146 GLU B N 1
ATOM 2850 C CA . GLU B 1 146 ? -16.859 40.062 23.344 1 84.75 146 GLU B CA 1
ATOM 2851 C C . GLU B 1 146 ? -15.867 40.938 22.578 1 84.75 146 GLU B C 1
ATOM 2853 O O . GLU B 1 146 ? -15.414 41.969 23.078 1 84.75 146 GLU B O 1
ATOM 2858 N N . TYR B 1 147 ? -15.609 40.562 21.453 1 87.44 147 TYR B N 1
ATOM 2859 C CA . TYR B 1 147 ? -14.656 41.281 20.625 1 87.44 147 TYR B CA 1
ATOM 2860 C C . TYR B 1 147 ? -15.188 42.656 20.25 1 87.44 147 TYR B C 1
ATOM 2862 O O . TYR B 1 147 ? -14.445 43.625 20.266 1 87.44 147 TYR B O 1
ATOM 2870 N N . PHE B 1 148 ? -16.422 42.719 19.969 1 86.06 148 PHE B N 1
ATOM 2871 C CA . PHE B 1 148 ? -17.016 43.969 19.484 1 86.06 148 PHE B CA 1
ATOM 2872 C C . PHE B 1 148 ? -17.266 44.938 20.625 1 86.06 148 PHE B C 1
ATOM 2874 O O . PHE B 1 148 ? -17.625 46.094 20.406 1 86.06 148 PHE B O 1
ATOM 2881 N N . LYS B 1 149 ? -17.062 44.5 21.766 1 81.31 149 LYS B N 1
ATOM 2882 C CA . LYS B 1 149 ? -17.125 45.438 22.891 1 81.31 149 LYS B CA 1
ATOM 2883 C C . LYS B 1 149 ? -16.016 46.469 22.828 1 81.31 149 LYS B C 1
ATOM 2885 O O . LYS B 1 149 ? -16.203 47.625 23.219 1 81.31 149 LYS B O 1
ATOM 2890 N N . ASP B 1 150 ? -14.906 45.969 22.172 1 82.5 150 ASP B N 1
ATOM 2891 C CA . ASP B 1 150 ? -13.734 46.844 22.141 1 82.5 150 ASP B CA 1
ATOM 2892 C C . ASP B 1 150 ? -13.344 47.219 20.719 1 82.5 150 ASP B C 1
ATOM 2894 O O . ASP B 1 150 ? -12.438 48.031 20.5 1 82.5 150 ASP B O 1
ATOM 2898 N N . HIS B 1 151 ? -14.047 46.594 19.781 1 83.94 151 HIS B N 1
ATOM 2899 C CA . HIS B 1 151 ? -13.672 46.812 18.391 1 83.94 151 HIS B CA 1
ATOM 2900 C C . HIS B 1 151 ? -14.891 47.188 17.547 1 83.94 151 HIS B C 1
ATOM 2902 O O . HIS B 1 151 ? -16 46.719 17.828 1 83.94 151 HIS B O 1
ATOM 2908 N N . ARG B 1 152 ? -14.727 47.969 16.562 1 81.12 152 ARG B N 1
ATOM 2909 C CA . ARG B 1 152 ? -15.82 48.438 15.719 1 81.12 152 ARG B CA 1
ATOM 2910 C C . ARG B 1 152 ? -16.016 47.531 14.508 1 81.12 152 ARG B C 1
ATOM 2912 O O . ARG B 1 152 ? -17.094 47.5 13.914 1 81.12 152 ARG B O 1
ATOM 2919 N N . SER B 1 153 ? -14.992 46.875 14.156 1 84.81 153 SER B N 1
ATOM 2920 C CA . SER B 1 153 ? -15.062 46.031 12.977 1 84.81 153 SER B CA 1
ATOM 2921 C C . SER B 1 153 ? -14.141 44.812 13.117 1 84.81 153 SER B C 1
ATOM 2923 O O . SER B 1 153 ? -13.273 44.781 13.992 1 84.81 153 SER B O 1
ATOM 2925 N N . ILE B 1 154 ? -14.453 43.812 12.344 1 85.81 154 ILE B N 1
ATOM 2926 C CA . ILE B 1 154 ? -13.609 42.625 12.359 1 85.81 154 ILE B CA 1
ATOM 2927 C C . ILE B 1 154 ? -13.227 42.25 10.93 1 85.81 154 ILE B C 1
ATOM 2929 O O . ILE B 1 154 ? -14.031 42.375 10.008 1 85.81 154 ILE B O 1
ATOM 2933 N N . THR B 1 155 ? -11.969 41.938 10.75 1 86.25 155 THR B N 1
ATOM 2934 C CA . THR B 1 155 ? -11.484 41.438 9.469 1 86.25 155 THR B CA 1
ATOM 2935 C C . THR B 1 155 ? -11.344 39.938 9.5 1 86.25 155 THR B C 1
ATOM 2937 O O . THR B 1 155 ? -11.43 39.312 10.57 1 86.25 155 THR B O 1
ATOM 2940 N N . CYS B 1 156 ? -11.211 39.375 8.281 1 86.56 156 CYS B N 1
ATOM 2941 C CA . CYS B 1 156 ? -11.039 37.938 8.188 1 86.56 156 CYS B CA 1
ATOM 2942 C C . CYS B 1 156 ? -9.805 37.5 8.969 1 86.56 156 CYS B C 1
ATOM 2944 O O . CYS B 1 156 ? -9.844 36.469 9.648 1 86.56 156 CYS B O 1
ATOM 2946 N N . ALA B 1 157 ? -8.812 38.25 8.844 1 83.81 157 ALA B N 1
ATOM 2947 C CA . ALA B 1 157 ? -7.59 37.938 9.57 1 83.81 157 ALA B CA 1
ATOM 2948 C C . ALA B 1 157 ? -7.832 37.906 11.078 1 83.81 157 ALA B C 1
ATOM 2950 O O . ALA B 1 157 ? -7.34 37.031 11.781 1 83.81 157 ALA B O 1
ATOM 2951 N N . ARG B 1 158 ? -8.531 38.938 11.547 1 84 158 ARG B N 1
ATOM 2952 C CA . ARG B 1 158 ? -8.812 39.031 12.977 1 84 158 ARG B CA 1
ATOM 2953 C C . ARG B 1 158 ? -9.766 37.906 13.414 1 84 158 ARG B C 1
ATOM 2955 O O . ARG B 1 158 ? -9.633 37.375 14.508 1 84 158 ARG B O 1
ATOM 2962 N N 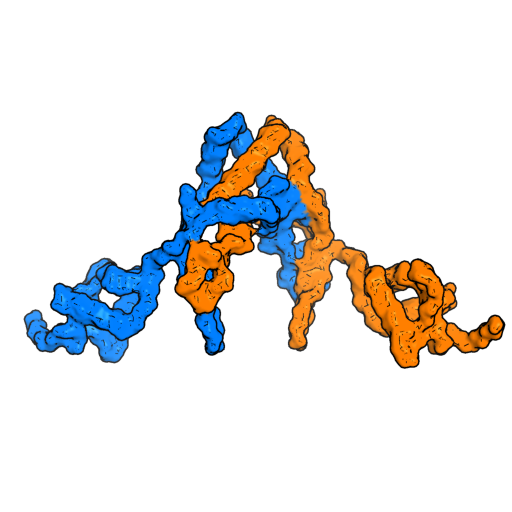. MET B 1 159 ? -10.719 37.625 12.578 1 87.38 159 MET B N 1
ATOM 2963 C CA . MET B 1 159 ? -11.625 36.5 12.836 1 87.38 159 MET B CA 1
ATOM 2964 C C . MET B 1 159 ? -10.844 35.219 13.047 1 87.38 159 MET B C 1
ATOM 2966 O O . MET B 1 159 ? -11.164 34.438 13.938 1 87.38 159 MET B O 1
ATOM 2970 N N . GLN B 1 160 ? -9.875 35.031 12.242 1 84.75 160 GLN B N 1
ATOM 2971 C CA . GLN B 1 160 ? -9.008 33.844 12.367 1 84.75 160 GLN B CA 1
ATOM 2972 C C . GLN B 1 160 ? -8.383 33.781 13.758 1 84.75 160 GLN B C 1
ATOM 2974 O O . GLN B 1 160 ? -8.367 32.719 14.375 1 84.75 160 GLN B O 1
ATOM 2979 N N . GLN B 1 161 ? -7.957 34.875 14.188 1 83.06 161 GLN B N 1
ATOM 2980 C CA . GLN B 1 161 ? -7.258 34.938 15.461 1 83.06 161 GLN B CA 1
ATOM 2981 C C . GLN B 1 161 ? -8.227 34.781 16.641 1 83.06 161 GLN B C 1
ATOM 2983 O O . GLN B 1 161 ? -7.922 34.094 17.609 1 83.06 161 GLN B O 1
ATOM 2988 N N . VAL B 1 162 ? -9.359 35.469 16.531 1 82.75 162 VAL B N 1
ATOM 2989 C CA . VAL B 1 162 ? -10.312 35.5 17.625 1 82.75 162 VAL B CA 1
ATOM 2990 C C . VAL B 1 162 ? -10.938 34.125 17.812 1 82.75 162 VAL B C 1
ATOM 2992 O O . VAL B 1 162 ? -11.102 33.656 18.953 1 82.75 162 VAL B O 1
ATOM 2995 N N . CYS B 1 163 ? -11.273 33.469 16.703 1 84.94 163 CYS B N 1
ATOM 2996 C CA . CYS B 1 163 ? -11.977 32.188 16.797 1 84.94 163 CYS B CA 1
ATOM 2997 C C . CYS B 1 163 ? -11.023 31.016 16.594 1 84.94 163 CYS B C 1
ATOM 2999 O O . CYS B 1 163 ? -11.398 29.859 16.797 1 84.94 163 CYS B O 1
ATOM 3001 N N . GLY B 1 164 ? -9.789 31.297 16.188 1 78.25 164 GLY B N 1
ATOM 3002 C CA . GLY B 1 164 ? -8.805 30.234 15.992 1 78.25 164 GLY B CA 1
ATOM 3003 C C . GLY B 1 164 ? -9.141 29.312 14.836 1 78.25 164 GLY B C 1
ATOM 3004 O O . GLY B 1 164 ? -9.078 28.094 14.969 1 78.25 164 GLY B O 1
ATOM 3005 N N . MET B 1 165 ? -9.609 29.891 13.836 1 80.38 165 MET B N 1
ATOM 3006 C CA . MET B 1 165 ? -10.016 29.078 12.695 1 80.38 165 MET B CA 1
ATOM 3007 C C . MET B 1 165 ? -9.219 29.453 11.445 1 80.38 165 MET B C 1
ATOM 3009 O O . MET B 1 165 ? -8.508 30.469 11.445 1 80.38 165 MET B O 1
ATOM 3013 N N . THR B 1 166 ? -9.305 28.578 10.477 1 79.12 166 THR B N 1
ATOM 3014 C CA . THR B 1 166 ? -8.633 28.828 9.211 1 79.12 166 THR B CA 1
ATOM 3015 C C . THR B 1 166 ? -9.281 29.984 8.469 1 79.12 166 THR B C 1
ATOM 3017 O O . THR B 1 166 ? -10.406 30.375 8.781 1 79.12 166 THR B O 1
ATOM 3020 N N . ARG B 1 167 ? -8.484 30.484 7.48 1 79.88 167 ARG B N 1
ATOM 3021 C CA . ARG B 1 167 ? -8.984 31.625 6.703 1 79.88 167 ARG B CA 1
ATOM 3022 C C . ARG B 1 167 ? -10.273 31.25 5.973 1 79.88 167 ARG B C 1
ATOM 3024 O O . ARG B 1 167 ? -11.211 32.062 5.926 1 79.88 167 ARG B O 1
ATOM 3031 N N . SER B 1 168 ? -10.312 30.094 5.48 1 80.94 168 SER B N 1
ATOM 3032 C CA . SER B 1 168 ? -11.492 29.672 4.727 1 80.94 168 SER B CA 1
ATOM 3033 C C . SER B 1 168 ? -12.711 29.547 5.637 1 80.94 168 SER B C 1
ATOM 3035 O O . SER B 1 168 ? -13.812 29.969 5.273 1 80.94 168 SER B O 1
ATOM 3037 N N . THR B 1 169 ? -12.508 28.984 6.836 1 82.94 169 THR B N 1
ATOM 3038 C CA . THR B 1 169 ? -13.609 28.844 7.785 1 82.94 169 THR B CA 1
ATOM 3039 C C . THR B 1 169 ? -14.055 30.203 8.297 1 82.94 169 THR B C 1
ATOM 3041 O O . THR B 1 169 ? -15.258 30.453 8.453 1 82.94 169 THR B O 1
ATOM 3044 N N . ALA B 1 170 ? -13.062 31.031 8.555 1 85.25 170 ALA B N 1
ATOM 3045 C CA . ALA B 1 170 ? -13.367 32.406 8.984 1 85.25 170 ALA B CA 1
ATOM 3046 C C . ALA B 1 170 ? -14.203 33.125 7.941 1 85.25 170 ALA B C 1
ATOM 3048 O O . ALA B 1 170 ? -15.203 33.75 8.273 1 85.25 170 ALA B O 1
ATOM 3049 N N . TYR B 1 171 ? -13.781 32.969 6.773 1 85.19 171 TYR B N 1
ATOM 3050 C CA . TYR B 1 171 ? -14.492 33.625 5.676 1 85.19 171 TYR B CA 1
ATOM 3051 C C . TYR B 1 171 ? -15.914 33.062 5.559 1 85.19 171 TYR B C 1
ATOM 3053 O O . TYR B 1 171 ? -16.875 33.844 5.41 1 85.19 171 TYR B O 1
ATOM 3061 N N . ARG B 1 172 ? -16.047 31.812 5.652 1 85.12 172 ARG B N 1
ATOM 3062 C CA . ARG B 1 172 ? -17.359 31.188 5.551 1 85.12 172 ARG B CA 1
ATOM 3063 C C . ARG B 1 172 ? -18.266 31.641 6.68 1 85.12 172 ARG B C 1
ATOM 3065 O O . ARG B 1 172 ? -19.453 31.922 6.453 1 85.12 172 ARG B O 1
ATOM 3072 N N . ARG B 1 173 ? -17.781 31.688 7.828 1 84.62 173 ARG B N 1
ATOM 3073 C CA . ARG B 1 173 ? -18.562 32.094 8.984 1 84.62 173 ARG B CA 1
ATOM 3074 C C . ARG B 1 173 ? -18.953 33.562 8.883 1 84.62 173 ARG B C 1
ATOM 3076 O O . ARG B 1 173 ? -20.078 33.938 9.227 1 84.62 173 ARG B O 1
ATOM 3083 N N . LEU B 1 174 ? -18.094 34.406 8.453 1 85.81 174 LEU B N 1
ATOM 3084 C CA . LEU B 1 174 ? -18.391 35.812 8.273 1 85.81 174 LEU B CA 1
ATOM 3085 C C . LEU B 1 174 ? -19.469 36 7.215 1 85.81 174 LEU B C 1
ATOM 3087 O O . LEU B 1 174 ? -20.391 36.812 7.395 1 85.81 174 LEU B O 1
ATOM 3091 N N . GLN B 1 175 ? -19.359 35.25 6.18 1 84.31 175 GLN B N 1
ATOM 3092 C CA . GLN B 1 175 ? -20.359 35.312 5.133 1 84.31 175 GLN B CA 1
ATOM 3093 C C . GLN B 1 175 ? -21.734 34.875 5.656 1 84.31 175 GLN B C 1
ATOM 3095 O O . GLN B 1 175 ? -22.75 35.5 5.324 1 84.31 175 GLN B O 1
ATOM 3100 N N . ALA B 1 176 ? -21.672 33.938 6.449 1 83.94 176 ALA B N 1
ATOM 3101 C CA . ALA B 1 176 ? -22.922 33.469 7.02 1 83.94 176 ALA B CA 1
ATOM 3102 C C . ALA B 1 176 ? -23.562 34.5 7.914 1 83.94 176 ALA B C 1
ATOM 3104 O O . ALA B 1 176 ? -24.797 34.625 7.949 1 83.94 176 ALA B O 1
ATOM 3105 N N . LEU B 1 177 ? -22.812 35.25 8.633 1 83.88 177 LEU B N 1
ATOM 3106 C CA . LEU B 1 177 ? -23.297 36.281 9.562 1 83.88 177 LEU B CA 1
ATOM 3107 C C . LEU B 1 177 ? -23.75 37.531 8.82 1 83.88 177 LEU B C 1
ATOM 3109 O O . LEU B 1 177 ? -24.484 38.344 9.367 1 83.88 177 LEU B O 1
ATOM 3113 N N . THR B 1 178 ? -23.25 37.562 7.598 1 81.56 178 THR B N 1
ATOM 3114 C CA . THR B 1 178 ? -23.625 38.719 6.797 1 81.56 178 THR B CA 1
ATOM 3115 C C . THR B 1 178 ? -24.828 38.406 5.914 1 81.56 178 THR B C 1
ATOM 3117 O O . THR B 1 178 ? -25.562 39.312 5.504 1 81.56 178 THR B O 1
ATOM 3120 N N . GLN B 1 179 ? -24.891 37 5.715 1 76.5 179 GLN B N 1
ATOM 3121 C CA . GLN B 1 179 ? -25.953 36.594 4.793 1 76.5 179 GLN B CA 1
ATOM 3122 C C . GLN B 1 179 ? -27.188 36.094 5.547 1 76.5 179 GLN B C 1
ATOM 3124 O O . GLN B 1 179 ? -27.094 35.656 6.695 1 76.5 179 GLN B O 1
ATOM 3129 N N . GLY B 1 180 ? -28.438 36.469 5.125 1 68.38 180 GLY B N 1
ATOM 3130 C CA . GLY B 1 180 ? -29.672 35.969 5.719 1 68.38 180 GLY B CA 1
ATOM 3131 C C . GLY B 1 180 ? -30.688 37.094 5.988 1 68.38 180 GLY B C 1
ATOM 3132 O O . GLY B 1 180 ? -30.469 38.219 5.605 1 68.38 180 GLY B O 1
ATOM 3133 N N . VAL B 1 181 ? -31.797 36.75 6.719 1 71 181 VAL B N 1
ATOM 3134 C CA . VAL B 1 181 ? -32.906 37.656 6.98 1 71 181 VAL B CA 1
ATOM 3135 C C . VAL B 1 181 ? -32.531 38.656 8.062 1 71 181 VAL B C 1
ATOM 3137 O O . VAL B 1 181 ? -32.875 39.812 7.984 1 71 181 VAL B O 1
ATOM 3140 N N . HIS B 1 182 ? -31.688 38.25 9.016 1 73.19 182 HIS B N 1
ATOM 3141 C CA . HIS B 1 182 ? -31.219 39.125 10.094 1 73.19 182 HIS B CA 1
ATOM 3142 C C . HIS B 1 182 ? -29.703 39.094 10.211 1 73.19 182 HIS B C 1
ATOM 3144 O O . HIS B 1 182 ? -29.156 38.375 11.055 1 73.19 182 HIS B O 1
ATOM 3150 N N . PRO B 1 183 ? -29.031 39.812 9.305 1 76.75 183 PRO B N 1
ATOM 3151 C CA . PRO B 1 183 ? -27.578 39.812 9.359 1 76.75 183 PRO B CA 1
ATOM 3152 C C . PRO B 1 183 ? -27.031 40.469 10.609 1 76.75 183 PRO B C 1
ATOM 3154 O O . PRO B 1 183 ? -27.547 41.531 11.031 1 76.75 183 PRO B O 1
ATOM 3157 N N . SER B 1 184 ? -26.125 39.906 11.25 1 78.88 184 SER B N 1
ATOM 3158 C CA . SER B 1 184 ? -25.531 40.469 12.445 1 78.88 184 SER B CA 1
ATOM 3159 C C . SER B 1 184 ? -24.328 41.344 12.102 1 78.88 184 SER B C 1
ATOM 3161 O O . SER B 1 184 ? -23.891 42.156 12.914 1 78.88 184 SER B O 1
ATOM 3163 N N . LEU B 1 185 ? -23.859 41.031 10.844 1 82.25 185 LEU B N 1
ATOM 3164 C CA . LEU B 1 185 ? -22.703 41.812 10.398 1 82.25 185 LEU B CA 1
ATOM 3165 C C . LEU B 1 185 ? -22.938 42.375 9 1 82.25 185 LEU B C 1
ATOM 3167 O O . LEU B 1 185 ? -23.75 41.844 8.242 1 82.25 185 LEU B O 1
ATOM 3171 N N . GLN B 1 186 ? -22.422 43.5 8.75 1 80.75 186 GLN B N 1
ATOM 3172 C CA . GLN B 1 186 ? -22.453 44.125 7.426 1 80.75 186 GLN B CA 1
ATOM 3173 C C . GLN B 1 186 ? -21.047 44.312 6.871 1 80.75 186 GLN B C 1
ATOM 3175 O O . GLN B 1 186 ? -20.141 44.719 7.598 1 80.75 186 GLN B O 1
ATOM 3180 N N . ARG B 1 187 ? -20.938 43.812 5.688 1 79.12 187 ARG B N 1
ATOM 3181 C CA . ARG B 1 187 ? -19.641 43.906 5.031 1 79.12 187 ARG B CA 1
ATOM 3182 C C . ARG B 1 187 ? -19.359 45.312 4.5 1 79.12 187 ARG B C 1
ATOM 3184 O O . ARG B 1 187 ? -20.203 45.875 3.826 1 79.12 187 ARG B O 1
ATOM 3191 N N . GLU B 1 188 ? -18.328 45.906 4.977 1 76.25 188 GLU B N 1
ATOM 3192 C CA . GLU B 1 188 ? -17.922 47.219 4.465 1 76.25 188 GLU B CA 1
ATOM 3193 C C . GLU B 1 188 ? -16.484 47.156 3.928 1 76.25 188 GLU B C 1
ATOM 3195 O O . GLU B 1 188 ? -15.656 46.406 4.438 1 76.25 188 GLU B O 1
ATOM 3200 N N . GLY B 1 189 ? -16.266 47.844 2.85 1 69.38 189 GLY B N 1
ATOM 3201 C CA . GLY B 1 189 ? -14.906 48 2.371 1 69.38 189 GLY B CA 1
ATOM 3202 C C . GLY B 1 189 ? -14.727 47.562 0.936 1 69.38 189 GLY B C 1
ATOM 3203 O O . GLY B 1 189 ? -15.688 47.156 0.272 1 69.38 189 GLY B O 1
ATOM 3204 N N . TYR B 1 190 ? -13.625 47.844 0.416 1 65.44 190 TYR B N 1
ATOM 3205 C CA . TYR B 1 190 ? -13.305 47.562 -0.983 1 65.44 190 TYR B CA 1
ATOM 3206 C C . TYR B 1 190 ? -12.391 46.375 -1.116 1 65.44 190 TYR B C 1
ATOM 3208 O O . TYR B 1 190 ? -11.359 46.281 -0.445 1 65.44 190 TYR B O 1
ATOM 3216 N N . LYS B 1 191 ? -12.539 45.5 -2.004 1 60.09 191 LYS B N 1
ATOM 3217 C CA . LYS B 1 191 ? -11.898 44.312 -2.572 1 60.09 191 LYS B CA 1
ATOM 3218 C C . LYS B 1 191 ? -11.094 43.562 -1.516 1 60.09 191 LYS B C 1
ATOM 3220 O O . LYS B 1 191 ? -11.414 42.438 -1.171 1 60.09 191 LYS B O 1
ATOM 3225 N N . ASN B 1 192 ? -9.867 44.094 -1.209 1 59.91 192 ASN B N 1
ATOM 3226 C CA . ASN B 1 192 ? -8.852 43.375 -0.426 1 59.91 192 ASN B CA 1
ATOM 3227 C C . ASN B 1 192 ? -8.945 43.75 1.055 1 59.91 192 ASN B C 1
ATOM 3229 O O . ASN B 1 192 ? -8.266 43.125 1.887 1 59.91 192 ASN B O 1
ATOM 3233 N N . ALA B 1 193 ? -9.672 44.844 1.437 1 62.16 193 ALA B N 1
ATOM 3234 C CA . ALA B 1 193 ? -9.789 45.281 2.826 1 62.16 193 ALA B CA 1
ATOM 3235 C C . ALA B 1 193 ? -11.242 45.219 3.299 1 62.16 193 ALA B C 1
ATOM 3237 O O . ALA B 1 193 ? -11.906 46.25 3.445 1 62.16 193 ALA B O 1
ATOM 3238 N N . THR B 1 194 ? -11.719 44 3.434 1 72.19 194 THR B N 1
ATOM 3239 C CA . THR B 1 194 ? -13.102 43.844 3.852 1 72.19 194 THR B CA 1
ATOM 3240 C C . THR B 1 194 ? -13.211 43.781 5.371 1 72.19 194 THR B C 1
ATOM 3242 O O . THR B 1 194 ? -12.438 43.094 6.031 1 72.19 194 THR B O 1
ATOM 3245 N N . ALA B 1 195 ? -13.93 44.812 5.926 1 77.19 195 ALA B N 1
ATOM 3246 C CA . ALA B 1 195 ? -14.234 44.781 7.355 1 77.19 195 ALA B CA 1
ATOM 3247 C C . ALA B 1 195 ? -15.703 44.5 7.605 1 77.19 195 ALA B C 1
ATOM 3249 O O . ALA B 1 195 ? -16.562 44.844 6.789 1 77.19 195 ALA B O 1
ATOM 3250 N N . TYR B 1 196 ? -15.906 43.75 8.609 1 78.81 196 TYR B N 1
ATOM 3251 C CA . TYR B 1 196 ? -17.266 43.406 9.016 1 78.81 196 TYR B CA 1
ATOM 3252 C C . TYR B 1 196 ? -17.672 44.156 10.273 1 78.81 196 TYR B C 1
ATOM 3254 O O . TYR B 1 196 ? -16.953 44.156 11.266 1 78.81 196 TYR B O 1
ATOM 3262 N N . ILE B 1 197 ? -18.75 44.906 10.094 1 74.69 197 ILE B N 1
ATOM 3263 C CA . ILE B 1 197 ? -19.25 45.719 11.18 1 74.69 197 ILE B CA 1
ATOM 3264 C C . ILE B 1 197 ? -20.578 45.188 11.68 1 74.69 197 ILE B C 1
ATOM 3266 O O . ILE B 1 197 ? -21.422 44.781 10.891 1 74.69 197 ILE B O 1
ATOM 3270 N N . PRO B 1 198 ? -20.656 45.125 13.047 1 74.56 198 PRO B N 1
ATOM 3271 C CA . PRO B 1 198 ? -21.938 44.625 13.57 1 74.56 198 PRO B CA 1
ATOM 3272 C C . PRO B 1 198 ? -23.109 45.5 13.117 1 74.56 198 PRO B C 1
ATOM 3274 O O . PRO B 1 198 ? -23 46.719 13.031 1 74.56 198 PRO B O 1
ATOM 3277 N N . VAL B 1 199 ? -24.219 44.781 12.773 1 69.62 199 VAL B N 1
ATOM 3278 C CA . VAL B 1 199 ? -25.469 45.469 12.43 1 69.62 199 VAL B CA 1
ATOM 3279 C C . VAL B 1 199 ? -26.156 45.938 13.703 1 69.62 199 VAL B C 1
ATOM 3281 O O . VAL B 1 199 ? -26 45.344 14.766 1 69.62 199 VAL B O 1
ATOM 3284 N N . LYS B 1 200 ? -26.875 47 13.516 1 69.12 200 LYS B N 1
ATOM 3285 C CA . LYS B 1 200 ? -27.609 47.594 14.641 1 69.12 200 LYS B CA 1
ATOM 3286 C C . LYS B 1 200 ? -28.438 46.531 15.359 1 69.12 200 LYS B C 1
ATOM 3288 O O . LYS B 1 200 ? -29.156 45.75 14.727 1 69.12 200 LYS B O 1
ATOM 3293 N N . GLY B 1 201 ? -28.25 46.344 16.766 1 64.88 201 GLY B N 1
ATOM 3294 C CA . GLY B 1 201 ? -29.016 45.406 17.547 1 64.88 201 GLY B CA 1
ATOM 3295 C C . GLY B 1 201 ? -28.25 44.125 17.875 1 64.88 201 GLY B C 1
ATOM 3296 O O . GLY B 1 201 ? -28.734 43.312 18.656 1 64.88 201 GLY B O 1
ATOM 3297 N N . HIS B 1 202 ? -27.047 44.156 17.156 1 70.31 202 HIS B N 1
ATOM 3298 C CA . HIS B 1 202 ? -26.25 42.938 17.422 1 70.31 202 HIS B CA 1
ATOM 3299 C C . HIS B 1 202 ? -24.922 43.312 18.078 1 70.31 202 HIS B C 1
ATOM 3301 O O . HIS B 1 202 ? -24.391 44.375 17.859 1 70.31 202 HIS B O 1
ATOM 3307 N N . TYR B 1 203 ? -24.406 42.469 18.906 1 71.19 203 TYR B N 1
ATOM 3308 C CA . TYR B 1 203 ? -23.094 42.5 19.562 1 71.19 203 TYR B CA 1
ATOM 3309 C C . TYR B 1 203 ? -22.922 43.781 20.344 1 71.19 203 TYR B C 1
ATOM 3311 O O . TYR B 1 203 ? -21.828 44.375 20.344 1 71.19 203 TYR B O 1
ATOM 3319 N N . GLY B 1 204 ? -23.828 44.312 21.109 1 60.03 204 GLY B N 1
ATOM 3320 C CA . GLY B 1 204 ? -23.781 45.438 22.016 1 60.03 204 GLY B CA 1
ATOM 3321 C C . GLY B 1 204 ? -23.812 46.781 21.297 1 60.03 204 GLY B C 1
ATOM 3322 O O . GLY B 1 204 ? -23.609 47.812 21.922 1 60.03 204 GLY B O 1
ATOM 3323 N N . ARG B 1 205 ? -23.656 46.781 20 1 58.78 205 ARG B N 1
ATOM 3324 C CA . ARG B 1 205 ? -23.688 48.062 19.297 1 58.78 205 ARG B CA 1
ATOM 3325 C C . ARG B 1 205 ? -25.062 48.719 19.406 1 58.78 205 ARG B C 1
ATOM 3327 O O . ARG B 1 205 ? -26.078 48.062 19.141 1 58.78 205 ARG B O 1
ATOM 3334 N N . SER B 1 206 ? -25.047 49.562 20.422 1 50.44 206 SER B N 1
ATOM 3335 C CA . SER B 1 206 ? -26.266 50.312 20.656 1 50.44 206 SER B CA 1
ATOM 3336 C C . SER B 1 206 ? -26.688 51.094 19.406 1 50.44 206 SER B C 1
ATOM 3338 O O . SER B 1 206 ? -25.875 51.344 18.516 1 50.44 206 SER B O 1
ATOM 3340 N N . TYR B 1 207 ? -27.969 51 19.062 1 44.44 207 TYR B N 1
ATOM 3341 C CA . TYR B 1 207 ? -28.625 51.844 18.094 1 44.44 207 TYR B CA 1
ATOM 3342 C C . TYR B 1 207 ? -28.062 53.281 18.141 1 44.44 207 TYR B C 1
ATOM 3344 O O . TYR B 1 207 ? -28.609 54.125 18.828 1 44.44 207 TYR B O 1
ATOM 3352 N N . THR B 1 208 ? -26.812 53.438 18.453 1 37.69 208 THR B N 1
ATOM 3353 C CA . THR B 1 208 ? -26.641 54.875 18.375 1 37.69 208 THR B CA 1
ATOM 3354 C C . THR B 1 208 ? -26.719 55.375 16.938 1 37.69 208 THR B C 1
ATOM 3356 O O . THR B 1 208 ? -26.078 54.812 16.047 1 37.69 208 THR B O 1
ATOM 3359 N N . ALA B 1 209 ? -27.797 56.031 16.453 1 38.25 209 ALA B N 1
ATOM 3360 C CA . ALA B 1 209 ? -27.922 56.969 15.336 1 38.25 209 ALA B CA 1
ATOM 3361 C C . ALA B 1 209 ? -26.594 57.688 15.055 1 38.25 209 ALA B C 1
ATOM 3363 O O . ALA B 1 209 ? -26.188 58.562 15.797 1 38.25 209 ALA B O 1
ATOM 3364 N N . ASP B 1 210 ? -25.484 57.062 14.922 1 34.62 210 ASP B N 1
ATOM 3365 C CA . ASP B 1 210 ? -24.562 58.125 14.469 1 34.62 210 ASP B CA 1
ATOM 3366 C C . ASP B 1 210 ? -25.141 58.875 13.281 1 34.62 210 ASP B C 1
ATOM 3368 O O . ASP B 1 210 ? -25.484 58.281 12.258 1 34.62 210 ASP B O 1
ATOM 3372 N N . ARG B 1 211 ? -26.016 59.906 13.531 1 32.91 211 ARG B N 1
ATOM 3373 C CA . ARG B 1 211 ? -26.062 60.969 12.523 1 32.91 211 ARG B CA 1
ATOM 3374 C C . ARG B 1 211 ? -24.672 61.312 12.008 1 32.91 211 ARG B C 1
ATOM 3376 O O . ARG B 1 211 ? -23.844 61.875 12.727 1 32.91 211 ARG B O 1
ATOM 3383 N N . TRP B 1 212 ? -23.938 60.438 11.305 1 26.53 212 TRP B N 1
ATOM 3384 C CA . TRP B 1 212 ? -23.188 61.281 10.391 1 26.53 212 TRP B CA 1
ATOM 3385 C C . TRP B 1 212 ? -24.094 61.906 9.344 1 26.53 212 TRP B C 1
ATOM 3387 O O . TRP B 1 212 ? -25.125 61.312 8.984 1 26.53 212 TRP B O 1
#

=== Feature glossary ===
The record interleaves many kinds of information about one protein. Here is each kind framed as the question it answers.

Q: Are the domains correctly placed relative to each other?
A: Predicted aligned error is AlphaFold's pairwise confidence. Unlike pLDDT (per-residue), PAE is per-residue-pair and captures whether two parts of the structure are correctly placed relative to each other. Units are ångströms of expected positional error.

Q: Which residues are in helices, strands, or loops?
A: Eight-state secondary structure (DSSP): H is the canonical α-helix, G the tighter 3₁₀-helix, I the wider π-helix; E/B are β-structure, T and S are turns and bends, and '-' is everything else. DSSP derives these from the pattern of main-chain N–H···O=C hydrogen bonds, not from the sequence.

Q: What if only a Cα trace is available?
A: P-SEA three-state annotation labels each residue as helix, strand, or coil based purely on the geometry of the Cα trace. It serves as a fallback when the full backbone (and thus DSSP) is unavailable.

Q: What are the backbone torsion angles?
A: φ (phi) and ψ (psi) are the two rotatable backbone dihedrals per residue: φ is the C(i-1)–N–Cα–C torsion, ψ is the N–Cα–C–N(i+1) torsion, both in degrees on (−180°, 180°]. α-helical residues cluster near (−60°, −45°); β-strand residues near (−120°, +130°). A Ramachandran plot is simply a scatter of (φ, ψ) for every residue.

Q: What known structures does this most resemble?
A: Structural nearest neighbors (via Foldseek easy-search vs the PDB). Reported per hit: target PDB id, E-value, and alignment TM-score. A TM-score above ~0.5 is the conventional threshold for 'same fold'.

Q: What family and function is it annotated with?
A: Database cross-references. InterPro integrates a dozen domain/family signature databases into unified entries with residue-range hits. GO terms attach function/process/location labels with evidence codes. CATH codes position the fold in a four-level structural taxonomy. Organism is the NCBI-taxonomy species name.

Q: Which residues are buried vs exposed?
A: Solvent accessibility: the surface area of each residue that a 1.4 Å water probe can touch, in Å². When only backbone atoms are present the absolute values are lower than full-atom SASA (side chains contribute most of the area) and are flagged as backbone-only.

Q: What do the diagnostic plots show?
A: Three diagnostic plots accompany the record. The Cα contact map visualizes the tertiary structure as a 2D adjacency matrix (8 Å cutoff, sequence-local contacts suppressed). The Ramachandran plot shows the distribution of backbone (φ, ψ) torsions, with points in the α and β basins reflecting secondary structure content. The PAE plot shows AlphaFold's inter-residue confidence as a color matrix.

Q: What is the amino-acid chain?
A: The amino-acid sequence is the protein's primary structure: the linear order of residues from the N-terminus to the C-terminus, written in one-letter code. Everything else here — the 3D coordinates, the secondary structure, the domain annotations — is ultimately a consequence of this string.

Q: What do the rendered images show?
A: The six renders are orthographic views along the three Cartesian axes in both directions. Representation (cartoon, sticks, or surface) and color scheme (sequence-rainbow or by-chain) vary across proteins so the training set covers all the common visualization conventions.

Q: Where is each backbone atom in 3D?
A: The mmCIF table is the protein's shape written out atom by atom. For each backbone N, Cα, C, and carbonyl O, it records an (x, y, z) coordinate triple in Å plus the residue type, chain letter, and residue number.

Q: How mobile is each atom in the crystal?
A: For experimental (PDB) structures, the B-factor (temperature factor) quantifies the positional spread of each atom in the crystal — a combination of thermal vibration and static disorder — in units of Å². High B-factors mark flexible loops or poorly resolved regions; low B-factors mark the rigid, well-ordered core.

Q: How big and how compact is the whole molecule?
A: Three whole-structure scalars: the radius of gyration (RMS distance of Cα from centroid, in Å), the count of Cα–Cα contacts (pairs closer than 8 Å and separated by more than four residues in sequence — i.e. tertiary, not local, contacts), and the bounding-box dimensions. Together they distinguish compact globular folds from extended fibres or disordered chains.

Q: What does the local fold look like, residue by residue?
A: A 3Di character summarizes, for each residue, the relative orientation of the Cα frame of its nearest spatial neighbor. Because it encodes fold topology rather than chemistry, 3Di alignments detect remote structural similarity that sequence alignment misses.

Q: How confident is the AlphaFold model at each residue?
A: For AlphaFold models, the B-factor field carries pLDDT — the model's own estimate of local accuracy on a 0–100 scale. Regions with pLDDT<50 should be treated as essentially unmodeled; they often correspond to intrinsically disordered segments.